Protein AF-0000000082581026 (afdb_homodimer)

Solvent-accessible surface area (backbone atoms only — not comparable to full-atom values): 24447 Å² total; per-residue (Å²): 124,71,74,56,55,57,55,49,46,57,52,42,55,61,56,50,62,62,52,85,56,69,83,61,45,27,9,58,52,32,46,47,77,28,90,77,86,50,56,62,37,69,71,53,58,68,61,42,52,64,42,91,60,69,51,76,48,78,54,96,92,39,74,32,45,33,40,32,48,17,42,58,41,67,46,54,38,47,31,51,48,33,36,65,74,62,69,33,61,68,36,41,50,54,51,30,51,51,49,48,50,47,37,62,74,68,61,66,80,56,62,33,33,32,37,61,57,63,41,69,69,57,30,63,74,58,70,57,57,66,27,50,52,38,39,50,53,40,20,71,73,70,74,34,55,69,47,92,40,51,40,42,79,53,92,55,74,72,64,78,24,39,22,66,69,48,39,42,62,54,44,60,86,24,55,44,70,46,81,89,57,87,42,62,72,29,28,36,34,37,28,43,58,70,34,45,83,39,43,64,64,49,49,50,45,52,46,43,44,77,59,38,31,58,50,47,36,38,42,23,54,16,30,73,46,128,124,70,72,56,55,55,54,51,46,55,51,44,55,59,57,50,61,60,51,85,56,68,85,60,44,26,10,57,52,32,46,47,78,28,90,77,86,50,57,61,35,70,71,53,59,67,62,43,53,64,44,90,61,69,50,74,48,79,54,96,94,38,73,32,45,32,40,29,48,17,43,58,40,66,46,54,39,47,32,51,48,33,36,64,75,62,70,32,59,68,36,41,52,54,53,31,50,52,49,48,49,47,36,62,74,69,60,66,79,55,62,33,32,31,37,62,54,63,42,72,68,55,32,63,73,59,70,55,56,68,28,49,53,37,40,50,53,38,20,70,73,71,72,34,55,67,46,92,42,52,40,43,79,52,92,54,74,72,63,79,24,39,23,67,69,46,38,42,62,56,46,59,86,23,55,45,70,45,79,89,58,87,42,63,72,30,28,35,33,37,28,42,58,69,34,46,83,40,43,66,65,49,50,50,45,53,45,43,43,76,59,38,31,57,50,47,36,39,42,23,54,15,29,74,47,126

Structure (mmCIF, N/CA/C/O backbone):
data_AF-0000000082581026-model_v1
#
loop_
_entity.id
_entity.type
_entity.pdbx_description
1 polymer 'ComF family protein'
#
loop_
_atom_site.group_PDB
_atom_site.id
_atom_site.type_symbol
_atom_site.label_atom_id
_atom_site.label_alt_id
_atom_site.label_comp_id
_atom_site.label_asym_id
_atom_site.label_entity_id
_atom_site.label_seq_id
_atom_site.pdbx_PDB_ins_code
_atom_site.Cartn_x
_atom_site.Cartn_y
_atom_site.Cartn_z
_atom_site.occupancy
_atom_site.B_iso_or_equiv
_atom_site.auth_seq_id
_atom_site.auth_comp_id
_atom_site.auth_asym_id
_atom_site.auth_atom_id
_atom_site.pdbx_PDB_model_num
ATOM 1 N N . MET A 1 1 ? 2.461 -36.188 14.336 1 32.53 1 MET A N 1
ATOM 2 C CA . MET A 1 1 ? 1.005 -36.219 14.445 1 32.53 1 MET A CA 1
ATOM 3 C C . MET A 1 1 ? 0.497 -34.938 15.109 1 32.53 1 MET A C 1
ATOM 5 O O . MET A 1 1 ? -0.624 -34.5 14.844 1 32.53 1 MET A O 1
ATOM 9 N N . GLY A 1 2 ? 1.269 -34.375 16.016 1 41.25 2 GLY A N 1
ATOM 10 C CA . GLY A 1 2 ? 0.969 -33.219 16.828 1 41.25 2 GLY A CA 1
ATOM 11 C C . GLY A 1 2 ? 1.125 -31.906 16.078 1 41.25 2 GLY A C 1
ATOM 12 O O . GLY A 1 2 ? 0.547 -30.891 16.469 1 41.25 2 GLY A O 1
ATOM 13 N N . ASN A 1 3 ? 2.062 -31.828 15.188 1 41.91 3 ASN A N 1
ATOM 14 C CA . ASN A 1 3 ? 2.416 -30.609 14.469 1 41.91 3 ASN A CA 1
ATOM 15 C C . ASN A 1 3 ? 1.382 -30.266 13.406 1 41.91 3 ASN A C 1
ATOM 17 O O . ASN A 1 3 ? 1.463 -29.219 12.766 1 41.91 3 ASN A O 1
ATOM 21 N N . GLY A 1 4 ? 0.491 -31.188 13.031 1 39.97 4 GLY A N 1
ATOM 22 C CA . GLY A 1 4 ? -0.633 -31.031 12.117 1 39.97 4 GLY A CA 1
ATOM 23 C C . GLY A 1 4 ? -1.777 -30.234 12.711 1 39.97 4 GLY A C 1
ATOM 24 O O . GLY A 1 4 ? -2.502 -29.547 11.984 1 39.97 4 GLY A O 1
ATOM 25 N N . ILE A 1 5 ? -2.061 -30.594 13.945 1 40.47 5 ILE A N 1
ATOM 26 C CA . ILE A 1 5 ? -3.215 -30 14.609 1 40.47 5 ILE A CA 1
ATOM 27 C C . ILE A 1 5 ? -2.988 -28.5 14.805 1 40.47 5 ILE A C 1
ATOM 29 O O . ILE A 1 5 ? -3.922 -27.703 14.68 1 40.47 5 ILE A O 1
ATOM 33 N N . VAL A 1 6 ? -1.732 -28.125 15.117 1 40.59 6 VAL A N 1
ATOM 34 C CA . VAL A 1 6 ? -1.442 -26.703 15.344 1 40.59 6 VAL A CA 1
ATOM 35 C C . VAL A 1 6 ? -1.537 -25.938 14.023 1 40.59 6 VAL A C 1
ATOM 37 O O . VAL A 1 6 ? -1.896 -24.766 14.008 1 40.59 6 VAL A O 1
ATOM 40 N N . LYS A 1 7 ? -1.169 -26.453 12.898 1 41.84 7 LYS A N 1
ATOM 41 C CA . LYS A 1 7 ? -1.286 -25.891 11.562 1 41.84 7 LYS A CA 1
ATOM 42 C C . LYS A 1 7 ? -2.75 -25.703 11.172 1 41.84 7 LYS A C 1
ATOM 44 O O . LYS A 1 7 ? -3.105 -24.688 10.547 1 41.84 7 LYS A O 1
ATOM 49 N N . ASN A 1 8 ? -3.658 -26.625 11.461 1 41.75 8 ASN A N 1
ATOM 50 C CA . ASN A 1 8 ? -5.094 -26.547 11.227 1 41.75 8 ASN A CA 1
ATOM 51 C C . ASN A 1 8 ? -5.758 -25.5 12.117 1 41.75 8 ASN A C 1
ATOM 53 O O . ASN A 1 8 ? -6.684 -24.812 11.688 1 41.75 8 ASN A O 1
ATOM 57 N N . LEU A 1 9 ? -5.297 -25.406 13.383 1 40.66 9 LEU A N 1
ATOM 58 C CA . LEU A 1 9 ? -5.898 -24.438 14.297 1 40.66 9 LEU A CA 1
ATOM 59 C C . LEU A 1 9 ? -5.516 -23.016 13.906 1 40.66 9 LEU A C 1
ATOM 61 O O . LEU A 1 9 ? -6.324 -22.094 14.031 1 40.66 9 LEU A O 1
ATOM 65 N N . ILE A 1 10 ? -4.238 -22.781 13.531 1 40.19 10 ILE A N 1
ATOM 66 C CA . ILE A 1 10 ? -3.859 -21.453 13.078 1 40.19 10 ILE A CA 1
ATOM 67 C C . ILE A 1 10 ? -4.551 -21.141 11.75 1 40.19 10 ILE A C 1
ATOM 69 O O . ILE A 1 10 ? -4.992 -20.016 11.523 1 40.19 10 ILE A O 1
ATOM 73 N N . PHE A 1 11 ? -4.707 -22.078 10.781 1 40.62 11 PHE A N 1
ATOM 74 C CA . PHE A 1 11 ? -5.578 -21.922 9.625 1 40.62 11 PHE A CA 1
ATOM 75 C C . PHE A 1 11 ? -7.012 -21.641 10.062 1 40.62 11 PHE A C 1
ATOM 77 O O . PHE A 1 11 ? -7.695 -20.797 9.484 1 40.62 11 PHE A O 1
ATOM 84 N N . LEU A 1 12 ? -7.602 -22.422 10.93 1 37.75 12 LEU A N 1
ATOM 85 C CA . LEU A 1 12 ? -8.945 -22.281 11.469 1 37.75 12 LEU A CA 1
ATOM 86 C C . LEU A 1 12 ? -9.109 -20.953 12.195 1 37.75 12 LEU A C 1
ATOM 88 O O . LEU A 1 12 ? -10.156 -20.312 12.094 1 37.75 12 LEU A O 1
ATOM 92 N N . LYS A 1 13 ? -8.172 -20.656 13.125 1 40.59 13 LYS A N 1
ATOM 93 C CA . LYS A 1 13 ? -8.367 -19.344 13.742 1 40.59 13 LYS A CA 1
ATOM 94 C C . LYS A 1 13 ? -8.375 -18.234 12.695 1 40.59 13 LYS A C 1
ATOM 96 O O . LYS A 1 13 ? -9.109 -17.25 12.828 1 40.59 13 LYS A O 1
ATOM 101 N N . ASP A 1 14 ? -7.621 -18.266 11.641 1 40.16 14 ASP A N 1
ATOM 102 C CA . ASP A 1 14 ? -7.633 -17.344 10.508 1 40.16 14 ASP A CA 1
ATOM 103 C C . ASP A 1 14 ? -8.922 -17.469 9.703 1 40.16 14 ASP A C 1
ATOM 105 O O . ASP A 1 14 ? -9.422 -16.484 9.148 1 40.16 14 ASP A O 1
ATOM 109 N N . CYS A 1 15 ? -9.477 -18.641 9.398 1 38.88 15 CYS A N 1
ATOM 110 C CA . CYS A 1 15 ? -10.859 -18.828 8.945 1 38.88 15 CYS A CA 1
ATOM 111 C C . CYS A 1 15 ? -11.844 -18.219 9.945 1 38.88 15 CYS A C 1
ATOM 113 O O . CYS A 1 15 ? -12.953 -17.859 9.578 1 38.88 15 CYS A O 1
ATOM 115 N N . LEU A 1 16 ? -11.594 -18.453 11.164 1 38.84 16 LEU A N 1
ATOM 116 C CA . LEU A 1 16 ? -12.531 -17.891 12.133 1 38.84 16 LEU A CA 1
ATOM 117 C C . LEU A 1 16 ? -12.594 -16.375 12.008 1 38.84 16 LEU A C 1
ATOM 119 O O . LEU A 1 16 ? -13.414 -15.734 12.664 1 38.84 16 LEU A O 1
ATOM 123 N N . LEU A 1 17 ? -11.531 -15.836 11.586 1 39.06 17 LEU A N 1
ATOM 124 C CA . LEU A 1 17 ? -11.742 -14.398 11.406 1 39.06 17 LEU A CA 1
ATOM 125 C C . LEU A 1 17 ? -12.82 -14.133 10.359 1 39.06 17 LEU A C 1
ATOM 127 O O . LEU A 1 17 ? -12.859 -13.055 9.773 1 39.06 17 LEU A O 1
ATOM 131 N N . GLU A 1 18 ? -13.367 -15.164 9.852 1 38.84 18 GLU A N 1
ATOM 132 C CA . GLU A 1 18 ? -14.648 -14.875 9.219 1 38.84 18 GLU A CA 1
ATOM 133 C C . GLU A 1 18 ? -15.445 -13.859 10.039 1 38.84 18 GLU A C 1
ATOM 135 O O . GLU A 1 18 ? -16.516 -13.406 9.609 1 38.84 18 GLU A O 1
ATOM 140 N N . THR A 1 19 ? -15.367 -14.109 11.391 1 37.59 19 THR A N 1
ATOM 141 C CA . THR A 1 19 ? -16.469 -13.742 12.273 1 37.59 19 THR A CA 1
ATOM 142 C C . THR A 1 19 ? -16.859 -12.281 12.062 1 37.59 19 THR A C 1
ATOM 144 O O . THR A 1 19 ? -18.031 -11.977 11.875 1 37.59 19 THR A O 1
ATOM 147 N N . ILE A 1 20 ? -16.266 -11.398 13.078 1 38.25 20 ILE A N 1
ATOM 148 C CA . ILE A 1 20 ? -17.078 -10.273 13.508 1 38.25 20 ILE A CA 1
ATOM 149 C C . ILE A 1 20 ? -17.219 -9.266 12.367 1 38.25 20 ILE A C 1
ATOM 151 O O . ILE A 1 20 ? -16.75 -8.125 12.477 1 38.25 20 ILE A O 1
ATOM 155 N N . TYR A 1 21 ? -16.547 -9.562 11.281 1 40.16 21 TYR A N 1
ATOM 156 C CA . TYR A 1 21 ? -16.969 -8.586 10.289 1 40.16 21 TYR A CA 1
ATOM 157 C C . TYR A 1 21 ? -18.484 -8.578 10.148 1 40.16 21 TYR A C 1
ATOM 159 O O . TYR A 1 21 ? -19.094 -9.617 9.883 1 40.16 21 TYR A O 1
ATOM 167 N N . SER A 1 22 ? -19.094 -7.996 10.922 1 41.53 22 SER A N 1
ATOM 168 C CA . SER A 1 22 ? -20.5 -7.699 10.68 1 41.53 22 SER A CA 1
ATOM 169 C C . SER A 1 22 ? -20.844 -7.789 9.195 1 41.53 22 SER A C 1
ATOM 171 O O . SER A 1 22 ? -20 -7.492 8.344 1 41.53 22 SER A O 1
ATOM 173 N N . ASN A 1 23 ? -21.406 -8.883 8.516 1 49.25 23 ASN A N 1
ATOM 174 C CA . ASN A 1 23 ? -22.234 -8.898 7.316 1 49.25 23 ASN A CA 1
ATOM 175 C C . ASN A 1 23 ? -22.5 -7.488 6.801 1 49.25 23 ASN A C 1
ATOM 177 O O . ASN A 1 23 ? -23.656 -7.055 6.762 1 49.25 23 ASN A O 1
ATOM 181 N N . ASP A 1 24 ? -21.656 -6.562 7.07 1 58.84 24 ASP A N 1
ATOM 182 C CA . ASP A 1 24 ? -22.188 -5.254 6.699 1 58.84 24 ASP A CA 1
ATOM 183 C C . ASP A 1 24 ? -22.328 -5.125 5.184 1 58.84 24 ASP A C 1
ATOM 185 O O . ASP A 1 24 ? -21.438 -5.539 4.438 1 58.84 24 ASP A O 1
ATOM 189 N N . GLU A 1 25 ? -23.422 -5.328 4.609 1 79.75 25 GLU A N 1
ATOM 190 C CA . GLU A 1 25 ? -24.016 -4.934 3.33 1 79.75 25 GLU A CA 1
ATOM 191 C C . GLU A 1 25 ? -23.359 -3.666 2.791 1 79.75 25 GLU A C 1
ATOM 193 O O . GLU A 1 25 ? -24.031 -2.758 2.314 1 79.75 25 GLU A O 1
ATOM 198 N N . LYS A 1 26 ? -21.953 -3.701 3.006 1 85.75 26 LYS A N 1
ATOM 199 C CA . LYS A 1 26 ? -21.297 -2.504 2.486 1 85.75 26 LYS A CA 1
ATOM 200 C C . LYS A 1 26 ? -20.141 -2.867 1.564 1 85.75 26 LYS A C 1
ATOM 202 O O . LYS A 1 26 ? -19.484 -3.893 1.758 1 85.75 26 LYS A O 1
ATOM 207 N N . CYS A 1 27 ? -19.891 -2.086 0.657 1 90.25 27 CYS A N 1
ATOM 208 C CA . CYS A 1 27 ? -18.766 -2.223 -0.248 1 90.25 27 CYS A CA 1
ATOM 209 C C . CYS A 1 27 ? -17.438 -2.088 0.506 1 90.25 27 CYS A C 1
ATOM 211 O O . CYS A 1 27 ? -17.234 -1.12 1.242 1 90.25 27 CYS A O 1
ATOM 213 N N . ILE A 1 28 ? -16.531 -2.953 0.316 1 88.06 28 ILE A N 1
ATOM 214 C CA . ILE A 1 28 ? -15.312 -2.955 1.102 1 88.06 28 ILE A CA 1
ATOM 215 C C . ILE A 1 28 ? -14.336 -1.927 0.533 1 88.06 28 ILE A C 1
ATOM 217 O O . ILE A 1 28 ? -13.312 -1.617 1.157 1 88.06 28 ILE A O 1
ATOM 221 N N . CYS A 1 29 ? -14.594 -1.383 -0.66 1 88.06 29 CYS A N 1
ATOM 222 C CA . CYS A 1 29 ? -13.734 -0.385 -1.281 1 88.06 29 CYS A CA 1
ATOM 223 C C . CYS A 1 29 ? -14.164 1.025 -0.902 1 88.06 29 CYS A C 1
ATOM 225 O O . CYS A 1 29 ? -13.328 1.875 -0.589 1 88.06 29 CYS A O 1
ATOM 227 N N . CYS A 1 30 ? -15.547 1.148 -0.924 1 85.62 30 CYS A N 1
ATOM 228 C CA . CYS A 1 30 ? -15.984 2.527 -0.74 1 85.62 30 CYS A CA 1
ATOM 229 C C . CYS A 1 30 ? -16.922 2.65 0.462 1 85.62 30 CYS A C 1
ATOM 231 O O . CYS A 1 30 ? -17.281 3.76 0.862 1 85.62 30 CYS A O 1
ATOM 233 N N . GLY A 1 31 ? -17.438 1.572 0.969 1 83.5 31 GLY A N 1
ATOM 234 C CA . GLY A 1 31 ? -18.266 1.597 2.166 1 83.5 31 GLY A CA 1
ATOM 235 C C . GLY A 1 31 ? -19.734 1.791 1.871 1 83.5 31 GLY A C 1
ATOM 236 O O . GLY A 1 31 ? -20.562 1.769 2.783 1 83.5 31 GLY A O 1
ATOM 237 N N . GLU A 1 32 ? -20.016 1.947 0.634 1 83.31 32 GLU A N 1
ATOM 238 C CA . GLU A 1 32 ? -21.406 2.092 0.255 1 83.31 32 GLU A CA 1
ATOM 239 C C . GLU A 1 32 ? -22.188 0.809 0.531 1 83.31 32 GLU A C 1
ATOM 241 O O . GLU A 1 32 ? -21.641 -0.29 0.445 1 83.31 32 GLU A O 1
ATOM 246 N N . GLU A 1 33 ? -23.438 1.015 0.847 1 84.19 33 GLU A N 1
ATOM 247 C CA . GLU A 1 33 ? -24.297 -0.142 1.104 1 84.19 33 GLU A CA 1
ATOM 248 C C . GLU A 1 33 ? -24.5 -0.961 -0.164 1 84.19 33 GLU A C 1
ATOM 250 O O . GLU A 1 33 ? -24.703 -0.401 -1.245 1 84.19 33 GLU A O 1
ATOM 255 N N . ILE A 1 34 ? -24.312 -2.275 0.069 1 85.19 34 ILE A N 1
ATOM 256 C CA . ILE A 1 34 ? -24.531 -3.219 -1.021 1 85.19 34 ILE A CA 1
ATOM 257 C C . ILE A 1 34 ? -25.688 -4.156 -0.663 1 85.19 34 ILE A C 1
ATOM 259 O O . ILE A 1 34 ? -25.797 -4.613 0.478 1 85.19 34 ILE A O 1
ATOM 263 N N . TYR A 1 35 ? -26.688 -4.285 -1.561 1 78 35 TYR A N 1
ATOM 264 C CA . TYR A 1 35 ? -27.844 -5.117 -1.261 1 78 35 TYR A CA 1
ATOM 265 C C . TYR A 1 35 ? -27.859 -6.371 -2.123 1 78 35 TYR A C 1
ATOM 267 O O . TYR A 1 35 ? -28.875 -7.043 -2.246 1 78 35 TYR A O 1
ATOM 275 N N . ASN A 1 36 ? -26.844 -6.762 -2.705 1 75.5 36 ASN A N 1
ATOM 276 C CA . ASN A 1 36 ? -26.906 -7.875 -3.646 1 75.5 36 ASN A CA 1
ATOM 277 C C . ASN A 1 36 ? -26.016 -9.031 -3.209 1 75.5 36 ASN A C 1
ATOM 279 O O . ASN A 1 36 ? -25.703 -9.922 -4.008 1 75.5 36 ASN A O 1
ATOM 283 N N . GLY A 1 37 ? -25.594 -9.031 -1.942 1 77.94 37 GLY A N 1
ATOM 284 C CA . GLY A 1 37 ? -24.812 -10.156 -1.441 1 77.94 37 GLY A CA 1
ATOM 285 C C . GLY A 1 37 ? -23.359 -10.094 -1.848 1 77.94 37 GLY A C 1
ATOM 286 O O . GLY A 1 37 ? -22.578 -11.008 -1.55 1 77.94 37 GLY A O 1
ATOM 287 N N . LYS A 1 38 ? -22.984 -9.047 -2.564 1 86.12 38 LYS A N 1
ATOM 288 C CA . LYS A 1 38 ? -21.594 -8.875 -2.971 1 86.12 38 LYS A CA 1
ATOM 289 C C . LYS A 1 38 ? -20.828 -8.016 -1.966 1 86.12 38 LYS A C 1
ATOM 291 O O . LYS A 1 38 ? -21.422 -7.441 -1.053 1 86.12 38 LYS A O 1
ATOM 296 N N . TYR A 1 39 ? -19.5 -8.031 -2.109 1 91 39 TYR A N 1
ATOM 297 C CA . TYR A 1 39 ? -18.688 -7.27 -1.163 1 91 39 TYR A CA 1
ATOM 298 C C . TYR A 1 39 ? -18.078 -6.039 -1.828 1 91 39 TYR A C 1
ATOM 300 O O . TYR A 1 39 ? -17.422 -5.234 -1.172 1 91 39 TYR A O 1
ATOM 308 N N . ILE A 1 40 ? -18.281 -5.926 -3.117 1 92.25 40 ILE A N 1
ATOM 309 C CA . ILE A 1 40 ? -17.844 -4.746 -3.865 1 92.25 40 ILE A CA 1
ATOM 310 C C . ILE A 1 40 ? -19.016 -4.188 -4.664 1 92.25 40 ILE A C 1
ATOM 312 O O . ILE A 1 40 ? -19.766 -4.938 -5.297 1 92.25 40 ILE A O 1
ATOM 316 N N . CYS A 1 41 ? -19.219 -2.883 -4.539 1 91.19 41 CYS A N 1
ATOM 317 C CA . CYS A 1 41 ? -20.359 -2.277 -5.195 1 91.19 41 CYS A CA 1
ATOM 318 C C . CYS A 1 41 ? -20.125 -2.119 -6.691 1 91.19 41 CYS A C 1
ATOM 320 O O . CYS A 1 41 ? -18.969 -2.189 -7.145 1 91.19 41 CYS A O 1
ATOM 322 N N . SER A 1 42 ? -21.172 -1.847 -7.375 1 92.19 42 SER A N 1
ATOM 323 C CA . SER A 1 42 ? -21.125 -1.739 -8.828 1 92.19 42 SER A CA 1
ATOM 324 C C . SER A 1 42 ? -20.25 -0.56 -9.266 1 92.19 42 SER A C 1
ATOM 326 O O . SER A 1 42 ? -19.547 -0.639 -10.266 1 92.19 42 SER A O 1
ATOM 328 N N . LYS A 1 43 ? -20.344 0.492 -8.57 1 90.06 43 LYS A N 1
ATOM 329 C CA . LYS A 1 43 ? -19.562 1.685 -8.906 1 90.06 43 LYS A CA 1
ATOM 330 C C . LYS A 1 43 ? -18.062 1.41 -8.828 1 90.06 43 LYS A C 1
ATOM 332 O O . LYS A 1 43 ? -17.328 1.73 -9.758 1 90.06 43 LYS A O 1
ATOM 337 N N . CYS A 1 44 ? -17.641 0.819 -7.719 1 92.5 44 CYS A N 1
ATOM 338 C CA . CYS A 1 44 ? -16.234 0.475 -7.559 1 92.5 44 CYS A CA 1
ATOM 339 C C . CYS A 1 44 ? -15.805 -0.551 -8.602 1 92.5 44 CYS A C 1
ATOM 341 O O . CYS A 1 44 ? -14.742 -0.414 -9.211 1 92.5 44 CYS A O 1
ATOM 343 N N . GLU A 1 45 ? -16.609 -1.541 -8.766 1 94.69 45 GLU A N 1
ATOM 344 C CA . GLU A 1 45 ? -16.266 -2.588 -9.719 1 94.69 45 GLU A CA 1
ATOM 345 C C . GLU A 1 45 ? -16.094 -2.018 -11.125 1 94.69 45 GLU A C 1
ATOM 347 O O . GLU A 1 45 ? -15.18 -2.414 -11.852 1 94.69 45 GLU A O 1
ATOM 352 N N . LYS A 1 46 ? -16.891 -1.061 -11.461 1 95.12 46 LYS A N 1
ATOM 353 C CA . LYS A 1 46 ? -16.875 -0.466 -12.797 1 95.12 46 LYS A CA 1
ATOM 354 C C . LYS A 1 46 ? -15.578 0.317 -13.023 1 95.12 46 LYS A C 1
ATOM 356 O O . LYS A 1 46 ? -15.188 0.555 -14.172 1 95.12 46 LYS A O 1
ATOM 361 N N . THR A 1 47 ? -14.906 0.696 -11.969 1 93.31 47 THR A N 1
ATOM 362 C CA . THR A 1 47 ? -13.719 1.53 -12.109 1 93.31 47 THR A CA 1
ATOM 363 C C . THR A 1 47 ? -12.453 0.674 -12.141 1 93.31 47 THR A C 1
ATOM 365 O O . THR A 1 47 ? -11.352 1.192 -12.32 1 93.31 47 THR A O 1
ATOM 368 N N . ILE A 1 48 ? -12.641 -0.604 -11.984 1 95.81 48 ILE A N 1
ATOM 369 C CA . ILE A 1 48 ? -11.5 -1.504 -12.102 1 95.81 48 ILE A CA 1
ATOM 370 C C . ILE A 1 48 ? -11.008 -1.535 -13.547 1 95.81 48 ILE A C 1
ATOM 372 O O . ILE A 1 48 ? -11.812 -1.656 -14.477 1 95.81 48 ILE A O 1
ATOM 376 N N . ARG A 1 49 ? -9.711 -1.391 -13.758 1 95.38 49 ARG A N 1
ATOM 377 C CA . ARG A 1 49 ? -9.117 -1.481 -15.086 1 95.38 49 ARG A CA 1
ATOM 378 C C . ARG A 1 49 ? -8.672 -2.908 -15.398 1 95.38 49 ARG A C 1
ATOM 380 O O . ARG A 1 49 ? -7.48 -3.213 -15.375 1 95.38 49 ARG A O 1
ATOM 387 N N . PHE A 1 50 ? -9.617 -3.727 -15.758 1 96.56 50 PHE A N 1
ATOM 388 C CA . PHE A 1 50 ? -9.359 -5.141 -16.016 1 96.56 50 PHE A CA 1
ATOM 389 C C . PHE A 1 50 ? -8.383 -5.32 -17.156 1 96.56 50 PHE A C 1
ATOM 391 O O . PHE A 1 50 ? -8.398 -4.543 -18.125 1 96.56 50 PHE A O 1
ATOM 398 N N . CYS A 1 51 ? -7.562 -6.344 -16.969 1 93 51 CYS A N 1
ATOM 399 C CA . CYS A 1 51 ? -6.652 -6.734 -18.047 1 93 51 CYS A CA 1
ATOM 400 C C . CYS A 1 51 ? -7.262 -7.836 -18.906 1 93 51 CYS A C 1
ATOM 402 O O . CYS A 1 51 ? -7.598 -8.906 -18.406 1 93 51 CYS A O 1
ATOM 404 N N . ASN A 1 52 ? -7.523 -7.613 -20.078 1 83.12 52 ASN A N 1
ATOM 405 C CA . ASN A 1 52 ? -8.242 -8.57 -20.922 1 83.12 52 ASN A CA 1
ATOM 406 C C . ASN A 1 52 ? -7.285 -9.516 -21.641 1 83.12 52 ASN A C 1
ATOM 408 O O . ASN A 1 52 ? -7.719 -10.461 -22.297 1 83.12 52 ASN A O 1
ATOM 412 N N . TYR A 1 53 ? -6.051 -9.305 -21.516 1 91.94 53 TYR A N 1
ATOM 413 C CA . TYR A 1 53 ? -5.125 -10.125 -22.281 1 91.94 53 TYR A CA 1
ATOM 414 C C . TYR A 1 53 ? -3.992 -10.641 -21.391 1 91.94 53 TYR A C 1
ATOM 416 O O . TYR A 1 53 ? -3.621 -10 -20.406 1 91.94 53 TYR A O 1
ATOM 424 N N . GLY A 1 54 ? -3.59 -11.867 -21.781 1 95.44 54 GLY A N 1
ATOM 425 C CA . GLY A 1 54 ? -2.381 -12.398 -21.172 1 95.44 54 GLY A CA 1
ATOM 426 C C . GLY A 1 54 ? -1.11 -11.852 -21.797 1 95.44 54 GLY A C 1
ATOM 427 O O . GLY A 1 54 ? -1.16 -11.148 -22.812 1 95.44 54 GLY A O 1
ATOM 428 N N . PHE A 1 55 ? 0.011 -12.086 -21.156 1 96.5 55 PHE A N 1
ATOM 429 C CA . PHE A 1 55 ? 1.325 -11.727 -21.672 1 96.5 55 PHE A CA 1
ATOM 430 C C . PHE A 1 55 ? 2.361 -12.781 -21.312 1 96.5 55 PHE A C 1
ATOM 432 O O . PHE A 1 55 ? 2.133 -13.602 -20.406 1 96.5 55 PHE A O 1
ATOM 439 N N . ASP A 1 56 ? 3.434 -12.781 -22.078 1 97 56 ASP A N 1
ATOM 440 C CA . ASP A 1 56 ? 4.473 -13.781 -21.844 1 97 56 ASP A CA 1
ATOM 441 C C . ASP A 1 56 ? 5.738 -13.141 -21.281 1 97 56 ASP A C 1
ATOM 443 O O . ASP A 1 56 ? 6.09 -12.016 -21.656 1 97 56 ASP A O 1
ATOM 447 N N . ILE A 1 57 ? 6.301 -13.828 -20.344 1 97 57 ILE A N 1
ATOM 448 C CA . ILE A 1 57 ? 7.633 -13.453 -19.891 1 97 57 ILE A CA 1
ATOM 449 C C . ILE A 1 57 ? 8.633 -14.547 -20.266 1 97 57 ILE A C 1
ATOM 451 O O . ILE A 1 57 ? 8.391 -15.727 -20.016 1 97 57 ILE A O 1
ATOM 455 N N . GLN A 1 58 ? 9.664 -14.117 -20.906 1 97.06 58 GLN A N 1
ATOM 456 C CA . GLN A 1 58 ? 10.734 -15.039 -21.281 1 97.06 58 GLN A CA 1
ATOM 457 C C . GLN A 1 58 ? 11.93 -14.906 -20.344 1 97.06 58 GLN A C 1
ATOM 459 O O . GLN A 1 58 ? 12.414 -13.805 -20.094 1 97.06 58 GLN A O 1
ATOM 464 N N . LYS A 1 59 ? 12.359 -16 -19.812 1 96.25 59 LYS A N 1
ATOM 465 C CA . LYS A 1 59 ? 13.531 -16.031 -18.938 1 96.25 59 LYS A CA 1
ATOM 466 C C . LYS A 1 59 ? 14.242 -17.375 -19.016 1 96.25 59 LYS A C 1
ATOM 468 O O . LYS A 1 59 ? 13.602 -18.438 -18.922 1 96.25 59 LYS A O 1
ATOM 473 N N . GLU A 1 60 ? 15.578 -17.375 -19.266 1 95.56 60 GLU A N 1
ATOM 474 C CA . GLU A 1 60 ? 16.406 -18.562 -19.328 1 95.56 60 GLU A CA 1
ATOM 475 C C . GLU A 1 60 ? 15.82 -19.609 -20.281 1 95.56 60 GLU A C 1
ATOM 477 O O . GLU A 1 60 ? 15.703 -20.781 -19.922 1 95.56 60 GLU A O 1
ATOM 482 N N . LYS A 1 61 ? 15.258 -19.188 -21.438 1 94.56 61 LYS A N 1
ATOM 483 C CA . LYS A 1 61 ? 14.734 -20 -22.531 1 94.56 61 LYS A CA 1
ATOM 484 C C . LYS A 1 61 ? 13.414 -20.672 -22.156 1 94.56 61 LYS A C 1
ATOM 486 O O . LYS A 1 61 ? 13.023 -21.672 -22.75 1 94.56 61 LYS A O 1
ATOM 491 N N . VAL A 1 62 ? 12.82 -20.234 -21.094 1 96.88 62 VAL A N 1
ATOM 492 C CA . VAL A 1 62 ? 11.5 -20.703 -20.688 1 96.88 62 VAL A CA 1
ATOM 493 C C . VAL A 1 62 ? 10.484 -19.578 -20.859 1 96.88 62 VAL A C 1
ATOM 495 O O . VAL A 1 62 ? 10.766 -18.422 -20.531 1 96.88 62 VAL A O 1
ATOM 498 N N . SER A 1 63 ? 9.336 -19.906 -21.422 1 97.19 63 SER A N 1
ATOM 499 C CA . SER A 1 63 ? 8.242 -18.953 -21.562 1 97.19 63 SER A CA 1
ATOM 500 C C . SER A 1 63 ? 7.188 -19.156 -20.484 1 97.19 63 SER A C 1
ATOM 502 O O . SER A 1 63 ? 6.707 -20.281 -20.281 1 97.19 63 SER A O 1
ATOM 504 N N . PHE A 1 64 ? 6.891 -18.109 -19.828 1 98.19 64 PHE A N 1
ATOM 505 C CA . PHE A 1 64 ? 5.848 -18.125 -18.797 1 98.19 64 PHE A CA 1
ATOM 506 C C . PHE A 1 64 ? 4.617 -17.359 -19.266 1 98.19 64 PHE A C 1
ATOM 508 O O . PHE A 1 64 ? 4.711 -16.188 -19.641 1 98.19 64 PHE A O 1
ATOM 515 N N . LYS A 1 65 ? 3.498 -18.078 -19.297 1 97.94 65 LYS A N 1
ATOM 516 C CA . LYS A 1 65 ? 2.238 -17.406 -19.578 1 97.94 65 LYS A CA 1
ATOM 517 C C . LYS A 1 65 ? 1.716 -16.688 -18.328 1 97.94 65 LYS A C 1
ATOM 519 O O . LYS A 1 65 ? 1.609 -17.297 -17.266 1 97.94 65 LYS A O 1
ATOM 524 N N . CYS A 1 66 ? 1.415 -15.375 -18.5 1 98.38 66 CYS A N 1
ATOM 525 C CA . CYS A 1 66 ? 1.017 -14.57 -17.359 1 98.38 66 CYS A CA 1
ATOM 526 C C . CYS A 1 66 ? -0.347 -13.93 -17.578 1 98.38 66 CYS A C 1
ATOM 528 O O . CYS A 1 66 ? -0.651 -13.484 -18.688 1 98.38 66 CYS A O 1
ATOM 530 N N . TYR A 1 67 ? -1.123 -13.953 -16.562 1 98.25 67 TYR A N 1
ATOM 531 C CA . TYR A 1 67 ? -2.4 -13.25 -16.531 1 98.25 67 TYR A CA 1
ATOM 532 C C . TYR A 1 67 ? -2.518 -12.391 -15.281 1 98.25 67 TYR A C 1
ATOM 534 O O . TYR A 1 67 ? -2.02 -12.766 -14.219 1 98.25 67 TYR A O 1
ATOM 542 N N . SER A 1 68 ? -3.115 -11.25 -15.383 1 98.38 68 SER A N 1
ATOM 543 C CA . SER A 1 68 ? -3.494 -10.391 -14.266 1 98.38 68 SER A CA 1
ATOM 544 C C . SER A 1 68 ? -4.949 -9.953 -14.375 1 98.38 68 SER A C 1
ATOM 546 O O . SER A 1 68 ? -5.434 -9.664 -15.469 1 98.38 68 SER A O 1
ATOM 548 N N . ILE A 1 69 ? -5.602 -9.898 -13.203 1 98 69 ILE A N 1
ATOM 549 C CA . ILE A 1 69 ? -6.992 -9.461 -13.211 1 98 69 ILE A CA 1
ATOM 550 C C . ILE A 1 69 ? -7.078 -8.016 -13.695 1 98 69 ILE A C 1
ATOM 552 O O . ILE A 1 69 ? -7.949 -7.672 -14.492 1 98 69 ILE A O 1
ATOM 556 N N . SER A 1 70 ? -6.172 -7.168 -13.273 1 97.62 70 SER A N 1
ATOM 557 C CA . SER A 1 70 ? -6.289 -5.738 -13.539 1 97.62 70 SER A CA 1
ATOM 558 C C . SER A 1 70 ? -4.938 -5.043 -13.414 1 97.62 70 SER A C 1
ATOM 560 O O . SER A 1 70 ? -3.941 -5.672 -13.055 1 97.62 70 SER A O 1
ATOM 562 N N . TYR A 1 71 ? -4.953 -3.764 -13.844 1 95.06 71 TYR A N 1
ATOM 563 C CA . TYR A 1 71 ? -3.84 -2.898 -13.469 1 95.06 71 TYR A CA 1
ATOM 564 C C . TYR A 1 71 ? -3.887 -2.561 -11.984 1 95.06 71 TYR A C 1
ATOM 566 O O . TYR A 1 71 ? -4.965 -2.494 -11.391 1 95.06 71 TYR A O 1
ATOM 574 N N . TYR A 1 72 ? -2.736 -2.398 -11.445 1 94.12 72 TYR A N 1
ATOM 575 C CA . TYR A 1 72 ? -2.609 -2.074 -10.031 1 94.12 72 TYR A CA 1
ATOM 576 C C . TYR A 1 72 ? -3.023 -0.633 -9.766 1 94.12 72 TYR A C 1
ATOM 578 O O . TYR A 1 72 ? -2.172 0.246 -9.609 1 94.12 72 TYR A O 1
ATOM 586 N N . SER A 1 73 ? -4.328 -0.397 -9.609 1 89.38 73 SER A N 1
ATOM 587 C CA . SER A 1 73 ? -4.887 0.927 -9.367 1 89.38 73 SER A CA 1
ATOM 588 C C . SER A 1 73 ? -6.305 0.833 -8.812 1 89.38 73 SER A C 1
ATOM 590 O O . SER A 1 73 ? -6.965 -0.201 -8.953 1 89.38 73 SER A O 1
ATOM 592 N N . GLY A 1 74 ? -6.711 1.882 -8.141 1 89.12 74 GLY A N 1
ATOM 593 C CA . GLY A 1 74 ? -8.102 2.01 -7.73 1 89.12 74 GLY A CA 1
ATOM 594 C C . GLY A 1 74 ? -8.547 0.906 -6.793 1 89.12 74 GLY A C 1
ATOM 595 O O . GLY A 1 74 ? -7.898 0.64 -5.781 1 89.12 74 GLY A O 1
ATOM 596 N N . PRO A 1 75 ? -9.688 0.312 -7.145 1 92.88 75 PRO A N 1
ATOM 597 C CA . PRO A 1 75 ? -10.289 -0.65 -6.219 1 92.88 75 PRO A CA 1
ATOM 598 C C . PRO A 1 75 ? -9.43 -1.895 -6.02 1 92.88 75 PRO A C 1
ATOM 600 O O . PRO A 1 75 ? -9.352 -2.422 -4.906 1 92.88 75 PRO A O 1
ATOM 603 N N . ILE A 1 76 ? -8.781 -2.344 -7.074 1 95.88 76 ILE A N 1
ATOM 604 C CA . ILE A 1 76 ? -7.988 -3.562 -6.945 1 95.88 76 ILE A CA 1
ATOM 605 C C . ILE A 1 76 ? -6.789 -3.303 -6.039 1 95.88 76 ILE A C 1
ATOM 607 O O . ILE A 1 76 ? -6.453 -4.137 -5.191 1 95.88 76 ILE A O 1
ATOM 611 N N . MET A 1 77 ? -6.156 -2.189 -6.242 1 93.12 77 MET A N 1
ATOM 612 C CA . MET A 1 77 ? -5.082 -1.801 -5.332 1 93.12 77 MET A CA 1
ATOM 613 C C . MET A 1 77 ? -5.578 -1.765 -3.889 1 93.12 77 MET A C 1
ATOM 615 O O . MET A 1 77 ? -4.914 -2.283 -2.988 1 93.12 77 MET A O 1
ATOM 619 N N . ASN A 1 78 ? -6.738 -1.182 -3.707 1 92.38 78 ASN A N 1
ATOM 620 C CA . ASN A 1 78 ? -7.34 -1.109 -2.379 1 92.38 78 ASN A CA 1
ATOM 621 C C . ASN A 1 78 ? -7.559 -2.498 -1.786 1 92.38 78 ASN A C 1
ATOM 623 O O . ASN A 1 78 ? -7.199 -2.748 -0.634 1 92.38 78 ASN A O 1
ATOM 627 N N . LEU A 1 79 ? -8.07 -3.357 -2.559 1 95.88 79 LEU A N 1
ATOM 628 C CA . LEU A 1 79 ? -8.344 -4.723 -2.123 1 95.88 79 LEU A CA 1
ATOM 629 C C . LEU A 1 79 ? -7.051 -5.434 -1.729 1 95.88 79 LEU A C 1
ATOM 631 O O . LEU A 1 79 ? -7 -6.109 -0.699 1 95.88 79 LEU A O 1
ATOM 635 N N . ILE A 1 80 ? -5.996 -5.25 -2.518 1 96.56 80 ILE A N 1
ATOM 636 C CA . ILE A 1 80 ? -4.715 -5.898 -2.254 1 96.56 80 ILE A CA 1
ATOM 637 C C . ILE A 1 80 ? -4.121 -5.363 -0.955 1 96.56 80 ILE A C 1
ATOM 639 O O . ILE A 1 80 ? -3.645 -6.133 -0.117 1 96.56 80 ILE A O 1
ATOM 643 N N . LEU A 1 81 ? -4.172 -4.102 -0.763 1 93.19 81 LEU A N 1
ATOM 644 C CA . LEU A 1 81 ? -3.629 -3.488 0.443 1 93.19 81 LEU A CA 1
ATOM 645 C C . LEU A 1 81 ? -4.383 -3.959 1.681 1 93.19 81 LEU A C 1
ATOM 647 O O . LEU A 1 81 ? -3.775 -4.234 2.719 1 93.19 81 LEU A O 1
ATOM 651 N N . GLN A 1 82 ? -5.695 -4.066 1.597 1 92.75 82 GLN A N 1
ATOM 652 C CA . GLN A 1 82 ? -6.5 -4.555 2.709 1 92.75 82 GLN A CA 1
ATOM 653 C C . GLN A 1 82 ? -6.125 -5.988 3.07 1 92.75 82 GLN A C 1
ATOM 655 O O . GLN A 1 82 ? -6.02 -6.332 4.25 1 92.75 82 GLN A O 1
ATOM 660 N N . LEU A 1 83 ? -5.91 -6.762 2.088 1 94.75 83 LEU A N 1
ATOM 661 C CA . LEU A 1 83 ? -5.566 -8.164 2.311 1 94.75 83 LEU A CA 1
ATOM 662 C C . LEU A 1 83 ? -4.18 -8.289 2.93 1 94.75 83 LEU A C 1
ATOM 664 O O . LEU A 1 83 ? -3.971 -9.094 3.838 1 94.75 83 LEU A O 1
ATOM 668 N N . LYS A 1 84 ? -3.229 -7.438 2.494 1 93.06 84 LYS A N 1
ATOM 669 C CA . LYS A 1 84 ? -1.835 -7.543 2.916 1 93.06 84 LYS A CA 1
ATOM 670 C C . LYS A 1 84 ? -1.631 -6.934 4.301 1 93.06 84 LYS A C 1
ATOM 672 O O . LYS A 1 84 ? -0.846 -7.449 5.102 1 93.06 84 LYS A O 1
ATOM 677 N N . TYR A 1 85 ? -2.385 -5.859 4.559 1 88 85 TYR A N 1
ATOM 678 C CA . TYR A 1 85 ? -1.931 -5.066 5.695 1 88 85 TYR A CA 1
ATOM 679 C C . TYR A 1 85 ? -3.053 -4.875 6.711 1 88 85 TYR A C 1
ATOM 681 O O . TYR A 1 85 ? -2.82 -4.383 7.816 1 88 85 TYR A O 1
ATOM 689 N N . LYS A 1 86 ? -4.297 -5.289 6.371 1 84.94 86 LYS A N 1
ATOM 690 C CA . LYS A 1 86 ? -5.414 -5.09 7.289 1 84.94 86 LYS A CA 1
ATOM 691 C C . LYS A 1 86 ? -6.055 -6.422 7.672 1 84.94 86 LYS A C 1
ATOM 693 O O . LYS A 1 86 ? -7.016 -6.457 8.445 1 84.94 86 LYS A O 1
ATOM 698 N N . GLY A 1 87 ? -5.551 -7.48 7.105 1 87.19 87 GLY A N 1
ATOM 699 C CA . GLY A 1 87 ? -6.102 -8.797 7.398 1 87.19 87 GLY A CA 1
ATOM 700 C C . GLY A 1 87 ? -7.555 -8.938 6.984 1 87.19 87 GLY A C 1
ATOM 701 O O . GLY A 1 87 ? -8.312 -9.672 7.617 1 87.19 87 GLY A O 1
ATOM 702 N N . ASN A 1 88 ? -7.973 -8.164 6.02 1 88.81 88 ASN A N 1
ATOM 703 C CA . ASN A 1 88 ? -9.352 -8.227 5.547 1 88.81 88 ASN A CA 1
ATOM 704 C C . ASN A 1 88 ? -9.539 -9.328 4.516 1 88.81 88 ASN A C 1
ATOM 706 O O . ASN A 1 88 ? -9.336 -9.117 3.32 1 88.81 88 ASN A O 1
ATOM 710 N N . PHE A 1 89 ? -10.047 -10.398 4.941 1 92.31 89 PHE A N 1
ATOM 711 C CA . PHE A 1 89 ? -10.148 -11.57 4.086 1 92.31 89 PHE A CA 1
ATOM 712 C C . PHE A 1 89 ? -11.328 -11.453 3.129 1 92.31 89 PHE A C 1
ATOM 714 O O . PHE A 1 89 ? -11.398 -12.172 2.133 1 92.31 89 PHE A O 1
ATOM 721 N N . LEU A 1 90 ? -12.273 -10.547 3.383 1 91.19 90 LEU A N 1
ATOM 722 C CA . LEU A 1 90 ? -13.32 -10.266 2.41 1 91.19 90 LEU A CA 1
ATOM 723 C C . LEU A 1 90 ? -12.727 -9.695 1.124 1 91.19 90 LEU A C 1
ATOM 725 O O . LEU A 1 90 ? -13.227 -9.969 0.031 1 91.19 90 LEU A O 1
ATOM 729 N N . ALA A 1 91 ? -11.656 -8.906 1.351 1 94.44 91 ALA A N 1
ATOM 730 C CA . ALA A 1 91 ? -10.938 -8.406 0.182 1 94.44 91 ALA A CA 1
ATOM 731 C C . ALA A 1 91 ? -10.359 -9.555 -0.638 1 94.44 91 ALA A C 1
ATOM 733 O O . ALA A 1 91 ? -10.422 -9.547 -1.87 1 94.44 91 ALA A O 1
ATOM 734 N N . GLY A 1 92 ? -9.859 -10.555 0.069 1 96.12 92 GLY A N 1
ATOM 735 C CA . GLY A 1 92 ? -9.352 -11.742 -0.595 1 96.12 92 GLY A CA 1
ATOM 736 C C . GLY A 1 92 ? -10.422 -12.516 -1.339 1 96.12 92 GLY A C 1
ATOM 737 O O . GLY A 1 92 ? -10.172 -13.047 -2.424 1 96.12 92 GLY A O 1
ATOM 738 N N . GLN A 1 93 ? -11.57 -12.562 -0.764 1 95 93 GLN A N 1
ATOM 739 C CA . GLN A 1 93 ? -12.688 -13.234 -1.409 1 95 93 GLN A CA 1
ATOM 740 C C . GLN A 1 93 ? -13.047 -12.57 -2.732 1 95 93 GLN A C 1
ATOM 742 O O . GLN A 1 93 ? -13.25 -13.242 -3.744 1 95 93 GLN A O 1
ATOM 747 N N . VAL A 1 94 ? -13.07 -11.281 -2.713 1 96.06 94 VAL A N 1
ATOM 748 C CA . VAL A 1 94 ? -13.391 -10.539 -3.924 1 96.06 94 VAL A CA 1
ATOM 749 C C . VAL A 1 94 ? -12.328 -10.789 -4.988 1 96.06 94 VAL A C 1
ATOM 751 O O . VAL A 1 94 ? -12.648 -11.102 -6.133 1 96.06 94 VAL A O 1
ATOM 754 N N . ILE A 1 95 ? -11.086 -10.719 -4.598 1 98.12 95 ILE A N 1
ATOM 755 C CA . ILE A 1 95 ? -9.977 -10.922 -5.523 1 98.12 95 ILE A CA 1
ATOM 756 C C . ILE A 1 95 ? -10.047 -12.336 -6.102 1 98.12 95 ILE A C 1
ATOM 758 O O . ILE A 1 95 ? -9.891 -12.523 -7.309 1 98.12 95 ILE A O 1
ATOM 762 N N . SER A 1 96 ? -10.328 -13.312 -5.219 1 98.06 96 SER A N 1
ATOM 763 C CA . SER A 1 96 ? -10.367 -14.703 -5.656 1 98.06 96 SER A CA 1
ATOM 764 C C . SER A 1 96 ? -11.477 -14.93 -6.676 1 98.06 96 SER A C 1
ATOM 766 O O . SER A 1 96 ? -11.32 -15.719 -7.609 1 98.06 96 SER A O 1
ATOM 768 N N . GLU A 1 97 ? -12.562 -14.258 -6.508 1 97.44 97 GLU A N 1
ATOM 769 C CA . GLU A 1 97 ? -13.672 -14.391 -7.453 1 97.44 97 GLU A CA 1
ATOM 770 C C . GLU A 1 97 ? -13.273 -13.891 -8.836 1 97.44 97 GLU A C 1
ATOM 772 O O . GLU A 1 97 ? -13.594 -14.523 -9.844 1 97.44 97 GLU A O 1
ATOM 777 N N . TYR A 1 98 ? -12.586 -12.789 -8.852 1 97.94 98 TYR A N 1
ATOM 778 C CA . TYR A 1 98 ? -12.117 -12.289 -10.133 1 97.94 98 TYR A CA 1
ATOM 779 C C . TYR A 1 98 ? -11.125 -13.258 -10.766 1 97.94 98 TYR A C 1
ATOM 781 O O . TYR A 1 98 ? -11.141 -13.469 -11.977 1 97.94 98 TYR A O 1
ATOM 789 N N . MET A 1 99 ? -10.273 -13.828 -9.953 1 98.5 99 MET A N 1
ATOM 790 C CA . MET A 1 99 ? -9.281 -14.781 -10.461 1 98.5 99 MET A CA 1
ATOM 791 C C . MET A 1 99 ? -9.969 -16.031 -11.016 1 98.5 99 MET A C 1
ATOM 793 O O . MET A 1 99 ? -9.594 -16.516 -12.086 1 98.5 99 MET A O 1
ATOM 797 N N . ILE A 1 100 ? -10.969 -16.516 -10.273 1 98.19 100 ILE A N 1
ATOM 798 C CA . ILE A 1 100 ? -11.703 -17.688 -10.703 1 98.19 100 ILE A CA 1
ATOM 799 C C . ILE A 1 100 ? -12.375 -17.406 -12.047 1 98.19 100 ILE A C 1
ATOM 801 O O . ILE A 1 100 ? -12.289 -18.234 -12.969 1 98.19 100 ILE A O 1
ATOM 805 N N . ASN A 1 101 ? -12.977 -16.234 -12.141 1 97.62 101 ASN A N 1
ATOM 806 C CA . ASN A 1 101 ? -13.648 -15.867 -13.383 1 97.62 101 ASN A CA 1
ATOM 807 C C . ASN A 1 101 ? -12.664 -15.805 -14.547 1 97.62 101 ASN A C 1
ATOM 809 O O . ASN A 1 101 ? -12.984 -16.203 -15.664 1 97.62 101 ASN A O 1
ATOM 813 N N . LEU A 1 102 ? -1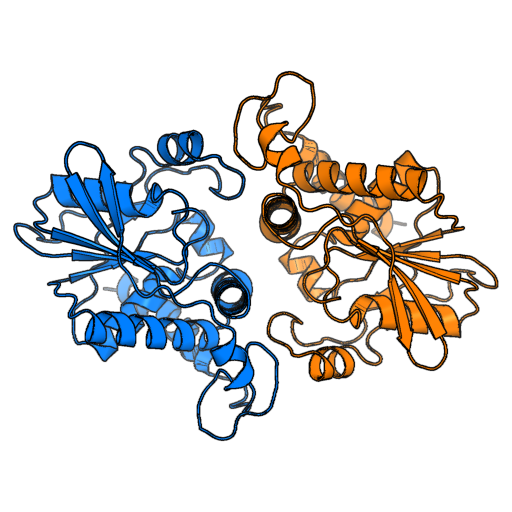1.5 -15.305 -14.305 1 98.12 102 LEU A N 1
ATOM 814 C CA . LEU A 1 102 ? -10.492 -15.219 -15.352 1 98.12 102 LEU A CA 1
ATOM 815 C C . LEU A 1 102 ? -10.031 -16.609 -15.773 1 98.12 102 LEU A C 1
ATOM 817 O O . LEU A 1 102 ? -9.891 -16.891 -16.969 1 98.12 102 LEU A O 1
ATOM 821 N N . ILE A 1 103 ? -9.82 -17.469 -14.812 1 98.06 103 ILE A N 1
ATOM 822 C CA . ILE A 1 103 ? -9.391 -18.844 -15.102 1 98.06 103 ILE A CA 1
ATOM 823 C C . ILE A 1 103 ? -10.422 -19.516 -16 1 98.06 103 ILE A C 1
ATOM 825 O O . ILE A 1 103 ? -10.055 -20.172 -16.984 1 98.06 103 ILE A O 1
ATOM 829 N N . LYS A 1 104 ? -11.664 -19.344 -15.664 1 97.44 104 LYS A N 1
ATOM 830 C CA . LYS A 1 104 ? -12.734 -19.969 -16.438 1 97.44 104 LYS A CA 1
ATOM 831 C C . LYS A 1 104 ? -12.844 -19.344 -17.828 1 97.44 104 LYS A C 1
ATOM 833 O O . LYS A 1 104 ? -12.93 -20.062 -18.828 1 97.44 104 LYS A O 1
ATOM 838 N N . SER A 1 105 ? -12.812 -18.047 -17.891 1 96.81 105 SER A N 1
ATOM 839 C CA . SER A 1 105 ? -12.992 -17.328 -19.156 1 96.81 105 SER A CA 1
ATOM 840 C C . SER A 1 105 ? -11.852 -17.625 -20.125 1 96.81 105 SER A C 1
ATOM 842 O O . SER A 1 105 ? -12.062 -17.734 -21.328 1 96.81 105 SER A O 1
ATOM 844 N N . LYS A 1 106 ? -10.617 -17.75 -19.609 1 97.12 106 LYS A N 1
ATOM 845 C CA . LYS A 1 106 ? -9.445 -17.984 -20.453 1 97.12 106 LYS A CA 1
ATOM 846 C C . LYS A 1 106 ? -9.164 -19.469 -20.609 1 97.12 106 LYS A C 1
ATOM 848 O O . LYS A 1 106 ? -8.227 -19.859 -21.297 1 97.12 106 LYS A O 1
ATOM 853 N N . LYS A 1 107 ? -9.945 -20.297 -19.922 1 96.62 107 LYS A N 1
ATOM 854 C CA . LYS A 1 107 ? -9.805 -21.75 -19.953 1 96.62 107 LYS A CA 1
ATOM 855 C C . LYS A 1 107 ? -8.398 -22.188 -19.578 1 96.62 107 LYS A C 1
ATOM 857 O O . LYS A 1 107 ? -7.773 -22.984 -20.281 1 96.62 107 LYS A O 1
ATOM 862 N N . ILE A 1 108 ? -7.941 -21.547 -18.531 1 97 108 ILE A N 1
ATOM 863 C CA . ILE A 1 108 ? -6.617 -21.906 -18.031 1 97 108 ILE A CA 1
ATOM 864 C C . ILE A 1 108 ? -6.629 -23.328 -17.5 1 97 108 ILE A C 1
ATOM 866 O O . ILE A 1 108 ? -7.41 -23.656 -16.594 1 97 108 ILE A O 1
ATOM 870 N N . LYS A 1 109 ? -5.777 -24.188 -18.031 1 95.94 109 LYS A N 1
ATOM 871 C CA . LYS A 1 109 ? -5.68 -25.578 -17.594 1 95.94 109 LYS A CA 1
ATOM 872 C C . LYS A 1 109 ? -4.402 -25.797 -16.797 1 95.94 109 LYS A C 1
ATOM 874 O O . LYS A 1 109 ? -3.328 -25.344 -17.172 1 95.94 109 LYS A O 1
ATOM 879 N N . CYS A 1 110 ? -4.582 -26.469 -15.664 1 97.81 110 CYS A N 1
ATOM 880 C CA . CYS A 1 110 ? -3.439 -26.828 -14.836 1 97.81 110 CYS A CA 1
ATOM 881 C C . CYS A 1 110 ? -3.766 -28.047 -13.961 1 97.81 110 CYS A C 1
ATOM 883 O O . CYS A 1 110 ? -4.938 -28.359 -13.742 1 97.81 110 CYS A O 1
ATOM 885 N N . ASP A 1 111 ? -2.752 -28.719 -13.617 1 98.5 111 ASP A N 1
ATOM 886 C CA . ASP A 1 111 ? -2.895 -29.891 -12.75 1 98.5 111 ASP A CA 1
ATOM 887 C C . ASP A 1 111 ? -2.834 -29.484 -11.273 1 98.5 111 ASP A C 1
ATOM 889 O O . ASP A 1 111 ? -3.482 -30.109 -10.43 1 98.5 111 ASP A O 1
ATOM 893 N N . TYR A 1 112 ? -2.02 -28.516 -10.969 1 98.75 112 TYR A N 1
ATOM 894 C CA . TYR A 1 112 ? -1.819 -28.062 -9.602 1 98.75 112 TYR A CA 1
ATOM 895 C C . TYR A 1 112 ? -1.787 -26.531 -9.539 1 98.75 112 TYR A C 1
ATOM 897 O O . TYR A 1 112 ? -1.401 -25.875 -10.508 1 98.75 112 TYR A O 1
ATOM 905 N N . ILE A 1 113 ? -2.264 -26.031 -8.414 1 98.81 113 ILE A N 1
ATOM 906 C CA . ILE A 1 113 ? -2.057 -24.625 -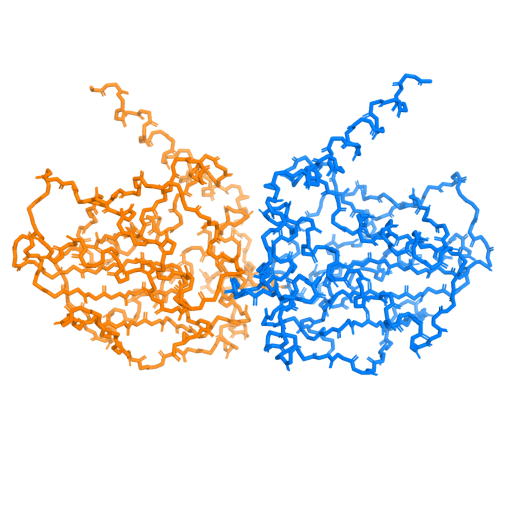8.047 1 98.81 113 ILE A CA 1
ATOM 907 C C . ILE A 1 113 ? -0.97 -24.531 -6.977 1 98.81 113 ILE A C 1
ATOM 909 O O . ILE A 1 113 ? -0.936 -25.344 -6.043 1 98.81 113 ILE A O 1
ATOM 913 N N . THR A 1 114 ? -0.046 -23.719 -7.156 1 98.81 114 THR A N 1
ATOM 914 C CA . THR A 1 114 ? 0.875 -23.359 -6.086 1 98.81 114 THR A CA 1
ATOM 915 C C . THR A 1 114 ? 0.938 -21.844 -5.926 1 98.81 114 THR A C 1
ATOM 917 O O . THR A 1 114 ? 0.185 -21.109 -6.57 1 98.81 114 THR A O 1
ATOM 920 N N . TYR A 1 115 ? 1.68 -21.328 -4.98 1 98.75 115 TYR A N 1
ATOM 921 C CA . TYR A 1 115 ? 1.696 -19.906 -4.645 1 98.75 115 TYR A CA 1
ATOM 922 C C . TYR A 1 115 ? 3.105 -19.453 -4.289 1 98.75 115 TYR A C 1
ATOM 924 O O . TYR A 1 115 ? 3.967 -20.266 -3.957 1 98.75 115 TYR A O 1
ATOM 932 N N . VAL A 1 116 ? 3.32 -18.188 -4.441 1 98.38 116 VAL A N 1
ATOM 933 C CA . VAL A 1 116 ? 4.605 -17.609 -4.055 1 98.38 116 VAL A CA 1
ATOM 934 C C . VAL A 1 116 ? 4.777 -17.703 -2.539 1 98.38 116 VAL A C 1
ATOM 936 O O . VAL A 1 116 ? 3.943 -17.203 -1.781 1 98.38 116 VAL A O 1
ATOM 939 N N . PRO A 1 117 ? 5.84 -18.375 -2.094 1 97.56 117 PRO A N 1
ATOM 940 C CA . PRO A 1 117 ? 6.047 -18.516 -0.65 1 97.56 117 PRO A CA 1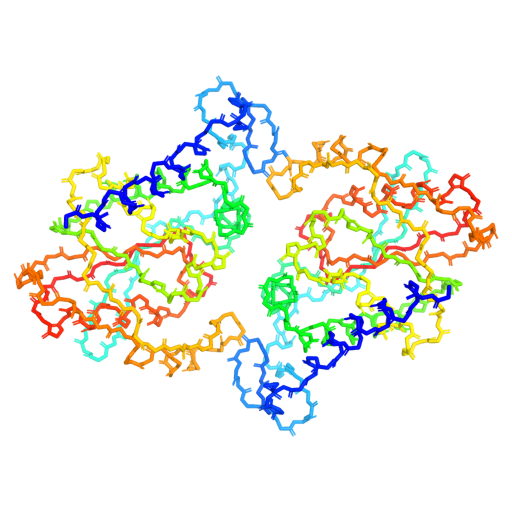
ATOM 941 C C . PRO A 1 117 ? 6.562 -17.234 0.005 1 97.56 117 PRO A C 1
ATOM 943 O O . PRO A 1 117 ? 7.004 -16.312 -0.688 1 97.56 117 PRO A O 1
ATOM 946 N N . MET A 1 118 ? 6.426 -17.188 1.273 1 93.69 118 MET A N 1
ATOM 947 C CA . MET A 1 118 ? 6.926 -16.094 2.09 1 93.69 118 MET A CA 1
ATOM 948 C C . MET A 1 118 ? 8.016 -16.562 3.041 1 93.69 118 MET A C 1
ATOM 950 O O . MET A 1 118 ? 8.039 -17.734 3.422 1 93.69 118 MET A O 1
ATOM 954 N N . THR A 1 119 ? 8.82 -15.648 3.43 1 92.81 119 THR A N 1
ATOM 955 C CA . THR A 1 119 ? 9.773 -15.977 4.484 1 92.81 119 THR A CA 1
ATOM 956 C C . THR A 1 119 ? 9.062 -16.125 5.828 1 92.81 119 THR A C 1
ATOM 958 O O . THR A 1 119 ? 7.961 -15.594 6.012 1 92.81 119 THR A O 1
ATOM 961 N N . LYS A 1 120 ? 9.734 -16.766 6.734 1 89.62 120 LYS A N 1
ATOM 962 C CA . LYS A 1 120 ? 9.18 -16.906 8.078 1 89.62 120 LYS A CA 1
ATOM 963 C C . LYS A 1 120 ? 8.969 -15.555 8.734 1 89.62 120 LYS A C 1
ATOM 965 O O . LYS A 1 120 ? 7.961 -15.336 9.414 1 89.62 120 LYS A O 1
ATOM 970 N N . LYS A 1 121 ? 9.867 -14.695 8.508 1 88.5 121 LYS A N 1
ATOM 971 C CA . LYS A 1 121 ? 9.797 -13.359 9.086 1 88.5 121 LYS A CA 1
ATOM 972 C C . LYS A 1 121 ? 8.562 -12.609 8.586 1 88.5 121 LYS A C 1
ATOM 974 O O . LYS A 1 121 ? 7.824 -12.023 9.375 1 88.5 121 LYS A O 1
ATOM 979 N N . ARG A 1 122 ? 8.336 -12.664 7.32 1 89.06 122 ARG A N 1
ATOM 980 C CA . ARG A 1 122 ? 7.184 -11.984 6.727 1 89.06 122 ARG A CA 1
ATOM 981 C C . ARG A 1 122 ? 5.879 -12.641 7.164 1 89.06 122 ARG A C 1
ATOM 983 O O . ARG A 1 122 ? 4.883 -11.953 7.402 1 89.06 122 ARG A O 1
ATOM 990 N N . LEU A 1 123 ? 5.902 -13.938 7.27 1 90.38 123 LEU A N 1
ATOM 991 C CA . LEU A 1 123 ? 4.727 -14.672 7.715 1 90.38 123 LEU A CA 1
ATOM 992 C C . LEU A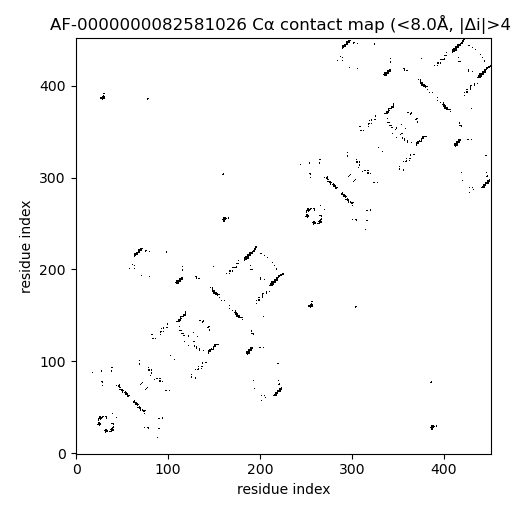 1 123 ? 4.355 -14.289 9.148 1 90.38 123 LEU A C 1
ATOM 994 O O . LEU A 1 123 ? 3.178 -14.109 9.461 1 90.38 123 LEU A O 1
ATOM 998 N N . LYS A 1 124 ? 5.348 -14.109 9.938 1 87.06 124 LYS A N 1
ATOM 999 C CA . LYS A 1 124 ? 5.113 -13.727 11.328 1 87.06 124 LYS A CA 1
ATOM 1000 C C . LYS A 1 124 ? 4.566 -12.305 11.422 1 87.06 124 LYS A C 1
ATOM 1002 O O . LYS A 1 124 ? 3.643 -12.039 12.195 1 87.06 124 LYS A O 1
ATOM 1007 N N . SER A 1 125 ? 5.094 -11.469 10.633 1 84.56 125 SER A N 1
ATOM 1008 C CA . SER A 1 125 ? 4.691 -10.062 10.648 1 84.56 125 SER A CA 1
ATOM 1009 C C . SER A 1 125 ? 3.26 -9.891 10.148 1 84.56 125 SER A C 1
ATOM 1011 O O . SER A 1 125 ? 2.465 -9.18 10.766 1 84.56 125 SER A O 1
ATOM 1013 N N . ARG A 1 126 ? 2.879 -10.609 9.086 1 86.44 126 ARG A N 1
ATOM 1014 C CA . ARG A 1 126 ? 1.558 -10.461 8.492 1 86.44 126 ARG A CA 1
ATOM 1015 C C . ARG A 1 126 ? 0.553 -11.414 9.133 1 86.44 126 ARG A C 1
ATOM 1017 O O . ARG A 1 126 ? -0.652 -11.156 9.117 1 86.44 126 ARG A O 1
ATOM 1024 N N . GLY A 1 127 ? 1.039 -12.586 9.648 1 88.69 127 GLY A N 1
ATOM 1025 C CA . GLY A 1 127 ? 0.191 -13.578 10.281 1 88.69 127 GLY A CA 1
ATOM 1026 C C . GLY A 1 127 ? -0.293 -14.648 9.32 1 88.69 127 GLY A C 1
ATOM 1027 O O . GLY A 1 127 ? -0.736 -15.719 9.742 1 88.69 127 GLY A O 1
ATOM 1028 N N . TYR A 1 128 ? -0.253 -14.336 7.969 1 92.19 128 TYR A N 1
ATOM 1029 C CA . TYR A 1 128 ? -0.683 -15.289 6.953 1 92.19 128 TYR A CA 1
ATOM 1030 C C . TYR A 1 128 ? -0.028 -14.992 5.609 1 92.19 128 TYR A C 1
ATOM 1032 O O . TYR A 1 128 ? 0.572 -13.93 5.43 1 92.19 128 TYR A O 1
ATOM 1040 N N . ASN A 1 129 ? -0.052 -15.945 4.727 1 95.38 129 ASN A N 1
ATOM 1041 C CA . ASN A 1 129 ? 0.369 -15.766 3.34 1 95.38 129 ASN A CA 1
ATOM 1042 C C . ASN A 1 129 ? -0.821 -15.492 2.424 1 95.38 129 ASN A C 1
ATOM 1044 O O . ASN A 1 129 ? -1.614 -16.391 2.141 1 95.38 129 ASN A O 1
ATOM 1048 N N . GLN A 1 130 ? -0.935 -14.273 1.973 1 95.75 130 GLN A N 1
ATOM 1049 C CA . GLN A 1 130 ? -2.082 -13.828 1.19 1 95.75 130 GLN A CA 1
ATOM 1050 C C . GLN A 1 130 ? -2.219 -14.641 -0.096 1 95.75 130 GLN A C 1
ATOM 1052 O O . GLN A 1 130 ? -3.332 -14.883 -0.564 1 95.75 130 GLN A O 1
ATOM 1057 N N . THR A 1 131 ? -1.108 -15.078 -0.655 1 97.75 131 THR A N 1
ATOM 1058 C CA . THR A 1 131 ? -1.166 -15.828 -1.904 1 97.75 131 THR A CA 1
ATOM 1059 C C . THR A 1 131 ? -1.574 -17.281 -1.647 1 97.75 131 THR A C 1
ATOM 1061 O O . THR A 1 131 ? -2.252 -17.891 -2.473 1 97.75 131 THR A O 1
ATOM 1064 N N . MET A 1 132 ? -1.158 -17.797 -0.545 1 97.12 132 MET A N 1
ATOM 1065 C CA . MET A 1 132 ? -1.667 -19.109 -0.138 1 97.12 132 MET A CA 1
ATOM 1066 C C . MET A 1 132 ? -3.178 -19.062 0.06 1 97.12 132 MET A C 1
ATOM 1068 O O . MET A 1 132 ? -3.895 -19.953 -0.403 1 97.12 132 MET A O 1
ATOM 1072 N N . TYR A 1 133 ? -3.615 -18.062 0.741 1 96.38 133 TYR A N 1
ATOM 1073 C CA . TYR A 1 133 ? -5.047 -17.891 0.965 1 96.38 133 TYR A CA 1
ATOM 1074 C C . TYR A 1 133 ? -5.805 -17.844 -0.356 1 96.38 133 TYR A C 1
ATOM 1076 O O . TYR A 1 133 ? -6.797 -18.547 -0.534 1 96.38 133 TYR A O 1
ATOM 1084 N N . LEU A 1 134 ? -5.363 -17.031 -1.29 1 98.25 134 LEU A N 1
ATOM 1085 C CA . LEU A 1 134 ? -5.996 -16.922 -2.602 1 98.25 134 LEU A CA 1
ATOM 1086 C C . LEU A 1 134 ? -6.004 -18.266 -3.312 1 98.25 134 LEU A C 1
ATOM 1088 O O . LEU A 1 134 ? -7.016 -18.656 -3.902 1 98.25 134 LEU A O 1
ATOM 1092 N N . SER A 1 135 ? -4.902 -19 -3.217 1 98.69 135 SER A N 1
ATOM 1093 C CA . SER A 1 135 ? -4.777 -20.281 -3.879 1 98.69 135 SER A CA 1
ATOM 1094 C C . SER A 1 135 ? -5.793 -21.281 -3.334 1 98.69 135 SER A C 1
ATOM 1096 O O . SER A 1 135 ? -6.387 -22.047 -4.094 1 98.69 135 SER A O 1
ATOM 1098 N N . LYS A 1 136 ? -5.973 -21.234 -2.074 1 97.56 136 LYS A N 1
ATOM 1099 C CA . LYS A 1 136 ? -6.926 -22.156 -1.444 1 97.56 136 LYS A CA 1
ATOM 1100 C C . LYS A 1 136 ? -8.352 -21.828 -1.878 1 97.56 136 LYS A C 1
ATOM 1102 O O . LYS A 1 136 ? -9.148 -22.734 -2.121 1 97.56 136 LYS A O 1
ATOM 1107 N N . MET A 1 137 ? -8.625 -20.562 -1.934 1 96.56 137 MET A N 1
ATOM 1108 C CA . MET A 1 137 ? -9.945 -20.156 -2.406 1 96.56 137 MET A CA 1
ATOM 1109 C C . MET A 1 137 ? -10.188 -20.625 -3.838 1 96.56 137 MET A C 1
ATOM 1111 O O . MET A 1 137 ? -11.266 -21.109 -4.164 1 96.56 137 MET A O 1
ATOM 1115 N N . LEU A 1 138 ? -9.164 -20.484 -4.648 1 98.44 138 LEU A N 1
ATOM 1116 C CA . LEU A 1 138 ? -9.258 -20.938 -6.031 1 98.44 138 LEU A CA 1
ATOM 1117 C C . LEU A 1 138 ? -9.461 -22.453 -6.09 1 98.44 138 LEU A C 1
ATOM 1119 O O . LEU A 1 138 ? -10.336 -22.938 -6.82 1 98.44 138 LEU A O 1
ATOM 1123 N N . SER A 1 139 ? -8.656 -23.109 -5.32 1 98.12 139 SER A N 1
ATOM 1124 C CA . SER A 1 139 ? -8.703 -24.562 -5.297 1 98.12 139 SER A CA 1
ATOM 1125 C C . SER A 1 139 ? -10.109 -25.062 -4.965 1 98.12 139 SER A C 1
ATOM 1127 O O . SER A 1 139 ? -10.641 -25.953 -5.648 1 98.12 139 SER A O 1
ATOM 1129 N N . LYS A 1 140 ? -10.68 -24.469 -3.996 1 95.88 140 LYS A N 1
ATOM 1130 C CA . LYS A 1 140 ? -12.008 -24.875 -3.543 1 95.88 140 LYS A CA 1
ATOM 1131 C C . LYS A 1 140 ? -13.055 -24.656 -4.637 1 95.88 140 LYS A C 1
ATOM 1133 O O . LYS A 1 140 ? -13.977 -25.453 -4.785 1 95.88 140 LYS A O 1
ATOM 1138 N N . SER A 1 141 ? -12.883 -23.672 -5.398 1 96.12 141 SER A N 1
ATOM 1139 C CA . SER A 1 141 ? -13.898 -23.281 -6.367 1 96.12 141 SER A CA 1
ATOM 1140 C C . SER A 1 141 ? -13.742 -24.047 -7.672 1 96.12 141 SER A C 1
ATOM 1142 O O . SER A 1 141 ? -14.734 -24.406 -8.312 1 96.12 141 SER A O 1
ATOM 1144 N N . ILE A 1 142 ? -12.516 -24.344 -8.109 1 97 142 ILE A N 1
ATOM 1145 C CA . ILE A 1 142 ? -12.32 -24.891 -9.445 1 97 142 ILE A CA 1
ATOM 1146 C C . ILE A 1 142 ? -11.836 -26.344 -9.336 1 97 142 ILE A C 1
ATOM 1148 O O . ILE A 1 142 ? -11.555 -26.984 -10.352 1 97 142 ILE A O 1
ATOM 1152 N N . ASP A 1 143 ? -11.672 -26.891 -8.203 1 96.25 143 ASP A N 1
ATOM 1153 C CA . ASP A 1 143 ? -11.359 -28.281 -7.898 1 96.25 143 ASP A CA 1
ATOM 1154 C C . ASP A 1 143 ? -9.992 -28.672 -8.445 1 96.25 143 ASP A C 1
ATOM 1156 O O . ASP A 1 143 ? -9.852 -29.688 -9.125 1 96.25 143 ASP A O 1
ATOM 1160 N N . ILE A 1 144 ? -9.07 -27.891 -8.367 1 97.94 144 ILE A N 1
ATOM 1161 C CA . ILE A 1 144 ? -7.66 -28.141 -8.648 1 97.94 144 ILE A CA 1
ATOM 1162 C C . ILE A 1 144 ? -6.852 -28.078 -7.359 1 97.94 144 ILE A C 1
ATOM 1164 O O . ILE A 1 144 ? -6.941 -27.094 -6.613 1 97.94 144 ILE A O 1
ATOM 1168 N N . PRO A 1 145 ? -6.145 -29.094 -7.004 1 98 145 PRO A N 1
ATOM 1169 C CA . PRO A 1 145 ? -5.461 -29.125 -5.711 1 98 145 PRO A CA 1
ATOM 1170 C C . PRO A 1 145 ? -4.34 -28.094 -5.605 1 98 145 PRO A C 1
ATOM 1172 O O . PRO A 1 145 ? -3.641 -27.844 -6.59 1 98 145 PRO A O 1
ATOM 1175 N N . VAL A 1 146 ? -4.164 -27.547 -4.391 1 98.25 146 VAL A N 1
ATOM 1176 C CA . VAL A 1 146 ? -3.029 -26.688 -4.062 1 98.25 146 VAL A CA 1
ATOM 1177 C C . VAL A 1 146 ? -1.895 -27.531 -3.486 1 98.25 146 VAL A C 1
ATOM 1179 O O . VAL A 1 146 ? -2.121 -28.375 -2.617 1 98.25 146 VAL A O 1
ATOM 1182 N N . ILE A 1 147 ? -0.73 -27.297 -4.012 1 97.88 147 ILE A N 1
ATOM 1183 C CA . ILE A 1 147 ? 0.42 -27.984 -3.434 1 97.88 147 ILE A CA 1
ATOM 1184 C C . ILE A 1 147 ? 1.402 -26.953 -2.873 1 97.88 147 ILE A C 1
ATOM 1186 O O . ILE A 1 147 ? 1.757 -26 -3.553 1 97.88 147 ILE A O 1
ATOM 1190 N N . ASN A 1 148 ? 1.78 -27.109 -1.654 1 97.06 148 ASN A N 1
ATOM 1191 C CA . ASN A 1 148 ? 2.756 -26.266 -0.98 1 97.06 148 ASN A CA 1
ATOM 1192 C C . ASN A 1 148 ? 4.184 -26.719 -1.261 1 97.06 148 ASN A C 1
ATOM 1194 O O . ASN A 1 148 ? 4.887 -27.172 -0.354 1 97.06 148 ASN A O 1
ATOM 1198 N N . CYS A 1 149 ? 4.629 -26.5 -2.482 1 98.19 149 CYS A N 1
ATOM 1199 C CA . CYS A 1 149 ? 5.836 -27.188 -2.926 1 98.19 149 CYS A CA 1
ATOM 1200 C C . CYS A 1 149 ? 7.012 -26.234 -3.023 1 98.19 149 CYS A C 1
ATOM 1202 O O . CYS A 1 149 ? 8.109 -26.625 -3.414 1 98.19 149 CYS A O 1
ATOM 1204 N N . LEU A 1 150 ? 6.773 -24.969 -2.738 1 98.44 150 LEU A N 1
ATOM 1205 C CA . LEU A 1 150 ? 7.836 -23.969 -2.814 1 98.44 150 LEU A CA 1
ATOM 1206 C C . LEU A 1 150 ? 8.102 -23.359 -1.443 1 98.44 150 LEU A C 1
ATOM 1208 O O . LEU A 1 150 ? 7.172 -23.094 -0.687 1 98.44 150 LEU A O 1
ATOM 1212 N N . LYS A 1 151 ? 9.375 -23.156 -1.194 1 97.12 151 LYS A N 1
ATOM 1213 C CA . LYS A 1 151 ? 9.812 -22.453 0.007 1 97.12 151 LYS A CA 1
ATOM 1214 C C . LYS A 1 151 ? 10.789 -21.328 -0.34 1 97.12 151 LYS A C 1
ATOM 1216 O O . LYS A 1 151 ? 11.594 -21.469 -1.267 1 97.12 151 LYS A O 1
ATOM 1221 N N . LYS A 1 152 ? 10.633 -20.266 0.377 1 96.5 152 LYS A N 1
ATOM 1222 C CA . LYS A 1 152 ? 11.625 -19.203 0.262 1 96.5 152 LYS A CA 1
ATOM 1223 C C . LYS A 1 152 ? 12.773 -19.422 1.239 1 96.5 152 LYS A C 1
ATOM 1225 O O . LYS A 1 152 ? 12.586 -19.375 2.455 1 96.5 152 LYS A O 1
ATOM 1230 N N . ILE A 1 153 ? 13.984 -19.578 0.777 1 93.25 153 ILE A N 1
ATOM 1231 C CA . ILE A 1 153 ? 15.07 -20.078 1.616 1 93.25 153 ILE A CA 1
ATOM 1232 C C . ILE A 1 153 ? 16.062 -18.953 1.894 1 93.25 153 ILE A C 1
ATOM 1234 O O . ILE A 1 153 ? 16.984 -19.109 2.695 1 93.25 153 ILE A O 1
ATOM 1238 N N . LYS A 1 154 ? 15.984 -17.812 1.173 1 91.19 154 LYS A N 1
ATOM 1239 C CA . LYS A 1 154 ? 16.859 -16.672 1.381 1 91.19 154 LYS A CA 1
ATOM 1240 C C . LYS A 1 154 ? 16.062 -15.453 1.861 1 91.19 154 LYS A C 1
ATOM 1242 O O . LYS A 1 154 ? 14.961 -15.195 1.379 1 91.19 154 LYS A O 1
ATOM 1247 N N . ASP A 1 155 ? 16.672 -14.82 2.82 1 85.19 155 ASP A N 1
ATOM 1248 C CA . ASP A 1 155 ? 16.125 -13.523 3.189 1 85.19 155 ASP A CA 1
ATOM 1249 C C . ASP A 1 155 ? 16.547 -12.438 2.203 1 85.19 155 ASP A C 1
ATOM 1251 O O . ASP A 1 155 ? 17.75 -12.227 1.994 1 85.19 155 ASP A O 1
ATOM 1255 N N . THR A 1 156 ? 15.609 -11.984 1.521 1 85.88 156 THR A N 1
ATOM 1256 C CA . THR A 1 156 ? 15.906 -10.953 0.531 1 85.88 156 THR A CA 1
ATOM 1257 C C . THR A 1 156 ? 15.375 -9.594 0.988 1 85.88 156 THR A C 1
ATOM 1259 O O . THR A 1 156 ? 14.555 -9.523 1.911 1 85.88 156 THR A O 1
ATOM 1262 N N . LYS A 1 157 ? 15.883 -8.586 0.418 1 80.81 157 LYS A N 1
ATOM 1263 C CA . LYS A 1 157 ? 15.32 -7.258 0.623 1 80.81 157 LYS A CA 1
ATOM 1264 C C . LYS A 1 157 ? 13.867 -7.207 0.167 1 80.81 157 LYS A C 1
ATOM 1266 O O . LYS A 1 157 ? 13.461 -7.957 -0.723 1 80.81 157 LYS A O 1
ATOM 1271 N N . ASP A 1 158 ? 13.164 -6.359 0.86 1 83.5 158 ASP A N 1
ATOM 1272 C CA . ASP A 1 158 ? 11.82 -6.098 0.366 1 83.5 158 ASP A CA 1
ATOM 1273 C C . ASP A 1 158 ? 11.852 -5.594 -1.075 1 83.5 158 ASP A C 1
ATOM 1275 O O . ASP A 1 158 ? 12.688 -4.766 -1.43 1 83.5 158 ASP A O 1
ATOM 1279 N N . GLN A 1 159 ? 10.984 -6.16 -1.851 1 85.62 159 GLN A N 1
ATOM 1280 C CA . GLN A 1 159 ? 10.992 -5.828 -3.271 1 85.62 159 GLN A CA 1
ATOM 1281 C C . GLN A 1 159 ? 10.461 -4.418 -3.512 1 85.62 159 GLN A C 1
ATOM 1283 O O . GLN A 1 159 ? 10.703 -3.828 -4.566 1 85.62 159 GLN A O 1
ATOM 1288 N N . ILE A 1 160 ? 9.734 -3.934 -2.531 1 80.19 160 ILE A N 1
ATOM 1289 C CA . ILE A 1 160 ? 9.25 -2.562 -2.662 1 80.19 160 ILE A CA 1
ATOM 1290 C C . ILE A 1 160 ? 10.438 -1.603 -2.73 1 80.19 160 ILE A C 1
ATOM 1292 O O . ILE A 1 160 ? 11.32 -1.633 -1.869 1 80.19 160 ILE A O 1
ATOM 1296 N N . GLY A 1 161 ? 10.57 -0.814 -3.789 1 76.88 161 GLY A N 1
ATOM 1297 C CA . GLY A 1 161 ? 11.641 0.16 -3.938 1 76.88 161 GLY A CA 1
ATOM 1298 C C . GLY A 1 161 ? 12.789 -0.342 -4.789 1 76.88 161 GLY A C 1
ATOM 1299 O O . GLY A 1 161 ? 13.734 0.398 -5.062 1 76.88 161 GLY A O 1
ATOM 1300 N N . LEU A 1 162 ? 12.664 -1.562 -5.277 1 82.44 162 LEU A N 1
ATOM 1301 C CA . LEU A 1 162 ? 13.711 -2.115 -6.129 1 82.44 162 LEU A CA 1
ATOM 1302 C C . LEU A 1 162 ? 13.375 -1.919 -7.602 1 82.44 162 LEU A C 1
ATOM 1304 O O . LEU A 1 162 ? 12.211 -2.021 -7.996 1 82.44 162 LEU A O 1
ATOM 1308 N N . GLY A 1 163 ? 14.391 -1.602 -8.43 1 82.75 163 GLY A N 1
ATOM 1309 C CA . GLY A 1 163 ? 14.234 -1.579 -9.875 1 82.75 163 GLY A CA 1
ATOM 1310 C C . GLY A 1 163 ? 14.172 -2.965 -10.492 1 82.75 163 GLY A C 1
ATOM 1311 O O . GLY A 1 163 ? 14.344 -3.967 -9.797 1 82.75 163 GLY A O 1
ATOM 1312 N N . LYS A 1 164 ? 13.938 -2.951 -11.781 1 85.44 164 LYS A N 1
ATOM 1313 C CA . LYS A 1 164 ? 13.758 -4.219 -12.484 1 85.44 164 LYS A CA 1
ATOM 1314 C C . LYS A 1 164 ? 14.961 -5.133 -12.289 1 85.44 164 LYS A C 1
ATOM 1316 O O . LYS A 1 164 ? 14.812 -6.273 -11.844 1 85.44 164 LYS A O 1
ATOM 1321 N N . GLU A 1 165 ? 16.109 -4.637 -12.648 1 86.81 165 GLU A N 1
ATOM 1322 C CA . GLU A 1 165 ? 17.312 -5.453 -12.578 1 86.81 165 GLU A CA 1
ATOM 1323 C C . GLU A 1 165 ? 17.594 -5.898 -11.141 1 86.81 165 GLU A C 1
ATOM 1325 O O . GLU A 1 165 ? 17.938 -7.059 -10.906 1 86.81 165 GLU A O 1
ATOM 1330 N N . GLU A 1 166 ? 17.375 -5.039 -10.203 1 86.44 166 GLU A N 1
ATOM 1331 C CA . GLU A 1 166 ? 17.625 -5.344 -8.797 1 86.44 166 GLU A CA 1
ATOM 1332 C C . GLU A 1 166 ? 16.641 -6.387 -8.281 1 86.44 166 GLU A C 1
ATOM 1334 O O . GLU A 1 166 ? 16.984 -7.207 -7.426 1 86.44 166 GLU A O 1
ATOM 1339 N N . ARG A 1 167 ? 15.43 -6.312 -8.734 1 90.19 167 ARG A N 1
ATOM 1340 C CA . ARG A 1 167 ? 14.438 -7.297 -8.336 1 90.19 167 ARG A CA 1
ATOM 1341 C C . ARG A 1 167 ? 14.852 -8.703 -8.758 1 90.19 167 ARG A C 1
ATOM 1343 O O . ARG A 1 167 ? 14.734 -9.648 -7.977 1 90.19 167 ARG A O 1
ATOM 1350 N N . TRP A 1 168 ? 15.398 -8.82 -9.953 1 93.69 168 TRP A N 1
ATOM 1351 C CA . TRP A 1 168 ? 15.844 -10.117 -10.461 1 93.69 168 TRP A CA 1
ATOM 1352 C C . TRP A 1 168 ? 17.047 -10.617 -9.68 1 93.69 168 TRP A C 1
ATOM 1354 O O . TRP A 1 168 ? 17.094 -11.789 -9.281 1 93.69 168 TRP A O 1
ATOM 1364 N N . LYS A 1 169 ? 17.922 -9.711 -9.414 1 91.19 169 LYS A N 1
ATOM 1365 C CA . LYS A 1 169 ? 19.125 -10.078 -8.68 1 91.19 169 LYS A CA 1
ATOM 1366 C C . LYS A 1 169 ? 18.797 -10.453 -7.238 1 91.19 169 LYS A C 1
ATOM 1368 O O . LYS A 1 169 ? 19.344 -11.422 -6.707 1 91.19 169 LYS A O 1
ATOM 1373 N N . ASN A 1 170 ? 17.938 -9.766 -6.652 1 89.88 170 ASN A N 1
ATOM 1374 C CA . ASN A 1 170 ? 17.562 -9.938 -5.254 1 89.88 170 ASN A CA 1
ATOM 1375 C C . ASN A 1 170 ? 16.906 -11.297 -5.012 1 89.88 170 ASN A C 1
ATOM 1377 O O . ASN A 1 170 ? 17.156 -11.938 -3.986 1 89.88 170 ASN A O 1
ATOM 1381 N N . ILE A 1 171 ? 16.156 -11.758 -6.012 1 95 171 ILE A N 1
ATOM 1382 C CA . ILE A 1 171 ? 15.32 -12.93 -5.781 1 95 171 ILE A CA 1
ATOM 1383 C C . ILE A 1 171 ? 16.031 -14.18 -6.309 1 95 171 ILE A C 1
ATOM 1385 O O . ILE A 1 171 ? 15.578 -15.305 -6.082 1 95 171 ILE A O 1
ATOM 1389 N N . LYS A 1 172 ? 17.125 -14.016 -7.012 1 92.25 172 LYS A N 1
ATOM 1390 C CA . LYS A 1 172 ? 17.828 -15.133 -7.645 1 92.25 172 LYS A CA 1
ATOM 1391 C C . LYS A 1 172 ? 18.188 -16.219 -6.625 1 92.25 172 LYS A C 1
ATOM 1393 O O . LYS A 1 172 ? 18.812 -15.93 -5.605 1 92.25 172 LYS A O 1
ATOM 1398 N N . GLY A 1 173 ? 17.734 -17.422 -6.895 1 93.25 173 GLY A N 1
ATOM 1399 C CA . GLY A 1 173 ? 18.094 -18.562 -6.07 1 93.25 173 GLY A CA 1
ATOM 1400 C C . GLY A 1 173 ? 17.391 -18.578 -4.727 1 93.25 173 GLY A C 1
ATOM 1401 O O . GLY A 1 173 ? 17.812 -19.25 -3.797 1 93.25 173 GLY A O 1
ATOM 1402 N N . SER A 1 174 ? 16.328 -17.844 -4.617 1 96.31 174 SER A N 1
ATOM 1403 C CA . SER A 1 174 ? 15.711 -17.641 -3.311 1 96.31 174 SER A CA 1
ATOM 1404 C C . SER A 1 174 ? 14.656 -18.719 -3.025 1 96.31 174 SER A C 1
ATOM 1406 O O . SER A 1 174 ? 14.164 -18.812 -1.902 1 96.31 174 SER A O 1
ATOM 1408 N N . PHE A 1 175 ? 14.375 -19.531 -4.039 1 97.88 175 PHE A N 1
ATOM 1409 C CA . PHE A 1 175 ? 13.281 -20.484 -3.863 1 97.88 175 PHE A CA 1
ATOM 1410 C C . PHE A 1 175 ? 13.773 -21.922 -4.027 1 97.88 175 PHE A C 1
ATOM 1412 O O . PHE A 1 175 ? 14.68 -22.188 -4.816 1 97.88 175 PHE A O 1
ATOM 1419 N N . LYS A 1 176 ? 13.195 -22.812 -3.242 1 97.75 176 LYS A N 1
ATOM 1420 C CA . LYS A 1 176 ? 13.523 -24.234 -3.301 1 97.75 176 LYS A CA 1
ATOM 1421 C C . LYS A 1 176 ? 12.266 -25.078 -3.424 1 97.75 176 LYS A C 1
ATOM 1423 O O . LYS A 1 176 ? 11.266 -24.828 -2.744 1 97.75 176 LYS A O 1
ATOM 1428 N N . PHE A 1 177 ? 12.367 -26.031 -4.238 1 98.19 177 PHE A N 1
ATOM 1429 C CA . PHE A 1 177 ? 11.281 -26.984 -4.445 1 98.19 177 PHE A CA 1
ATOM 1430 C C . PHE A 1 177 ? 11.336 -28.109 -3.414 1 98.19 177 PHE A C 1
ATOM 1432 O O . PHE A 1 177 ? 12.414 -28.609 -3.094 1 98.19 177 PHE A O 1
ATOM 1439 N N . SER A 1 178 ? 10.172 -28.438 -2.873 1 96.69 178 SER A N 1
ATOM 1440 C CA . SER A 1 178 ? 10.062 -29.578 -1.975 1 96.69 178 SER A CA 1
ATOM 1441 C C . SER A 1 178 ? 9.914 -30.875 -2.754 1 96.69 178 SER A C 1
ATOM 1443 O O . SER A 1 178 ? 8.867 -31.125 -3.357 1 96.69 178 SER A O 1
ATOM 1445 N N . LYS A 1 179 ? 10.766 -31.844 -2.576 1 93.25 179 LYS A N 1
ATOM 1446 C CA . LYS A 1 179 ? 10.82 -33.062 -3.361 1 93.25 179 LYS A CA 1
ATOM 1447 C C . LYS A 1 179 ? 9.758 -34.062 -2.91 1 93.25 179 LYS A C 1
ATOM 1449 O O . LYS A 1 179 ? 9.602 -35.125 -3.506 1 93.25 179 LYS A O 1
ATOM 1454 N N . LYS A 1 180 ? 9.047 -33.625 -1.923 1 94.56 180 LYS A N 1
ATOM 1455 C CA . LYS A 1 180 ? 7.969 -34.5 -1.478 1 94.56 180 LYS A CA 1
ATOM 1456 C C . LYS A 1 180 ? 6.828 -34.531 -2.49 1 94.56 180 LYS A C 1
ATOM 1458 O O . LYS A 1 180 ? 5.965 -35.406 -2.436 1 94.56 180 LYS A O 1
ATOM 1463 N N . TYR A 1 181 ? 6.844 -33.594 -3.395 1 96.06 181 TYR A N 1
ATOM 1464 C CA . TYR A 1 181 ? 5.809 -33.531 -4.418 1 96.06 181 TYR A CA 1
ATOM 1465 C C . TYR A 1 181 ? 6.336 -34.031 -5.762 1 96.06 181 TYR A C 1
ATOM 1467 O O . TYR A 1 181 ? 7.516 -33.844 -6.074 1 96.06 181 TYR A O 1
ATOM 1475 N N . CYS A 1 182 ? 5.52 -34.656 -6.52 1 96.06 182 CYS A N 1
ATOM 1476 C CA . CYS A 1 182 ? 5.836 -35.031 -7.887 1 96.06 182 CYS A CA 1
ATOM 1477 C C . CYS A 1 182 ? 5.125 -34.156 -8.891 1 96.06 182 CYS A C 1
ATOM 1479 O O . CYS A 1 182 ? 3.898 -34.156 -8.992 1 96.06 182 CYS A O 1
ATOM 1481 N N . ILE A 1 183 ? 5.941 -33.406 -9.648 1 98 183 ILE A N 1
ATOM 1482 C CA . ILE A 1 183 ? 5.324 -32.438 -10.547 1 98 183 ILE A CA 1
ATOM 1483 C C . ILE A 1 183 ? 5.812 -32.656 -11.977 1 98 183 ILE A C 1
ATOM 1485 O O . ILE A 1 183 ? 5.699 -31.781 -12.828 1 98 183 ILE A O 1
ATOM 1489 N N . GLU A 1 184 ? 6.465 -33.844 -12.211 1 97.94 184 GLU A N 1
ATOM 1490 C CA . GLU A 1 184 ? 6.961 -34.156 -13.547 1 97.94 184 GLU A CA 1
ATOM 1491 C C . GLU A 1 184 ? 5.832 -34.125 -14.578 1 97.94 184 GLU A C 1
ATOM 1493 O O . GLU A 1 184 ? 4.793 -34.781 -14.375 1 97.94 184 GLU A O 1
ATOM 1498 N N . ASN A 1 185 ? 5.992 -33.438 -15.656 1 98.19 185 ASN A N 1
ATOM 1499 C CA . ASN A 1 185 ? 5.078 -33.312 -16.781 1 98.19 185 ASN A CA 1
ATOM 1500 C C . ASN A 1 185 ? 3.73 -32.719 -16.359 1 98.19 185 ASN A C 1
ATOM 1502 O O . ASN A 1 185 ? 2.709 -33 -17 1 98.19 185 ASN A O 1
ATOM 1506 N N . LYS A 1 186 ? 3.678 -32.031 -15.219 1 98.56 186 LYS A N 1
ATOM 1507 C CA . LYS A 1 186 ? 2.445 -31.406 -14.742 1 98.56 186 LYS A CA 1
ATOM 1508 C C . LYS A 1 186 ? 2.402 -29.922 -15.117 1 98.56 186 LYS A C 1
ATOM 1510 O O . LYS A 1 186 ? 3.43 -29.25 -15.102 1 98.56 186 LYS A O 1
ATOM 1515 N N . ASN A 1 187 ? 1.211 -29.453 -15.469 1 98.69 187 ASN A N 1
ATOM 1516 C CA . ASN A 1 187 ? 0.957 -28.031 -15.641 1 98.69 187 ASN A CA 1
ATOM 1517 C C . ASN A 1 187 ? 0.632 -27.359 -14.312 1 98.69 187 ASN A C 1
ATOM 1519 O O . ASN A 1 187 ? -0.25 -27.812 -13.578 1 98.69 187 ASN A O 1
ATOM 1523 N N . ILE A 1 188 ? 1.357 -26.297 -14.008 1 98.81 188 ILE A N 1
ATOM 1524 C CA . ILE A 1 188 ? 1.239 -25.688 -12.68 1 98.81 188 ILE A CA 1
ATOM 1525 C C . ILE A 1 188 ? 0.855 -24.219 -12.812 1 98.81 188 ILE A C 1
ATOM 1527 O O . ILE A 1 188 ? 1.393 -23.516 -13.664 1 98.81 188 ILE A O 1
ATOM 1531 N N . LEU A 1 189 ? -0.114 -23.828 -12.039 1 98.88 189 LEU A N 1
ATOM 1532 C CA . LEU A 1 189 ? -0.53 -22.438 -11.914 1 98.88 189 LEU A CA 1
ATOM 1533 C C . LEU A 1 189 ? 0.062 -21.812 -10.664 1 98.88 189 LEU A C 1
ATOM 1535 O O . LEU A 1 189 ? -0.184 -22.281 -9.547 1 98.88 189 LEU A O 1
ATOM 1539 N N . ILE A 1 190 ? 0.891 -20.766 -10.844 1 98.94 190 ILE A N 1
ATOM 1540 C CA . ILE A 1 190 ? 1.477 -20.031 -9.727 1 98.94 190 ILE A CA 1
ATOM 1541 C C . ILE A 1 190 ? 0.64 -18.797 -9.43 1 98.94 190 ILE A C 1
ATOM 1543 O O . ILE A 1 190 ? 0.369 -17.984 -10.328 1 98.94 190 ILE A O 1
ATOM 1547 N N . ILE A 1 191 ? 0.242 -18.609 -8.172 1 98.88 191 ILE A N 1
ATOM 1548 C CA . ILE A 1 191 ? -0.56 -17.469 -7.754 1 98.88 191 ILE A CA 1
ATOM 1549 C C . ILE A 1 191 ? 0.325 -16.453 -7.031 1 98.88 191 ILE A C 1
ATOM 1551 O O . ILE A 1 191 ? 1.131 -16.828 -6.172 1 98.88 191 ILE A O 1
ATOM 1555 N N . ASP A 1 192 ? 0.235 -15.203 -7.375 1 98.31 192 ASP A N 1
ATOM 1556 C CA . ASP A 1 192 ? 0.815 -14.062 -6.672 1 98.31 192 ASP A CA 1
ATOM 1557 C C . ASP A 1 192 ? -0.176 -12.898 -6.598 1 98.31 192 ASP A C 1
ATOM 1559 O O . ASP A 1 192 ? -1.262 -12.969 -7.176 1 98.31 192 ASP A O 1
ATOM 1563 N N . ASP A 1 193 ? 0.14 -11.883 -5.809 1 97.38 193 ASP A N 1
ATOM 1564 C CA . ASP A 1 193 ? -0.809 -10.781 -5.695 1 97.38 193 ASP A CA 1
ATOM 1565 C C . ASP A 1 193 ? -0.536 -9.711 -6.754 1 97.38 193 ASP A C 1
ATOM 1567 O O . ASP A 1 193 ? -1.451 -9.273 -7.453 1 97.38 193 ASP A O 1
ATOM 1571 N N . VAL A 1 194 ? 0.779 -9.336 -6.867 1 96.88 194 VAL A N 1
ATOM 1572 C CA . VAL A 1 194 ? 1.104 -8.281 -7.828 1 96.88 194 VAL A CA 1
ATOM 1573 C C . VAL A 1 194 ? 2.322 -8.695 -8.648 1 96.88 194 VAL A C 1
ATOM 1575 O O . VAL A 1 194 ? 3.293 -9.234 -8.109 1 96.88 194 VAL A O 1
ATOM 1578 N N . ILE A 1 195 ? 2.225 -8.445 -9.969 1 97 195 ILE A N 1
ATOM 1579 C CA . ILE A 1 195 ? 3.383 -8.656 -10.828 1 97 195 ILE A CA 1
ATOM 1580 C C . ILE A 1 195 ? 3.9 -7.312 -11.336 1 97 195 ILE A C 1
ATOM 1582 O O . ILE A 1 195 ? 3.131 -6.5 -11.859 1 97 195 ILE A O 1
ATOM 1586 N N . THR A 1 196 ? 5.102 -7.059 -11.078 1 93.69 196 THR A N 1
ATOM 1587 C CA . THR A 1 196 ? 5.781 -5.879 -11.602 1 93.69 196 THR A CA 1
ATOM 1588 C C . THR A 1 196 ? 6.734 -6.254 -12.727 1 93.69 196 THR A C 1
ATOM 1590 O O . THR A 1 196 ? 6.367 -6.191 -13.906 1 93.69 196 THR A O 1
ATOM 1593 N N . THR A 1 197 ? 7.895 -6.871 -12.445 1 93.12 197 THR A N 1
ATOM 1594 C CA . THR A 1 197 ? 8.836 -7.371 -13.445 1 93.12 197 THR A CA 1
ATOM 1595 C C . THR A 1 197 ? 8.617 -8.859 -13.688 1 93.12 197 THR A C 1
ATOM 1597 O O . THR A 1 197 ? 9.055 -9.398 -14.703 1 93.12 197 THR A O 1
ATOM 1600 N N . GLY A 1 198 ? 8.031 -9.484 -12.797 1 96.56 198 GLY A N 1
ATOM 1601 C CA . GLY A 1 198 ? 7.84 -10.922 -12.836 1 96.56 198 GLY A CA 1
ATOM 1602 C C . GLY A 1 198 ? 8.945 -11.695 -12.141 1 96.56 198 GLY A C 1
ATOM 1603 O O . GLY A 1 198 ? 8.898 -12.922 -12.07 1 96.56 198 GLY A O 1
ATOM 1604 N N . ALA A 1 199 ? 9.805 -11.047 -11.492 1 95.88 199 ALA A N 1
ATOM 1605 C CA . ALA A 1 199 ? 11.008 -11.664 -10.938 1 95.88 199 ALA A CA 1
ATOM 1606 C C . ALA A 1 199 ? 10.656 -12.75 -9.93 1 95.88 199 ALA A C 1
ATOM 1608 O O . ALA A 1 199 ? 11.195 -13.859 -9.984 1 95.88 199 ALA A O 1
ATOM 1609 N N . THR A 1 200 ? 9.695 -12.508 -9.078 1 97 200 THR A N 1
ATOM 1610 C CA . THR A 1 200 ? 9.359 -13.453 -8.023 1 97 200 THR A CA 1
ATOM 1611 C C . THR A 1 200 ? 8.648 -14.672 -8.602 1 97 200 THR A C 1
ATOM 1613 O O . THR A 1 200 ? 9.141 -15.797 -8.492 1 97 200 THR A O 1
ATOM 1616 N N . ALA A 1 201 ? 7.613 -14.43 -9.328 1 98 201 ALA A N 1
ATOM 1617 C CA . ALA A 1 201 ? 6.809 -15.531 -9.852 1 98 201 ALA A CA 1
ATOM 1618 C C . ALA A 1 201 ? 7.602 -16.359 -10.859 1 98 201 ALA A C 1
ATOM 1620 O O . ALA A 1 201 ? 7.52 -17.594 -10.852 1 98 201 ALA A O 1
ATOM 1621 N N . VAL A 1 202 ? 8.391 -15.719 -11.688 1 98.19 202 VAL A N 1
ATOM 1622 C CA . VAL A 1 202 ? 9.18 -16.406 -12.703 1 98.19 202 VAL A CA 1
ATOM 1623 C C . VAL A 1 202 ? 10.273 -17.234 -12.039 1 98.19 202 VAL A C 1
ATOM 1625 O O . VAL A 1 202 ? 10.562 -18.359 -12.461 1 98.19 202 VAL A O 1
ATOM 1628 N N . SER A 1 203 ? 10.875 -16.672 -11.016 1 98.06 203 SER A N 1
ATOM 1629 C CA . SER A 1 203 ? 11.891 -17.422 -10.281 1 98.06 203 SER A CA 1
ATOM 1630 C C . SER A 1 203 ? 11.297 -18.672 -9.648 1 98.06 203 SER A C 1
ATOM 1632 O O . SER A 1 203 ? 11.938 -19.719 -9.617 1 98.06 203 SER A O 1
ATOM 1634 N N . CYS A 1 204 ? 10.125 -18.562 -9.086 1 98.62 204 CYS A N 1
ATOM 1635 C CA . CYS A 1 204 ? 9.414 -19.734 -8.594 1 98.62 204 CYS A CA 1
ATOM 1636 C C . CYS A 1 204 ? 9.195 -20.75 -9.719 1 98.62 204 CYS A C 1
ATOM 1638 O O . CYS A 1 204 ? 9.438 -21.938 -9.547 1 98.62 204 CYS A O 1
ATOM 1640 N N . GLY A 1 205 ? 8.742 -20.25 -10.867 1 98.62 205 GLY A N 1
ATOM 1641 C CA . GLY A 1 205 ? 8.508 -21.094 -12.023 1 98.62 205 GLY A CA 1
ATOM 1642 C C . GLY A 1 205 ? 9.75 -21.812 -12.5 1 98.62 205 GLY A C 1
ATOM 1643 O O . GLY A 1 205 ? 9.703 -23 -12.859 1 98.62 205 GLY A O 1
ATOM 1644 N N . LEU A 1 206 ? 10.859 -21.094 -12.531 1 98.44 206 LEU A N 1
ATOM 1645 C CA . LEU A 1 206 ? 12.125 -21.672 -12.961 1 98.44 206 LEU A CA 1
ATOM 1646 C C . LEU A 1 206 ? 12.523 -22.828 -12.055 1 98.44 206 LEU A C 1
ATOM 1648 O O . LEU A 1 206 ? 13.016 -23.859 -12.523 1 98.44 206 LEU A O 1
ATOM 1652 N N . GLU A 1 207 ? 12.32 -22.625 -10.758 1 98.31 207 GLU A N 1
ATOM 1653 C CA . GLU A 1 207 ? 12.602 -23.688 -9.812 1 98.31 207 GLU A CA 1
ATOM 1654 C C . GLU A 1 207 ? 11.766 -24.922 -10.109 1 98.31 207 GLU A C 1
ATOM 1656 O O . GLU A 1 207 ? 12.266 -26.047 -10.07 1 98.31 207 GLU A O 1
ATOM 1661 N N . LEU A 1 208 ? 10.508 -24.766 -10.453 1 98.56 208 LEU A N 1
ATOM 1662 C CA . LEU A 1 208 ? 9.617 -25.875 -10.766 1 98.56 208 LEU A CA 1
ATOM 1663 C C . LEU A 1 208 ? 10.039 -26.562 -12.055 1 98.56 208 LEU A C 1
ATOM 1665 O O . LEU A 1 208 ? 9.969 -27.797 -12.164 1 98.56 208 LEU A O 1
ATOM 1669 N N . LYS A 1 209 ? 10.477 -25.766 -13 1 98.25 209 LYS A N 1
ATOM 1670 C CA . LYS A 1 209 ? 10.938 -26.328 -14.273 1 98.25 209 LYS A CA 1
ATOM 1671 C C . LYS A 1 209 ? 12.133 -27.25 -14.07 1 98.25 209 LYS A C 1
ATOM 1673 O O . LYS A 1 209 ? 12.266 -28.266 -14.75 1 98.25 209 LYS A O 1
ATOM 1678 N N . LYS A 1 210 ? 12.984 -26.922 -13.172 1 97.12 210 LYS A N 1
ATOM 1679 C CA . LYS A 1 210 ? 14.156 -27.734 -12.859 1 97.12 210 LYS A CA 1
ATOM 1680 C C . LYS A 1 210 ? 13.75 -29.141 -12.438 1 97.12 210 LYS A C 1
ATOM 1682 O O . LYS A 1 210 ? 14.531 -30.078 -12.594 1 97.12 210 LYS A O 1
ATOM 1687 N N . TYR A 1 211 ? 12.562 -29.219 -11.969 1 97.62 211 TYR A N 1
ATOM 1688 C CA . TYR A 1 211 ? 12.148 -30.516 -11.43 1 97.62 211 TYR A CA 1
ATOM 1689 C C . TYR A 1 211 ? 11.078 -31.156 -12.312 1 97.62 211 TYR A C 1
ATOM 1691 O O . TYR A 1 211 ? 10.352 -32.031 -11.867 1 97.62 211 TYR A O 1
ATOM 1699 N N . GLY A 1 212 ? 10.891 -30.594 -13.5 1 97.75 212 GLY A N 1
ATOM 1700 C CA . GLY A 1 212 ? 10.203 -31.344 -14.531 1 97.75 212 GLY A CA 1
ATOM 1701 C C . GLY A 1 212 ? 8.805 -30.828 -14.82 1 97.75 212 GLY A C 1
ATOM 1702 O O . GLY A 1 212 ? 8.062 -31.438 -15.594 1 97.75 212 GLY A O 1
ATOM 1703 N N . ALA A 1 213 ? 8.375 -29.734 -14.195 1 98.44 213 ALA A N 1
ATOM 1704 C CA . ALA A 1 213 ? 7.066 -29.188 -14.531 1 98.44 213 ALA A CA 1
ATOM 1705 C C . ALA A 1 213 ? 6.961 -28.906 -16.031 1 98.44 213 ALA A C 1
ATOM 1707 O O . ALA A 1 213 ? 7.93 -28.469 -16.656 1 98.44 213 ALA A O 1
ATOM 1708 N N . ALA A 1 214 ? 5.852 -29.234 -16.625 1 97.81 214 ALA A N 1
ATOM 1709 C CA . ALA A 1 214 ? 5.641 -28.984 -18.047 1 97.81 214 ALA A CA 1
ATOM 1710 C C . ALA A 1 214 ? 5.355 -27.516 -18.312 1 97.81 214 ALA A C 1
ATOM 1712 O O . ALA A 1 214 ? 6.281 -26.719 -18.484 1 97.81 214 ALA A O 1
ATOM 1713 N N . GLU A 1 215 ? 4.098 -27.062 -18.203 1 97.62 215 GLU A N 1
ATOM 1714 C CA . GLU A 1 215 ? 3.754 -25.656 -18.406 1 97.62 215 GLU A CA 1
ATOM 1715 C C . GLU A 1 215 ? 3.545 -24.922 -17.094 1 97.62 215 GLU A C 1
ATOM 1717 O O . GLU A 1 215 ? 2.975 -25.484 -16.156 1 97.62 215 GLU A O 1
ATOM 1722 N N . ILE A 1 216 ? 4.07 -23.719 -17.047 1 98.44 216 ILE A N 1
ATOM 1723 C CA . ILE A 1 216 ? 3.875 -22.859 -15.891 1 98.44 216 ILE A CA 1
ATOM 1724 C C . ILE A 1 216 ? 3.061 -21.625 -16.297 1 98.44 216 ILE A C 1
ATOM 1726 O O . ILE A 1 216 ? 3.436 -20.906 -17.219 1 98.44 216 ILE A O 1
ATOM 1730 N N . THR A 1 217 ? 1.962 -21.438 -15.688 1 98.69 217 THR A N 1
ATOM 1731 C CA . THR A 1 217 ? 1.153 -20.234 -15.828 1 98.69 217 THR A CA 1
ATOM 1732 C C . THR A 1 217 ? 1.167 -19.422 -14.547 1 98.69 217 THR A C 1
ATOM 1734 O O . THR A 1 217 ? 1.125 -19.969 -13.445 1 98.69 217 THR A O 1
ATOM 1737 N N . ILE A 1 218 ? 1.283 -18.078 -14.688 1 98.81 218 ILE A N 1
ATOM 1738 C CA . ILE A 1 218 ? 1.299 -17.172 -13.547 1 98.81 218 ILE A CA 1
ATOM 1739 C C . ILE A 1 218 ? 0.032 -16.312 -13.555 1 98.81 218 ILE A C 1
ATOM 1741 O O . ILE A 1 218 ? -0.331 -15.734 -14.578 1 98.81 218 ILE A O 1
ATOM 1745 N N . LEU A 1 219 ? -0.684 -16.312 -12.469 1 98.81 219 LEU A N 1
ATOM 1746 C CA . LEU A 1 219 ? -1.888 -15.508 -12.312 1 98.81 219 LEU A CA 1
ATOM 1747 C C . LEU A 1 219 ? -1.763 -14.562 -11.125 1 98.81 219 LEU A C 1
ATOM 1749 O O . LEU A 1 219 ? -1.436 -14.992 -10.016 1 98.81 219 LEU A O 1
ATOM 1753 N N . THR A 1 220 ? -1.946 -13.266 -11.359 1 98.69 220 THR A N 1
ATOM 1754 C CA . THR A 1 220 ? -1.867 -12.273 -10.305 1 98.69 220 THR A CA 1
ATOM 1755 C C . THR A 1 220 ? -3.148 -11.445 -10.242 1 98.69 220 THR A C 1
ATOM 1757 O O . THR A 1 220 ? -3.916 -11.406 -11.203 1 98.69 220 THR A O 1
ATOM 1760 N N . ALA A 1 221 ? -3.387 -10.797 -9.078 1 98.31 221 ALA A N 1
ATOM 1761 C CA . ALA A 1 221 ? -4.516 -9.875 -8.945 1 98.31 221 ALA A CA 1
ATOM 1762 C C . ALA A 1 221 ? -4.297 -8.617 -9.773 1 98.31 221 ALA A C 1
ATOM 1764 O O . ALA A 1 221 ? -5.242 -8.078 -10.352 1 98.31 221 ALA A O 1
ATOM 1765 N N . ALA A 1 222 ? -3.037 -8.203 -9.812 1 97.75 222 ALA A N 1
ATOM 1766 C CA . ALA A 1 222 ? -2.801 -6.957 -10.531 1 97.75 222 ALA A CA 1
ATOM 1767 C C . ALA A 1 222 ? -1.396 -6.922 -11.125 1 97.75 222 ALA A C 1
ATOM 1769 O O . ALA A 1 222 ? -0.49 -7.598 -10.633 1 97.75 222 ALA A O 1
ATOM 1770 N N . LYS A 1 223 ? -1.267 -6.117 -12.203 1 96.56 223 LYS A N 1
ATOM 1771 C CA . LYS A 1 223 ? 0.05 -5.816 -12.758 1 96.56 223 LYS A CA 1
ATOM 1772 C C . LYS A 1 223 ? 0.362 -4.324 -12.656 1 96.56 223 LYS A C 1
ATOM 1774 O O . LYS A 1 223 ? -0.517 -3.486 -12.867 1 96.56 223 LYS A O 1
ATOM 1779 N N . SER A 1 224 ? 1.441 -3.842 -12.078 1 87.06 224 SER A N 1
ATOM 1780 C CA . SER A 1 224 ? 1.866 -2.449 -11.984 1 87.06 224 SER A CA 1
ATOM 1781 C C . SER A 1 224 ? 2.754 -2.062 -13.164 1 87.06 224 SER A C 1
ATOM 1783 O O . SER A 1 224 ? 2.725 -0.917 -13.617 1 87.06 224 SER A O 1
ATOM 1785 N N . ARG A 1 225 ? 3.865 -2.756 -13.492 1 66.81 225 ARG A N 1
ATOM 1786 C CA . ARG A 1 225 ? 4.75 -2.607 -14.641 1 66.81 225 ARG A CA 1
ATOM 1787 C C . ARG A 1 225 ? 4.676 -3.832 -15.547 1 66.81 225 ARG A C 1
ATOM 1789 O O . ARG A 1 225 ? 4.297 -4.918 -15.102 1 66.81 225 ARG A O 1
ATOM 1796 N N . VAL A 1 226 ? 4.098 -4.23 -16.609 1 54.38 226 VAL A N 1
ATOM 1797 C CA . VAL A 1 226 ? 4.387 -5.355 -17.484 1 54.38 226 VAL A CA 1
ATOM 1798 C C . VAL A 1 226 ? 4.754 -4.84 -18.875 1 54.38 226 VAL A C 1
ATOM 1800 O O . VAL A 1 226 ? 4.348 -3.742 -19.266 1 54.38 226 VAL A O 1
ATOM 1803 N N . MET B 1 1 ? 8.539 12.883 35.406 1 33.25 1 MET B N 1
ATOM 1804 C CA . MET B 1 1 ? 9.906 13.133 34.969 1 33.25 1 MET B CA 1
ATOM 1805 C C . MET B 1 1 ? 10.484 11.906 34.25 1 33.25 1 MET B C 1
ATOM 1807 O O . MET B 1 1 ? 11.336 12.039 33.375 1 33.25 1 MET B O 1
ATOM 1811 N N . GLY B 1 2 ? 10.07 10.719 34.656 1 40.75 2 GLY B N 1
ATOM 1812 C CA . GLY B 1 2 ? 10.492 9.414 34.188 1 40.75 2 GLY B CA 1
ATOM 1813 C C . GLY B 1 2 ? 9.883 9.047 32.844 1 40.75 2 GLY B C 1
ATOM 1814 O O . GLY B 1 2 ? 10.438 8.234 32.094 1 40.75 2 GLY B O 1
ATOM 1815 N N . ASN B 1 3 ? 8.688 9.477 32.625 1 42.31 3 ASN B N 1
ATOM 1816 C CA . ASN B 1 3 ? 7.918 9.102 31.438 1 42.31 3 ASN B CA 1
ATOM 1817 C C . ASN B 1 3 ? 8.398 9.844 30.188 1 42.31 3 ASN B C 1
ATOM 1819 O O . ASN B 1 3 ? 7.922 9.586 29.078 1 42.31 3 ASN B O 1
ATOM 1823 N N . GLY B 1 4 ? 9.164 10.891 30.297 1 39.69 4 GLY B N 1
ATOM 1824 C CA . GLY B 1 4 ? 9.812 11.664 29.25 1 39.69 4 GLY B CA 1
ATOM 1825 C C . GLY B 1 4 ? 10.992 10.945 28.625 1 39.69 4 GLY B C 1
ATOM 1826 O O . GLY B 1 4 ? 11.242 11.094 27.422 1 39.69 4 GLY B O 1
ATOM 1827 N N . ILE B 1 5 ? 11.781 10.383 29.484 1 38.09 5 ILE B N 1
ATOM 1828 C CA . ILE B 1 5 ? 13.023 9.727 29.078 1 38.09 5 ILE B CA 1
ATOM 1829 C C . ILE B 1 5 ? 12.711 8.508 28.219 1 38.09 5 ILE B C 1
ATOM 1831 O O . ILE B 1 5 ? 13.367 8.273 27.203 1 38.09 5 ILE B O 1
ATOM 1835 N N . VAL B 1 6 ? 11.602 7.762 28.578 1 40.28 6 VAL B N 1
ATOM 1836 C CA . VAL B 1 6 ? 11.273 6.586 27.781 1 40.28 6 VAL B CA 1
ATOM 1837 C C . VAL B 1 6 ? 10.766 7.02 26.406 1 40.28 6 VAL B C 1
ATOM 1839 O O . VAL B 1 6 ? 10.898 6.285 25.422 1 40.28 6 VAL B O 1
ATOM 1842 N N . LYS B 1 7 ? 10.039 8.039 26.281 1 40.59 7 LYS B N 1
ATOM 1843 C CA . LYS B 1 7 ? 9.555 8.617 25.031 1 40.59 7 LYS B CA 1
ATOM 1844 C C . LYS B 1 7 ? 10.719 9.117 24.172 1 40.59 7 LYS B C 1
ATOM 1846 O O . LYS B 1 7 ? 10.711 8.938 22.953 1 40.59 7 LYS B O 1
ATOM 1851 N N . ASN B 1 8 ? 11.727 9.719 24.703 1 42.78 8 ASN B N 1
ATOM 1852 C CA . ASN B 1 8 ? 12.945 10.164 24.031 1 42.78 8 ASN B CA 1
ATOM 1853 C C . ASN B 1 8 ? 13.805 8.977 23.578 1 42.78 8 ASN B C 1
ATOM 1855 O O . ASN B 1 8 ? 14.469 9.039 22.547 1 42.78 8 ASN B O 1
ATOM 1859 N N . LEU B 1 9 ? 13.867 7.898 24.438 1 41.38 9 LEU B N 1
ATOM 1860 C CA . LEU B 1 9 ? 14.664 6.73 24.078 1 41.38 9 LEU B CA 1
ATOM 1861 C C . LEU B 1 9 ? 13.992 5.934 22.969 1 41.38 9 LEU B C 1
ATOM 1863 O O . LEU B 1 9 ? 14.672 5.391 22.094 1 41.38 9 LEU B O 1
ATOM 1867 N N . ILE B 1 10 ? 12.648 5.812 22.984 1 40.28 10 ILE B N 1
ATOM 1868 C CA . ILE B 1 10 ? 11.961 5.145 21.891 1 40.28 10 ILE B CA 1
ATOM 1869 C C . ILE B 1 10 ? 12.047 6 20.625 1 40.28 10 ILE B C 1
ATOM 1871 O O . ILE B 1 10 ? 12.227 5.477 19.531 1 40.28 10 ILE B O 1
ATOM 1875 N N . PHE B 1 11 ? 11.969 7.344 20.656 1 40.75 11 PHE B N 1
ATOM 1876 C CA . PHE B 1 11 ? 12.305 8.227 19.547 1 40.75 11 PHE B CA 1
ATOM 1877 C C . PHE B 1 11 ? 13.742 8.016 19.109 1 40.75 11 PHE B C 1
ATOM 1879 O O . PHE B 1 11 ? 14.023 7.969 17.906 1 40.75 11 PHE B O 1
ATOM 1886 N N . LEU B 1 12 ? 14.703 8.047 19.953 1 38 12 LEU B N 1
ATOM 1887 C CA . LEU B 1 12 ? 16.125 7.82 19.703 1 38 12 LEU B CA 1
ATOM 1888 C C . LEU B 1 12 ? 16.359 6.434 19.109 1 38 12 LEU B C 1
ATOM 1890 O O . LEU B 1 12 ? 17.188 6.262 18.219 1 38 12 LEU B O 1
ATOM 1894 N N . LYS B 1 13 ? 15.797 5.398 19.797 1 40.56 13 LYS B N 1
ATOM 1895 C CA . LYS B 1 13 ? 16.016 4.102 19.156 1 40.56 13 LYS B CA 1
ATOM 1896 C C . LYS B 1 13 ? 15.445 4.086 17.734 1 40.56 13 LYS B C 1
ATOM 1898 O O . LYS B 1 13 ? 16 3.438 16.844 1 40.56 13 LYS B O 1
ATOM 1903 N N . ASP B 1 14 ? 14.367 4.707 17.422 1 40.22 14 ASP B N 1
ATOM 1904 C CA . ASP B 1 14 ? 13.797 4.863 16.094 1 40.22 14 ASP B CA 1
ATOM 1905 C C . ASP B 1 14 ? 14.672 5.773 15.227 1 40.22 14 ASP B C 1
ATOM 1907 O O . ASP B 1 14 ? 14.742 5.598 14.008 1 40.22 14 ASP B O 1
ATOM 1911 N N . CYS B 1 15 ? 15.211 6.902 15.648 1 39.22 15 CYS B N 1
ATOM 1912 C CA . CYS B 1 15 ? 16.328 7.598 15.016 1 39.22 15 CYS B CA 1
ATOM 1913 C C . CYS B 1 15 ? 17.516 6.664 14.836 1 39.22 15 CYS B C 1
ATOM 1915 O O . CYS B 1 15 ? 18.344 6.879 13.945 1 39.22 15 CYS B O 1
ATOM 1917 N N . LEU B 1 16 ? 17.781 5.898 15.805 1 38.75 16 LEU B N 1
ATOM 1918 C CA . LEU B 1 16 ? 18.906 4.988 15.641 1 38.75 16 LEU B CA 1
ATOM 1919 C C . LEU B 1 16 ? 18.688 4.051 14.461 1 38.75 16 LEU B C 1
ATOM 1921 O O . LEU B 1 16 ? 19.594 3.297 14.086 1 38.75 16 LEU B O 1
ATOM 1925 N N . LEU B 1 17 ? 17.484 3.818 14.195 1 39.12 17 LEU B N 1
ATOM 1926 C CA . LEU B 1 17 ? 17.391 3.027 12.977 1 39.12 17 LEU B CA 1
ATOM 1927 C C . LEU B 1 17 ? 17.953 3.801 11.789 1 39.12 17 LEU B C 1
ATOM 1929 O O . LEU B 1 17 ? 17.672 3.471 10.633 1 39.12 17 LEU B O 1
ATOM 1933 N N . GLU B 1 18 ? 18.422 4.949 12.047 1 38.94 18 GLU B N 1
ATOM 1934 C CA . GLU B 1 18 ? 19.312 5.465 11.008 1 38.94 18 GLU B CA 1
ATOM 1935 C C . GLU B 1 18 ? 20.188 4.359 10.438 1 38.94 18 GLU B C 1
ATOM 1937 O O . GLU B 1 18 ? 20.812 4.531 9.391 1 38.94 18 GLU B O 1
ATOM 1942 N N . THR B 1 19 ? 20.766 3.562 11.414 1 37.66 19 THR B N 1
ATOM 1943 C CA . THR B 1 19 ? 22.047 2.898 11.211 1 37.66 19 THR B CA 1
ATOM 1944 C C . THR B 1 19 ? 22.016 2.031 9.953 1 37.66 19 THR B C 1
ATOM 1946 O O . THR B 1 19 ? 22.938 2.088 9.133 1 37.66 19 THR B O 1
ATOM 1949 N N . ILE B 1 20 ? 21.562 0.691 10.234 1 38.59 20 ILE B N 1
ATOM 1950 C CA . ILE B 1 20 ? 22.219 -0.311 9.398 1 38.59 20 ILE B CA 1
ATOM 1951 C C . ILE B 1 20 ? 21.781 -0.135 7.945 1 38.59 20 ILE B C 1
ATOM 1953 O O . ILE B 1 20 ? 21.172 -1.028 7.363 1 38.59 20 ILE B O 1
ATOM 1957 N N . TYR B 1 21 ? 20.844 0.766 7.754 1 40.53 21 TYR B N 1
ATOM 1958 C CA . TYR B 1 21 ? 20.75 0.917 6.309 1 40.53 21 TYR B CA 1
ATOM 1959 C C . TYR B 1 21 ? 22.109 1.236 5.695 1 40.53 21 TYR B C 1
ATOM 1961 O O . TYR B 1 21 ? 22.75 2.217 6.078 1 40.53 21 TYR B O 1
ATOM 1969 N N . SER B 1 22 ? 22.844 0.379 5.531 1 41.91 22 SER B N 1
ATOM 1970 C CA . SER B 1 22 ? 24.016 0.562 4.688 1 41.91 22 SER B CA 1
ATOM 1971 C C . SER B 1 22 ? 23.844 1.756 3.752 1 41.91 22 SER B C 1
ATOM 1973 O O . SER B 1 22 ? 22.734 2.043 3.303 1 41.91 22 SER B O 1
ATOM 1975 N N . ASN B 1 23 ? 24.328 3.057 3.943 1 49.34 23 ASN B N 1
ATOM 1976 C CA . ASN B 1 23 ? 24.703 4.078 2.973 1 49.34 23 ASN B CA 1
ATOM 1977 C C . ASN B 1 23 ? 24.578 3.564 1.54 1 49.34 23 ASN B C 1
ATOM 1979 O O . ASN B 1 23 ? 25.562 3.492 0.81 1 49.34 23 ASN B O 1
ATOM 1983 N N . ASP B 1 24 ? 23.75 2.6 1.318 1 58.78 24 ASP B N 1
ATOM 1984 C CA . ASP B 1 24 ? 23.922 2.115 -0.047 1 58.78 24 ASP B CA 1
ATOM 1985 C C . ASP B 1 24 ? 23.484 3.166 -1.063 1 58.78 24 ASP B C 1
ATOM 1987 O O . ASP B 1 24 ? 22.453 3.826 -0.876 1 58.78 24 ASP B O 1
ATOM 1991 N N . GLU B 1 25 ? 24.312 3.889 -1.664 1 79.94 25 GLU B N 1
ATOM 1992 C CA . GLU B 1 25 ? 24.328 4.664 -2.902 1 79.94 25 GLU B CA 1
ATOM 1993 C C . GLU B 1 25 ? 23.328 4.105 -3.912 1 79.94 25 GLU B C 1
ATOM 1995 O O . GLU B 1 25 ? 23.641 3.965 -5.094 1 79.94 25 GLU B O 1
ATOM 2000 N N . LYS B 1 26 ? 22.109 3.736 -3.26 1 86.19 26 LYS B N 1
ATOM 2001 C CA . LYS B 1 26 ? 21.141 3.213 -4.207 1 86.19 26 LYS B CA 1
ATOM 2002 C C . LYS B 1 26 ? 19.797 3.943 -4.082 1 86.19 26 LYS B C 1
ATOM 2004 O O . LYS B 1 26 ? 19.422 4.379 -2.994 1 86.19 26 LYS B O 1
ATOM 2009 N N . CYS B 1 27 ? 19.156 4.043 -5.105 1 90.56 27 CYS B N 1
ATOM 2010 C CA . CYS B 1 27 ? 17.812 4.609 -5.145 1 90.56 27 CYS B CA 1
ATOM 2011 C C . CYS B 1 27 ? 16.828 3.764 -4.336 1 90.56 27 CYS B C 1
ATOM 2013 O O . CYS B 1 27 ? 16.75 2.549 -4.535 1 90.56 27 CYS B O 1
ATOM 2015 N N . ILE B 1 28 ? 16.062 4.34 -3.5 1 88.12 28 ILE B N 1
ATOM 2016 C CA . ILE B 1 28 ? 15.203 3.572 -2.605 1 88.12 28 ILE B CA 1
ATOM 2017 C C . ILE B 1 28 ? 13.938 3.146 -3.348 1 88.12 28 ILE B C 1
ATOM 2019 O O . ILE B 1 28 ? 13.164 2.326 -2.85 1 88.12 28 ILE B O 1
ATOM 2023 N N . CYS B 1 29 ? 13.68 3.689 -4.547 1 88.38 29 CYS B N 1
ATOM 2024 C CA . CYS B 1 29 ? 12.508 3.342 -5.34 1 88.38 29 CYS B CA 1
ATOM 2025 C C . CYS B 1 29 ? 12.812 2.193 -6.293 1 88.38 29 CYS B C 1
ATOM 2027 O O . CYS B 1 29 ? 12.008 1.272 -6.438 1 88.38 29 CYS B O 1
ATOM 2029 N N . CYS B 1 30 ? 14.062 2.338 -6.875 1 86.06 30 CYS B N 1
ATOM 2030 C CA . CYS B 1 30 ? 14.305 1.349 -7.922 1 86.06 30 CYS B CA 1
ATOM 2031 C C . CYS B 1 30 ? 15.562 0.542 -7.625 1 86.06 30 CYS B C 1
ATOM 2033 O O . CYS B 1 30 ? 15.859 -0.433 -8.32 1 86.06 30 CYS B O 1
ATOM 2035 N N . GLY B 1 31 ? 16.406 0.979 -6.723 1 83.88 31 GLY B N 1
ATOM 2036 C CA . GLY B 1 31 ? 17.578 0.225 -6.32 1 83.88 31 GLY B CA 1
ATOM 2037 C C . GLY B 1 31 ? 18.797 0.545 -7.148 1 83.88 31 GLY B C 1
ATOM 2038 O O . GLY B 1 31 ? 19.891 0.03 -6.883 1 83.88 31 GLY B O 1
ATOM 2039 N N . GLU B 1 32 ? 18.594 1.394 -8.094 1 83.62 32 GLU B N 1
ATOM 2040 C CA . GLU B 1 32 ? 19.734 1.797 -8.914 1 83.62 32 GLU B CA 1
ATOM 2041 C C . GLU B 1 32 ? 20.766 2.574 -8.094 1 83.62 32 GLU B C 1
ATOM 2043 O O . GLU B 1 32 ? 20.406 3.289 -7.152 1 83.62 32 GLU B O 1
ATOM 2048 N N . GLU B 1 33 ? 21.984 2.387 -8.484 1 84.56 33 GLU B N 1
ATOM 2049 C CA . GLU B 1 33 ? 23.047 3.104 -7.785 1 84.56 33 GLU B CA 1
ATOM 2050 C C . GLU B 1 33 ? 22.953 4.609 -8.016 1 84.56 33 GLU B C 1
ATOM 2052 O O . GLU B 1 33 ? 22.672 5.051 -9.133 1 84.56 33 GLU B O 1
ATOM 2057 N N . ILE B 1 34 ? 23.047 5.289 -6.852 1 85.56 34 ILE B N 1
ATOM 2058 C CA . ILE B 1 34 ? 23.031 6.746 -6.895 1 85.56 34 ILE B CA 1
ATOM 2059 C C . ILE B 1 34 ? 24.359 7.297 -6.387 1 85.56 34 ILE B C 1
ATOM 2061 O O . ILE B 1 34 ? 24.922 6.773 -5.426 1 85.56 34 ILE B O 1
ATOM 2065 N N . TYR B 1 35 ? 25 8.203 -7.168 1 78.56 35 TYR B N 1
ATOM 2066 C CA . TYR B 1 35 ? 26.297 8.727 -6.781 1 78.56 35 TYR B CA 1
ATOM 2067 C C . TYR B 1 35 ? 26.203 10.195 -6.387 1 78.56 35 TYR B C 1
ATOM 2069 O O . TYR B 1 35 ? 27.219 10.891 -6.312 1 78.56 35 TYR B O 1
ATOM 2077 N N . ASN B 1 36 ? 25.125 10.727 -6.094 1 75.88 36 ASN B N 1
ATOM 2078 C CA . ASN B 1 36 ? 25.031 12.164 -5.871 1 75.88 36 ASN B CA 1
ATOM 2079 C C . ASN B 1 36 ? 24.531 12.477 -4.461 1 75.88 36 ASN B C 1
ATOM 2081 O O . ASN B 1 36 ? 24.125 13.602 -4.18 1 75.88 36 ASN B O 1
ATOM 2085 N N . GLY B 1 37 ? 24.594 11.484 -3.561 1 78.12 37 GLY B N 1
ATOM 2086 C CA . GLY B 1 37 ? 24.219 11.742 -2.178 1 78.12 37 GLY B CA 1
ATOM 2087 C C . GLY B 1 37 ? 22.719 11.766 -1.955 1 78.12 37 GLY B C 1
ATOM 2088 O O . GLY B 1 37 ? 22.25 12.047 -0.849 1 78.12 37 GLY B O 1
ATOM 2089 N N . LYS B 1 38 ? 21.969 11.523 -3.016 1 86.25 38 LYS B N 1
ATOM 2090 C CA . LYS B 1 38 ? 20.516 11.477 -2.9 1 86.25 38 LYS B CA 1
ATOM 2091 C C . LYS B 1 38 ? 20.016 10.055 -2.654 1 86.25 38 LYS B C 1
ATOM 2093 O O . LYS B 1 38 ? 20.797 9.102 -2.734 1 86.25 38 LYS B O 1
ATOM 2098 N N . TYR B 1 39 ? 18.75 9.961 -2.258 1 91.19 39 TYR B N 1
ATOM 2099 C CA . TYR B 1 39 ? 18.203 8.641 -1.968 1 91.19 39 TYR B CA 1
ATOM 2100 C C . TYR B 1 39 ? 17.219 8.203 -3.043 1 91.19 39 TYR B C 1
ATOM 2102 O O . TYR B 1 39 ? 16.703 7.086 -2.998 1 91.19 39 TYR B O 1
ATOM 2110 N N . ILE B 1 40 ? 16.938 9.086 -3.969 1 92.44 40 ILE B N 1
ATOM 2111 C CA . ILE B 1 40 ? 16.094 8.773 -5.117 1 92.44 40 ILE B CA 1
ATOM 2112 C C . ILE B 1 40 ? 16.812 9.164 -6.406 1 92.44 40 ILE B C 1
ATOM 2114 O O . ILE B 1 40 ? 17.406 10.242 -6.496 1 92.44 40 ILE B O 1
ATOM 2118 N N . CYS B 1 41 ? 16.828 8.25 -7.344 1 91.44 41 CYS B N 1
ATOM 2119 C CA . CYS B 1 41 ? 17.562 8.508 -8.578 1 91.44 41 CYS B CA 1
ATOM 2120 C C . CYS B 1 41 ? 16.781 9.445 -9.492 1 91.44 41 CYS B C 1
ATOM 2122 O O . CYS B 1 41 ? 15.578 9.641 -9.305 1 91.44 41 CYS B O 1
ATOM 2124 N N . SER B 1 42 ? 17.484 9.93 -10.461 1 92.25 42 SER B N 1
ATOM 2125 C CA . SER B 1 42 ? 16.906 10.906 -11.383 1 92.25 42 SER B CA 1
ATOM 2126 C C . SER B 1 42 ? 15.766 10.297 -12.195 1 92.25 42 SER B C 1
ATOM 2128 O O . SER B 1 42 ? 14.773 10.969 -12.484 1 92.25 42 SER B O 1
ATOM 2130 N N . LYS B 1 43 ? 15.922 9.102 -12.578 1 90.31 43 LYS B N 1
ATOM 2131 C CA . LYS B 1 43 ? 14.898 8.43 -13.375 1 90.31 43 LYS B CA 1
ATOM 2132 C C . LYS B 1 43 ? 13.586 8.312 -12.609 1 90.31 43 LYS B C 1
ATOM 2134 O O . LYS B 1 43 ? 12.523 8.656 -13.133 1 90.31 43 LYS B O 1
ATOM 2139 N N . CYS B 1 44 ? 13.672 7.836 -11.367 1 92.69 44 CYS B N 1
ATOM 2140 C CA . CYS B 1 44 ? 12.484 7.727 -10.531 1 92.69 44 CYS B CA 1
ATOM 2141 C C . CYS B 1 44 ? 11.883 9.102 -10.25 1 92.69 44 CYS B C 1
ATOM 2143 O O . CYS B 1 44 ? 10.664 9.281 -10.336 1 92.69 44 CYS B O 1
ATOM 2145 N N . GLU B 1 45 ? 12.727 10 -9.906 1 94.81 45 GLU B N 1
ATOM 2146 C CA . GLU B 1 45 ? 12.25 11.344 -9.594 1 94.81 45 GLU B CA 1
ATOM 2147 C C . GLU B 1 45 ? 11.5 11.953 -10.773 1 94.81 45 GLU B C 1
ATOM 2149 O O . GLU B 1 45 ? 10.469 12.602 -10.594 1 94.81 45 GLU B O 1
ATOM 2154 N N . LYS B 1 46 ? 11.969 11.688 -11.961 1 95.19 46 LYS B N 1
ATOM 2155 C CA . LYS B 1 46 ? 11.383 12.258 -13.172 1 95.19 46 LYS B CA 1
ATOM 2156 C C . LYS B 1 46 ? 9.992 11.695 -13.43 1 95.19 46 LYS B C 1
ATOM 2158 O O . LYS B 1 46 ? 9.188 12.305 -14.141 1 95.19 46 LYS B O 1
ATOM 2163 N N . THR B 1 47 ? 9.672 10.562 -12.836 1 93.44 47 THR B N 1
ATOM 2164 C CA . THR B 1 47 ? 8.391 9.922 -13.117 1 93.44 47 THR B CA 1
ATOM 2165 C C . THR B 1 47 ? 7.355 10.312 -12.07 1 93.44 47 THR B C 1
ATOM 2167 O O . THR B 1 47 ? 6.191 9.914 -12.164 1 93.44 47 THR B O 1
ATOM 2170 N N . ILE B 1 48 ? 7.773 11.078 -11.109 1 95.81 48 ILE B N 1
ATOM 2171 C CA . ILE B 1 48 ? 6.824 11.586 -10.125 1 95.81 48 ILE B CA 1
ATOM 2172 C C . ILE B 1 48 ? 5.875 12.578 -10.789 1 95.81 48 ILE B C 1
ATOM 2174 O O . ILE B 1 48 ? 6.309 13.461 -11.523 1 95.81 48 ILE B O 1
ATOM 2178 N N . ARG B 1 49 ? 4.582 12.43 -10.57 1 95.38 49 ARG B N 1
ATOM 2179 C CA . ARG B 1 49 ? 3.578 13.359 -11.078 1 95.38 49 ARG B CA 1
ATOM 2180 C C . ARG B 1 49 ? 3.293 14.469 -10.07 1 95.38 49 ARG B C 1
ATOM 2182 O O . ARG B 1 49 ? 2.242 14.477 -9.43 1 95.38 49 ARG B O 1
ATOM 2189 N N . PHE B 1 50 ? 4.176 15.422 -10.008 1 96.62 50 PHE B N 1
ATOM 2190 C CA . PHE B 1 50 ? 4.078 16.5 -9.047 1 96.62 50 PHE B CA 1
ATOM 2191 C C . PHE B 1 50 ? 2.801 17.312 -9.258 1 96.62 50 PHE B C 1
ATOM 2193 O O . PHE B 1 50 ? 2.363 17.5 -10.398 1 96.62 50 PHE B O 1
ATOM 2200 N N . CYS B 1 51 ? 2.27 17.719 -8.117 1 93 51 CYS B N 1
ATOM 2201 C CA . CYS B 1 51 ? 1.115 18.609 -8.156 1 93 51 CYS B CA 1
ATOM 2202 C C . CYS B 1 51 ? 1.55 20.078 -8.094 1 93 51 CYS B C 1
ATOM 2204 O O . CYS B 1 51 ? 2.223 20.484 -7.145 1 93 51 CYS B O 1
ATOM 2206 N N . ASN B 1 52 ? 1.322 20.812 -9.031 1 83.12 52 ASN B N 1
ATOM 2207 C CA . ASN B 1 52 ? 1.837 22.172 -9.102 1 83.12 52 ASN B CA 1
ATOM 2208 C C . ASN B 1 52 ? 0.858 23.172 -8.5 1 83.12 52 ASN B C 1
ATOM 2210 O O . ASN B 1 52 ? 1.176 24.359 -8.367 1 83.12 52 ASN B O 1
ATOM 2214 N N . TYR B 1 53 ? -0.266 22.734 -8.125 1 91.94 53 TYR B N 1
ATOM 2215 C CA . TYR B 1 53 ? -1.258 23.703 -7.656 1 91.94 53 TYR B CA 1
ATOM 2216 C C . TYR B 1 53 ? -1.908 23.234 -6.359 1 91.94 53 TYR B C 1
ATOM 2218 O O . TYR B 1 53 ? -2.014 22.031 -6.117 1 91.94 53 TYR B O 1
ATOM 2226 N N . GLY B 1 54 ? -2.211 24.266 -5.562 1 95.31 54 GLY B N 1
ATOM 2227 C CA . GLY B 1 54 ? -3.027 24 -4.391 1 95.31 54 GLY B CA 1
ATOM 2228 C C . GLY B 1 54 ? -4.504 23.875 -4.707 1 95.31 54 GLY B C 1
ATOM 2229 O O . GLY B 1 54 ? -4.93 24.141 -5.832 1 95.31 54 GLY B O 1
ATOM 2230 N N . PHE B 1 55 ? -5.266 23.375 -3.775 1 96.56 55 PHE B N 1
ATOM 2231 C CA . PHE B 1 55 ? -6.719 23.297 -3.881 1 96.56 55 PHE B CA 1
ATOM 2232 C C . PHE B 1 55 ? -7.379 23.562 -2.535 1 96.56 55 PHE B C 1
ATOM 2234 O O . PHE B 1 55 ? -6.723 23.5 -1.492 1 96.56 55 PHE B O 1
ATOM 2241 N N . ASP B 1 56 ? -8.641 23.953 -2.625 1 96.94 56 ASP B N 1
ATOM 2242 C CA . ASP B 1 56 ? -9.352 24.281 -1.396 1 96.94 56 ASP B CA 1
ATOM 2243 C C . ASP B 1 56 ? -10.43 23.234 -1.092 1 96.94 56 ASP B C 1
ATOM 2245 O O . ASP B 1 56 ? -11.062 22.719 -2.006 1 96.94 56 ASP B O 1
ATOM 2249 N N . ILE B 1 57 ? -10.508 22.938 0.161 1 97 57 ILE B N 1
ATOM 2250 C CA . ILE B 1 57 ? -11.633 22.141 0.632 1 97 57 ILE B CA 1
ATOM 2251 C C . ILE B 1 57 ? -12.516 22.984 1.551 1 97 57 ILE B C 1
ATOM 2253 O O . ILE B 1 57 ? -12.016 23.625 2.473 1 97 57 ILE B O 1
ATOM 2257 N N . GLN B 1 58 ? -13.766 22.984 1.218 1 97.06 58 GLN B N 1
ATOM 2258 C CA . GLN B 1 58 ? -14.734 23.719 2.037 1 97.06 58 GLN B CA 1
ATOM 2259 C C . GLN B 1 58 ? -15.539 22.75 2.912 1 97.06 58 GLN B C 1
ATOM 2261 O O . GLN B 1 58 ? -16.078 21.75 2.422 1 97.06 58 GLN B O 1
ATOM 2266 N N . LYS B 1 59 ? -15.562 23.031 4.184 1 96.25 59 LYS B N 1
ATOM 2267 C CA . LYS B 1 59 ? -16.344 22.234 5.121 1 96.25 59 LYS B CA 1
ATOM 2268 C C . LYS B 1 59 ? -16.812 23.062 6.305 1 96.25 59 LYS B C 1
ATOM 2270 O O . LYS B 1 59 ? -16.016 23.797 6.906 1 96.25 59 LYS B O 1
ATOM 2275 N N . GLU B 1 60 ? -18.141 23.031 6.617 1 95.5 60 GLU B N 1
ATOM 2276 C CA . GLU B 1 60 ? -18.734 23.75 7.742 1 95.5 60 GLU B CA 1
ATOM 2277 C C . GLU B 1 60 ? -18.359 25.219 7.727 1 95.5 60 GLU B C 1
ATOM 2279 O O . GLU B 1 60 ? -17.953 25.766 8.75 1 95.5 60 GLU B O 1
ATOM 2284 N N . LYS B 1 61 ? -18.312 25.875 6.539 1 94.56 61 LYS B N 1
ATOM 2285 C CA . LYS B 1 61 ? -18.094 27.297 6.301 1 94.56 61 LYS B CA 1
ATOM 2286 C C . LYS B 1 61 ? -16.625 27.672 6.551 1 94.56 61 LYS B C 1
ATOM 2288 O O . LYS B 1 61 ? -16.312 28.844 6.801 1 94.56 61 LYS B O 1
ATOM 2293 N N . VAL B 1 62 ? -15.781 26.719 6.66 1 96.88 62 VAL B N 1
ATOM 2294 C CA . VAL B 1 62 ? -14.344 26.938 6.777 1 96.88 62 VAL B CA 1
ATOM 2295 C C . VAL B 1 62 ? -13.641 26.484 5.504 1 96.88 62 VAL B C 1
ATOM 2297 O O . VAL B 1 62 ? -13.969 25.422 4.953 1 96.88 62 VAL B O 1
ATOM 2300 N N . SER B 1 63 ? -12.727 27.297 5.012 1 97.19 63 SER B N 1
ATOM 2301 C CA . SER B 1 63 ? -11.922 26.938 3.852 1 97.19 63 SER B CA 1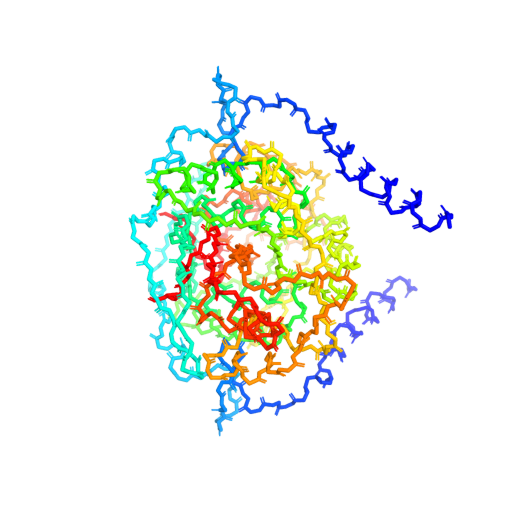
ATOM 2302 C C . SER B 1 63 ? -10.531 26.453 4.27 1 97.19 63 SER B C 1
ATOM 2304 O O . SER B 1 63 ? -9.844 27.125 5.039 1 97.19 63 SER B O 1
ATOM 2306 N N . PHE B 1 64 ? -10.195 25.328 3.787 1 98.19 64 PHE B N 1
ATOM 2307 C CA . PHE B 1 64 ? -8.875 24.766 4.043 1 98.19 64 PHE B CA 1
ATOM 2308 C C . PHE B 1 64 ? -8.023 24.781 2.779 1 98.19 64 PHE B C 1
ATOM 2310 O O . PHE B 1 64 ? -8.422 24.25 1.746 1 98.19 64 PHE B O 1
ATOM 2317 N N . LYS B 1 65 ? -6.887 25.484 2.895 1 97.94 65 LYS B N 1
ATOM 2318 C CA . LYS B 1 65 ? -5.926 25.422 1.796 1 97.94 65 LYS B CA 1
ATOM 2319 C C . LYS B 1 65 ? -5.125 24.125 1.833 1 97.94 65 LYS B C 1
ATOM 2321 O O . LYS B 1 65 ? -4.551 23.766 2.867 1 97.94 65 LYS B O 1
ATOM 2326 N N . CYS B 1 66 ? -5.121 23.422 0.677 1 98.38 66 CYS B N 1
ATOM 2327 C CA . CYS B 1 66 ? -4.477 22.125 0.634 1 98.38 66 CYS B CA 1
ATOM 2328 C C . CYS B 1 66 ? -3.398 22.078 -0.443 1 98.38 66 CYS B C 1
ATOM 2330 O O . CYS B 1 66 ? -3.576 22.625 -1.527 1 98.38 66 CYS B O 1
ATOM 2332 N N . TYR B 1 67 ? -2.322 21.484 -0.098 1 98.25 67 TYR B N 1
ATOM 2333 C CA . TYR B 1 67 ? -1.242 21.188 -1.034 1 98.25 67 TYR B CA 1
ATOM 2334 C C . TYR B 1 67 ? -0.83 19.719 -0.958 1 98.25 67 TYR B C 1
ATOM 2336 O O . TYR B 1 67 ? -0.853 19.125 0.118 1 98.25 67 TYR B O 1
ATOM 2344 N N . SER B 1 68 ? -0.499 19.125 -2.064 1 98.38 68 SER B N 1
ATOM 2345 C CA . SER B 1 68 ? 0.106 17.797 -2.158 1 98.38 68 SER B CA 1
ATOM 2346 C C . SER B 1 68 ? 1.341 17.828 -3.053 1 98.38 68 SER B C 1
ATOM 2348 O O . SER B 1 68 ? 1.357 18.5 -4.082 1 98.38 68 SER B O 1
ATOM 2350 N N . ILE B 1 69 ? 2.342 17.047 -2.635 1 97.94 69 ILE B N 1
ATOM 2351 C CA . ILE B 1 69 ? 3.555 16.969 -3.439 1 97.94 69 ILE B CA 1
ATOM 2352 C C . ILE B 1 69 ? 3.236 16.375 -4.805 1 97.94 69 ILE B C 1
ATOM 2354 O O . ILE B 1 69 ? 3.711 16.859 -5.832 1 97.94 69 ILE B O 1
ATOM 2358 N N . SER B 1 70 ? 2.408 15.367 -4.848 1 97.56 70 SER B N 1
ATOM 2359 C CA . SER B 1 70 ? 2.199 14.617 -6.082 1 97.56 70 SER B CA 1
ATOM 2360 C C . SER B 1 70 ? 0.887 13.844 -6.043 1 97.56 70 SER B C 1
ATOM 2362 O O . SER B 1 70 ? 0.193 13.844 -5.023 1 97.56 70 SER B O 1
ATOM 2364 N N . TYR B 1 71 ? 0.538 13.305 -7.238 1 95.06 71 TYR B N 1
ATOM 2365 C CA . TYR B 1 71 ? -0.498 12.273 -7.254 1 95.06 71 TYR B CA 1
ATOM 2366 C C . TYR B 1 71 ? 0.013 10.977 -6.641 1 95.06 71 TYR B C 1
ATOM 2368 O O . TYR B 1 71 ? 1.204 10.672 -6.727 1 95.06 71 TYR B O 1
ATOM 2376 N N . TYR B 1 72 ? -0.874 10.297 -6.039 1 94.12 72 TYR B N 1
ATOM 2377 C CA . TYR B 1 72 ? -0.547 9.031 -5.391 1 94.12 72 TYR B CA 1
ATOM 2378 C C . TYR B 1 72 ? -0.301 7.938 -6.418 1 94.12 72 TYR B C 1
ATOM 2380 O O . TYR B 1 72 ? -1.172 7.098 -6.66 1 94.12 72 TYR B O 1
ATOM 2388 N N . SER B 1 73 ? 0.917 7.875 -6.965 1 89.38 73 SER B N 1
ATOM 2389 C CA . SER B 1 73 ? 1.309 6.898 -7.977 1 89.38 73 SER B CA 1
ATOM 2390 C C . SER B 1 73 ? 2.826 6.785 -8.078 1 89.38 73 SER B C 1
ATOM 2392 O O . SER B 1 73 ? 3.551 7.688 -7.648 1 89.38 73 SER B O 1
ATOM 2394 N N . GLY B 1 74 ? 3.266 5.66 -8.578 1 89.19 74 GLY B N 1
ATOM 2395 C CA . GLY B 1 74 ? 4.672 5.504 -8.914 1 89.19 74 GLY B CA 1
ATOM 2396 C C . GLY B 1 74 ? 5.59 5.633 -7.711 1 89.19 74 GLY B C 1
ATOM 2397 O O . GLY B 1 74 ? 5.383 4.969 -6.691 1 89.19 74 GLY B O 1
ATOM 2398 N N . PRO B 1 75 ? 6.613 6.473 -7.875 1 93.06 75 PRO B N 1
ATOM 2399 C CA . PRO B 1 75 ? 7.645 6.539 -6.84 1 93.06 75 PRO B CA 1
ATOM 2400 C C . PRO B 1 75 ? 7.117 7.086 -5.516 1 93.06 75 PRO B C 1
ATOM 2402 O O . PRO B 1 75 ? 7.516 6.617 -4.445 1 93.06 75 PRO B O 1
ATOM 2405 N N . ILE B 1 76 ? 6.223 8.055 -5.594 1 95.94 76 ILE B N 1
ATOM 2406 C CA . ILE B 1 76 ? 5.73 8.648 -4.355 1 95.94 76 ILE B CA 1
ATOM 2407 C C . ILE B 1 76 ? 4.902 7.617 -3.586 1 95.94 76 ILE B C 1
ATOM 2409 O O . ILE B 1 76 ? 5.016 7.508 -2.363 1 95.94 76 ILE B O 1
ATOM 2413 N N . MET B 1 77 ? 4.07 6.914 -4.293 1 93.19 77 MET B N 1
ATOM 2414 C CA . MET B 1 77 ? 3.334 5.82 -3.662 1 93.19 77 MET B CA 1
ATOM 2415 C C . MET B 1 77 ? 4.293 4.828 -3.006 1 93.19 77 MET B C 1
ATOM 2417 O O . MET B 1 77 ? 4.078 4.422 -1.862 1 93.19 77 MET B O 1
ATOM 2421 N N . ASN B 1 78 ? 5.328 4.492 -3.729 1 92.44 78 ASN B N 1
ATOM 2422 C CA . ASN B 1 78 ? 6.336 3.574 -3.205 1 92.44 78 ASN B CA 1
ATOM 2423 C C . ASN B 1 78 ? 6.969 4.109 -1.923 1 92.44 78 ASN B C 1
ATOM 2425 O O . ASN B 1 78 ? 7.082 3.385 -0.934 1 92.44 78 ASN B O 1
ATOM 2429 N N . LEU B 1 79 ? 7.309 5.332 -1.934 1 96 79 LEU B N 1
ATOM 2430 C CA . LEU B 1 79 ? 7.93 5.973 -0.78 1 96 79 LEU B CA 1
ATOM 2431 C C . LEU B 1 79 ? 6.988 5.957 0.421 1 96 79 LEU B C 1
ATOM 2433 O O . LEU B 1 79 ? 7.41 5.656 1.54 1 96 79 LEU B O 1
ATOM 2437 N N . ILE B 1 80 ? 5.707 6.238 0.182 1 96.56 80 ILE B N 1
ATOM 2438 C CA . ILE B 1 80 ? 4.723 6.273 1.256 1 96.56 80 ILE B CA 1
ATOM 2439 C C . ILE B 1 80 ? 4.543 4.875 1.842 1 96.56 80 ILE B C 1
ATOM 2441 O O . ILE B 1 80 ? 4.52 4.707 3.062 1 96.56 80 ILE B O 1
ATOM 2445 N N . LEU B 1 81 ? 4.461 3.904 1.027 1 93.25 81 LEU B N 1
ATOM 2446 C CA . LEU B 1 81 ? 4.289 2.529 1.484 1 93.25 81 LEU B CA 1
ATOM 2447 C C . LEU B 1 81 ? 5.492 2.07 2.297 1 93.25 81 LEU B C 1
ATOM 2449 O O . LEU B 1 81 ? 5.34 1.404 3.324 1 93.25 81 LEU B O 1
ATOM 2453 N N . GLN B 1 82 ? 6.699 2.41 1.857 1 92.75 82 GLN B N 1
ATOM 2454 C CA . GLN B 1 82 ? 7.91 2.062 2.592 1 92.75 82 GLN B CA 1
ATOM 2455 C C . GLN B 1 82 ? 7.914 2.697 3.98 1 92.75 82 GLN B C 1
ATOM 2457 O O . GLN B 1 82 ? 8.281 2.051 4.961 1 92.75 82 GLN B O 1
ATOM 2462 N N . LEU B 1 83 ? 7.5 3.896 4.043 1 94.75 83 LEU B N 1
ATOM 2463 C CA . LEU B 1 83 ? 7.477 4.613 5.312 1 94.75 83 LEU B CA 1
ATOM 2464 C C . LEU B 1 83 ? 6.43 4.023 6.25 1 94.75 83 LEU B C 1
ATOM 2466 O O . LEU B 1 83 ? 6.684 3.869 7.449 1 94.75 83 LEU B O 1
ATOM 2470 N N . LYS B 1 84 ? 5.262 3.617 5.703 1 93 84 LYS B N 1
ATOM 2471 C CA . LYS B 1 84 ? 4.141 3.158 6.52 1 93 84 LYS B CA 1
ATOM 2472 C C . LYS B 1 84 ? 4.34 1.713 6.965 1 93 84 LYS B C 1
ATOM 2474 O O . LYS B 1 84 ? 3.977 1.35 8.086 1 93 84 LYS B O 1
ATOM 2479 N N . TYR B 1 85 ? 4.961 0.928 6.078 1 87.88 85 TYR B N 1
ATOM 2480 C CA . TYR B 1 85 ? 4.816 -0.501 6.332 1 87.88 85 TYR B CA 1
ATOM 2481 C C . TYR B 1 85 ? 6.176 -1.185 6.398 1 87.88 85 TYR B C 1
ATOM 2483 O O . TYR B 1 85 ? 6.273 -2.354 6.777 1 87.88 85 TYR B O 1
ATOM 2491 N N . LYS B 1 86 ? 7.273 -0.465 6.059 1 84.94 86 LYS B N 1
ATOM 2492 C CA . LYS B 1 86 ? 8.594 -1.081 6.066 1 84.94 86 LYS B CA 1
ATOM 2493 C C . LYS B 1 86 ? 9.531 -0.363 7.039 1 84.94 86 LYS B C 1
ATOM 2495 O O . LYS B 1 86 ? 10.695 -0.736 7.176 1 84.94 86 LYS B O 1
ATOM 2500 N N . GLY B 1 87 ? 9.031 0.674 7.652 1 87.25 87 GLY B N 1
ATOM 2501 C CA . GLY B 1 87 ? 9.852 1.428 8.586 1 87.25 87 GLY B CA 1
ATOM 2502 C C . GLY B 1 87 ? 11.07 2.057 7.938 1 87.25 87 GLY B C 1
ATOM 2503 O O . GLY B 1 87 ? 12.109 2.215 8.578 1 87.25 87 GLY B O 1
ATOM 2504 N N . ASN B 1 88 ? 10.984 2.309 6.656 1 88.88 88 ASN B N 1
ATOM 2505 C CA . ASN B 1 88 ? 12.102 2.914 5.938 1 88.88 88 ASN B CA 1
ATOM 2506 C C . ASN B 1 88 ? 12.086 4.434 6.066 1 88.88 88 ASN B C 1
ATOM 2508 O O . ASN B 1 88 ? 11.438 5.121 5.273 1 88.88 88 ASN B O 1
ATOM 2512 N N . PHE B 1 89 ? 12.883 4.918 6.922 1 92.38 89 PHE B N 1
ATOM 2513 C CA . PHE B 1 89 ? 12.859 6.34 7.238 1 92.38 89 PHE B CA 1
ATOM 2514 C C . PHE B 1 89 ? 13.594 7.145 6.168 1 92.38 89 PHE B C 1
ATOM 2516 O O . PHE B 1 89 ? 13.43 8.359 6.082 1 92.38 89 PHE B O 1
ATOM 2523 N N . LEU B 1 90 ? 14.414 6.512 5.328 1 91.19 90 LEU B N 1
ATOM 2524 C CA . LEU B 1 90 ? 15 7.195 4.18 1 91.19 90 LEU B CA 1
ATOM 2525 C C . LEU B 1 90 ? 13.914 7.652 3.209 1 91.19 90 LEU B C 1
ATOM 2527 O O . LEU B 1 90 ? 14.031 8.711 2.586 1 91.19 90 LEU B O 1
ATOM 2531 N N . ALA B 1 91 ? 12.875 6.789 3.143 1 94.5 91 ALA B N 1
ATOM 2532 C CA . ALA B 1 91 ? 11.719 7.188 2.342 1 94.5 91 ALA B CA 1
ATOM 2533 C C . ALA B 1 91 ? 11.086 8.461 2.893 1 94.5 91 ALA B C 1
ATOM 2535 O O . ALA B 1 91 ? 10.711 9.352 2.131 1 94.5 91 ALA B O 1
ATOM 2536 N N . GLY B 1 92 ? 11.031 8.531 4.211 1 96.12 92 GLY B N 1
ATOM 2537 C CA . GLY B 1 92 ? 10.516 9.727 4.859 1 96.12 92 GLY B CA 1
ATOM 2538 C C . GLY B 1 92 ? 11.367 10.953 4.605 1 96.12 92 GLY B C 1
ATOM 2539 O O . GLY B 1 92 ? 10.836 12.055 4.434 1 96.12 92 GLY B O 1
ATOM 2540 N N . GLN B 1 93 ? 12.641 10.75 4.574 1 95 93 GLN B N 1
ATOM 2541 C CA . GLN B 1 93 ? 13.555 11.852 4.293 1 95 93 GLN B CA 1
ATOM 2542 C C . GLN B 1 93 ? 13.312 12.422 2.896 1 95 93 GLN B C 1
ATOM 2544 O O . GLN B 1 93 ? 13.25 13.641 2.719 1 95 93 GLN B O 1
ATOM 2549 N N . VAL B 1 94 ? 13.133 11.547 1.966 1 96.06 94 VAL B N 1
ATOM 2550 C CA . VAL B 1 94 ? 12.891 11.984 0.594 1 96.06 94 VAL B CA 1
ATOM 2551 C C . VAL B 1 94 ? 11.57 12.742 0.52 1 96.06 94 VAL B C 1
ATOM 2553 O O . VAL B 1 94 ? 11.508 13.844 -0.042 1 96.06 94 VAL B O 1
ATOM 2556 N N . ILE B 1 95 ? 10.547 12.219 1.14 1 98.12 95 ILE B N 1
ATOM 2557 C CA . ILE B 1 95 ? 9.234 12.852 1.131 1 98.12 95 ILE B CA 1
ATOM 2558 C C . ILE B 1 95 ? 9.32 14.227 1.787 1 98.12 95 ILE B C 1
ATOM 2560 O O . ILE B 1 95 ? 8.781 15.203 1.263 1 98.12 95 ILE B O 1
ATOM 2564 N N . SER B 1 96 ? 10.039 14.281 2.92 1 98.06 96 SER B N 1
ATOM 2565 C CA . SER B 1 96 ? 10.141 15.539 3.656 1 98.06 96 SER B CA 1
ATOM 2566 C C . SER B 1 96 ? 10.852 16.609 2.828 1 98.06 96 SER B C 1
ATOM 2568 O O . SER B 1 96 ? 10.5 17.797 2.9 1 98.06 96 SER B O 1
ATOM 2570 N N . GLU B 1 97 ? 11.805 16.203 2.051 1 97.44 97 GLU B N 1
ATOM 2571 C CA . GLU B 1 97 ? 12.516 17.156 1.202 1 97.44 97 GLU B CA 1
ATOM 2572 C C . GLU B 1 97 ? 11.586 17.766 0.16 1 97.44 97 GLU B C 1
ATOM 2574 O O . GLU B 1 97 ? 11.633 18.969 -0.089 1 97.44 97 GLU B O 1
ATOM 2579 N N . TYR B 1 98 ? 10.773 16.922 -0.4 1 97.94 98 TYR B N 1
ATOM 2580 C CA . TYR B 1 98 ? 9.805 17.438 -1.361 1 97.94 98 TYR B CA 1
ATOM 2581 C C . TYR B 1 98 ? 8.82 18.391 -0.685 1 97.94 98 TYR B C 1
ATOM 2583 O O . TYR B 1 98 ? 8.438 19.406 -1.258 1 97.94 98 TYR B O 1
ATOM 2591 N N . MET B 1 99 ? 8.406 18.047 0.506 1 98.5 99 MET B N 1
ATOM 2592 C CA . MET B 1 99 ? 7.473 18.891 1.246 1 98.5 99 MET B CA 1
ATOM 2593 C C . MET B 1 99 ? 8.102 20.25 1.575 1 98.5 99 MET B C 1
ATOM 2595 O O . MET B 1 99 ? 7.457 21.281 1.426 1 98.5 99 MET B O 1
ATOM 2599 N N . ILE B 1 100 ? 9.359 20.188 2.023 1 98.19 100 ILE B N 1
ATOM 2600 C CA . ILE B 1 100 ? 10.078 21.406 2.363 1 98.19 100 ILE B CA 1
ATOM 2601 C C . ILE B 1 100 ? 10.18 22.312 1.132 1 98.19 100 ILE B C 1
ATOM 2603 O O . ILE B 1 100 ? 9.906 23.516 1.207 1 98.19 100 ILE B O 1
ATOM 2607 N N . ASN B 1 101 ? 10.516 21.688 0.013 1 97.62 101 ASN B N 1
ATOM 2608 C CA . ASN B 1 101 ? 10.641 22.438 -1.226 1 97.62 101 ASN B CA 1
ATOM 2609 C C . ASN B 1 101 ? 9.312 23.094 -1.618 1 97.62 101 ASN B C 1
ATOM 2611 O O . ASN B 1 101 ? 9.289 24.219 -2.102 1 97.62 101 ASN B O 1
ATOM 2615 N N . LEU B 1 102 ? 8.25 22.391 -1.421 1 98.12 102 LEU B N 1
ATOM 2616 C CA . LEU B 1 102 ? 6.941 22.938 -1.75 1 98.12 102 LEU B CA 1
ATOM 2617 C C . LEU B 1 102 ? 6.59 24.109 -0.831 1 98.12 102 LEU B C 1
ATOM 2619 O O . LEU B 1 102 ? 6.078 25.125 -1.288 1 98.12 102 LEU B O 1
ATOM 2623 N N . ILE B 1 103 ? 6.871 23.938 0.438 1 98.12 103 ILE B N 1
ATOM 2624 C CA . ILE B 1 103 ? 6.594 25 1.409 1 98.12 103 ILE B CA 1
ATOM 2625 C C . ILE B 1 103 ? 7.332 26.266 1.011 1 98.12 103 ILE B C 1
ATOM 2627 O O . ILE B 1 103 ? 6.754 27.359 1.024 1 98.12 103 ILE B O 1
ATOM 2631 N N . LYS B 1 104 ? 8.562 26.109 0.648 1 97.5 104 LYS B N 1
ATOM 2632 C CA . LYS B 1 104 ? 9.383 27.25 0.263 1 97.5 104 LYS B CA 1
A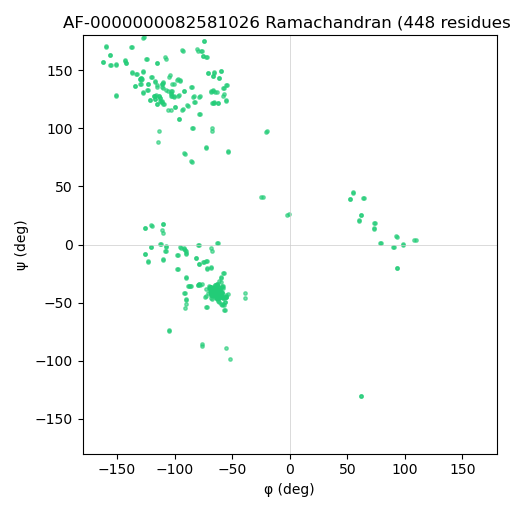TOM 2633 C C . LYS B 1 104 ? 8.891 27.875 -1.044 1 97.5 104 LYS B C 1
ATOM 2635 O O . LYS B 1 104 ? 8.742 29.094 -1.144 1 97.5 104 LYS B O 1
ATOM 2640 N N . SER B 1 105 ? 8.633 27.031 -2.021 1 96.81 105 SER B N 1
ATOM 2641 C CA . SER B 1 105 ? 8.234 27.5 -3.346 1 96.81 105 SER B CA 1
ATOM 2642 C C . SER B 1 105 ? 6.887 28.219 -3.301 1 96.81 105 SER B C 1
ATOM 2644 O O . SER B 1 105 ? 6.676 29.203 -4.016 1 96.81 105 SER B O 1
ATOM 2646 N N . LYS B 1 106 ? 5.953 27.734 -2.475 1 97.19 106 LYS B N 1
ATOM 2647 C CA . LYS B 1 106 ? 4.613 28.312 -2.389 1 97.19 106 LYS B CA 1
ATOM 2648 C C . LYS B 1 106 ? 4.543 29.375 -1.296 1 97.19 106 LYS B C 1
ATOM 2650 O O . LYS B 1 106 ? 3.494 29.984 -1.091 1 97.19 106 LYS B O 1
ATOM 2655 N N . LYS B 1 107 ? 5.633 29.562 -0.57 1 96.69 107 LYS B N 1
ATOM 2656 C CA . LYS B 1 107 ? 5.727 30.531 0.515 1 96.69 107 LYS B CA 1
ATOM 2657 C C . LYS B 1 107 ? 4.629 30.312 1.549 1 96.69 107 LYS B C 1
ATOM 2659 O O . LYS B 1 107 ? 3.939 31.266 1.939 1 96.69 107 LYS B O 1
ATOM 2664 N N . ILE B 1 108 ? 4.48 29.047 1.873 1 97.06 108 ILE B N 1
ATOM 2665 C CA . ILE B 1 108 ? 3.488 28.719 2.887 1 97.06 108 ILE B CA 1
ATOM 2666 C C . ILE B 1 108 ? 3.92 29.266 4.238 1 97.06 108 ILE B C 1
ATOM 2668 O O . ILE B 1 108 ? 5.004 28.953 4.73 1 97.06 108 ILE B O 1
ATOM 2672 N N . LYS B 1 109 ? 3.08 30.109 4.82 1 95.94 109 LYS B N 1
ATOM 2673 C CA . LYS B 1 109 ? 3.367 30.703 6.125 1 95.94 109 LYS B CA 1
ATOM 2674 C C . LYS B 1 109 ? 2.51 30.078 7.219 1 95.94 109 LYS B C 1
ATOM 2676 O O . LYS B 1 109 ? 1.31 29.859 7.031 1 95.94 109 LYS B O 1
ATOM 2681 N N . CYS B 1 110 ? 3.17 29.719 8.305 1 97.81 110 CYS B N 1
ATOM 2682 C CA . CYS B 1 110 ? 2.465 29.188 9.461 1 97.81 110 CYS B CA 1
ATOM 2683 C C . CYS B 1 110 ? 3.264 29.406 10.734 1 97.81 110 CYS B C 1
ATOM 2685 O O . CYS B 1 110 ? 4.473 29.641 10.688 1 97.81 110 CYS B O 1
ATOM 2687 N N . ASP B 1 111 ? 2.551 29.453 11.797 1 98.5 111 ASP B N 1
ATOM 2688 C CA . ASP B 1 111 ? 3.17 29.641 13.109 1 98.5 111 ASP B CA 1
ATOM 2689 C C . ASP B 1 111 ? 3.568 28.297 13.711 1 98.5 111 ASP B C 1
ATOM 2691 O O . ASP B 1 111 ? 4.562 28.203 14.438 1 98.5 111 ASP B O 1
ATOM 2695 N N . TYR B 1 112 ? 2.775 27.281 13.477 1 98.75 112 TYR B N 1
ATOM 2696 C CA . TYR B 1 112 ? 2.998 25.953 14.016 1 98.75 112 TYR B CA 1
ATOM 2697 C C . TYR B 1 112 ? 2.75 24.875 12.953 1 98.75 112 TYR B C 1
ATOM 2699 O O . TYR B 1 112 ? 1.952 25.078 12.039 1 98.75 112 TYR B O 1
ATOM 2707 N N . ILE B 1 113 ? 3.51 23.812 13.094 1 98.81 113 ILE B N 1
ATOM 2708 C CA . ILE B 1 113 ? 3.229 22.578 12.367 1 98.81 113 ILE B CA 1
ATOM 2709 C C . ILE B 1 113 ? 2.584 21.562 13.312 1 98.81 113 ILE B C 1
ATOM 2711 O O . ILE B 1 113 ? 3.008 21.422 14.461 1 98.81 113 ILE B O 1
ATOM 2715 N N . THR B 1 114 ? 1.532 21 12.938 1 98.81 114 THR B N 1
ATOM 2716 C CA . THR B 1 114 ? 0.997 19.828 13.617 1 98.81 114 THR B CA 1
ATOM 2717 C C . THR B 1 114 ? 0.757 18.688 12.633 1 98.81 114 THR B C 1
ATOM 2719 O O . THR B 1 114 ? 1.116 18.797 11.461 1 98.81 114 THR B O 1
ATOM 2722 N N . TYR B 1 115 ? 0.314 17.562 13.094 1 98.75 115 TYR B N 1
ATOM 2723 C CA . TYR B 1 115 ? 0.194 16.359 12.266 1 98.75 115 TYR B CA 1
ATOM 2724 C C . TYR B 1 115 ? -1.056 15.57 12.625 1 98.75 115 TYR B C 1
ATOM 2726 O O . TYR B 1 115 ? -1.605 15.734 13.719 1 98.75 115 TYR B O 1
ATOM 2734 N N . VAL B 1 116 ? -1.504 14.797 11.688 1 98.38 116 VAL B N 1
ATOM 2735 C CA . VAL B 1 116 ? -2.643 13.922 11.945 1 98.38 116 VAL B CA 1
ATOM 2736 C C . VAL B 1 116 ? -2.256 12.859 12.977 1 98.38 116 VAL B C 1
ATOM 2738 O O . VAL B 1 116 ? -1.299 12.109 12.773 1 98.38 116 VAL B O 1
ATOM 2741 N N . PRO B 1 117 ? -2.979 12.82 14.094 1 97.56 117 PRO B N 1
ATOM 2742 C CA . PRO B 1 117 ? -2.643 11.844 15.133 1 97.56 117 PRO B CA 1
ATOM 2743 C C . PRO B 1 117 ? -3.088 10.43 14.766 1 97.56 117 PRO B C 1
ATOM 2745 O O . PRO B 1 117 ? -3.887 10.242 13.844 1 97.56 117 PRO B O 1
ATOM 2748 N N . MET B 1 118 ? -2.527 9.484 15.43 1 93.56 118 MET B N 1
ATOM 2749 C CA . MET B 1 118 ? -2.877 8.078 15.289 1 93.56 118 MET B CA 1
ATOM 2750 C C . MET B 1 118 ? -3.475 7.531 16.578 1 93.56 118 MET B C 1
ATOM 2752 O O . MET B 1 118 ? -3.18 8.039 17.672 1 93.56 118 MET B O 1
ATOM 2756 N N . THR B 1 119 ? -4.223 6.504 16.422 1 92.75 119 THR B N 1
ATOM 2757 C CA . THR B 1 119 ? -4.684 5.805 17.625 1 92.75 119 THR B CA 1
ATOM 2758 C C . THR B 1 119 ? -3.537 5.039 18.266 1 92.75 119 THR B C 1
ATOM 2760 O O . THR B 1 119 ? -2.537 4.73 17.625 1 92.75 119 THR B O 1
ATOM 2763 N N . LYS B 1 120 ? -3.74 4.711 19.516 1 89.69 120 LYS B N 1
ATOM 2764 C CA . LYS B 1 120 ? -2.738 3.922 20.219 1 89.69 120 LYS B CA 1
ATOM 2765 C C . LYS B 1 120 ? -2.523 2.57 19.547 1 89.69 120 LYS B C 1
ATOM 2767 O O . LYS B 1 120 ? -1.39 2.096 19.438 1 89.69 120 LYS B O 1
ATOM 2772 N N . LYS B 1 121 ? -3.574 2.01 19.109 1 88.44 121 LYS B N 1
ATOM 2773 C CA . LYS B 1 121 ? -3.518 0.707 18.453 1 88.44 121 LYS B CA 1
ATOM 2774 C C . LYS B 1 121 ? -2.674 0.768 17.172 1 88.44 121 LYS B C 1
ATOM 2776 O O . LYS B 1 121 ? -1.811 -0.083 16.953 1 88.44 121 LYS B O 1
ATOM 2781 N N . ARG B 1 122 ? -2.883 1.75 16.391 1 89.06 122 ARG B N 1
ATOM 2782 C CA . ARG B 1 122 ? -2.135 1.91 15.148 1 89.06 122 ARG B CA 1
ATOM 2783 C C . ARG B 1 122 ? -0.672 2.242 15.43 1 89.06 122 ARG B C 1
ATOM 2785 O O . ARG B 1 122 ? 0.223 1.769 14.727 1 89.06 122 ARG B O 1
ATOM 2792 N N . LEU B 1 123 ? -0.46 3.037 16.438 1 90.38 123 LEU B N 1
ATOM 2793 C CA . LEU B 1 123 ? 0.899 3.395 16.828 1 90.38 123 LEU B CA 1
ATOM 2794 C C . LEU B 1 123 ? 1.68 2.16 17.266 1 90.38 123 LEU B C 1
ATOM 2796 O O . LEU B 1 123 ? 2.85 2.002 16.906 1 90.38 123 LEU B O 1
ATOM 2800 N N . LYS B 1 124 ? 1.006 1.309 17.953 1 87.12 124 LYS B N 1
ATOM 2801 C CA . LYS B 1 124 ? 1.645 0.08 18.422 1 87.12 124 LYS B CA 1
ATOM 2802 C C . LYS B 1 124 ? 1.961 -0.849 17.25 1 87.12 124 LYS B C 1
ATOM 2804 O O . LYS B 1 124 ? 3.041 -1.439 17.188 1 87.12 124 LYS B O 1
ATOM 2809 N N . SER B 1 125 ? 1.062 -0.93 16.375 1 84.62 125 SER B N 1
ATOM 2810 C CA . SER B 1 125 ? 1.218 -1.813 15.219 1 84.62 125 SER B CA 1
ATOM 2811 C C . SER B 1 125 ? 2.342 -1.338 14.305 1 84.62 125 SER B C 1
ATOM 2813 O O . SER B 1 125 ? 3.178 -2.135 13.875 1 84.62 125 SER B O 1
ATOM 2815 N N . ARG B 1 126 ? 2.43 -0.026 14.062 1 86.62 126 ARG B N 1
ATOM 2816 C CA . ARG B 1 126 ? 3.416 0.519 13.133 1 86.62 126 ARG B CA 1
ATOM 2817 C C . ARG B 1 126 ? 4.719 0.854 13.859 1 86.62 126 ARG B C 1
ATOM 2819 O O . ARG B 1 126 ? 5.785 0.89 13.234 1 86.62 126 ARG B O 1
ATOM 2826 N N . GLY B 1 127 ? 4.645 1.188 15.172 1 88.81 127 GLY B N 1
ATOM 2827 C CA . GLY B 1 127 ? 5.809 1.535 15.977 1 88.81 127 GLY B CA 1
ATOM 2828 C C . GLY B 1 127 ? 6.082 3.027 16.016 1 88.81 127 GLY B C 1
ATOM 2829 O O . GLY B 1 127 ? 6.805 3.508 16.891 1 88.81 127 GLY B O 1
ATOM 2830 N N . TYR B 1 128 ? 5.523 3.793 15.008 1 92.25 128 TYR B N 1
ATOM 2831 C CA . TYR B 1 128 ? 5.711 5.238 14.953 1 92.25 128 TYR B CA 1
ATOM 2832 C C . TYR B 1 128 ? 4.586 5.906 14.164 1 92.25 128 TYR B C 1
ATOM 2834 O O . TYR B 1 128 ? 3.809 5.23 13.484 1 92.25 128 TYR B O 1
ATOM 2842 N N . ASN B 1 129 ? 4.453 7.184 14.336 1 95.31 129 ASN B N 1
ATOM 2843 C CA . ASN B 1 129 ? 3.555 8.008 13.531 1 95.31 129 ASN B CA 1
ATOM 2844 C C . ASN B 1 129 ? 4.289 8.672 12.375 1 95.31 129 ASN B C 1
ATOM 2846 O O . ASN B 1 129 ? 5.07 9.602 12.578 1 95.31 129 ASN B O 1
ATOM 2850 N N . GLN B 1 130 ? 4.035 8.211 11.18 1 95.75 130 GLN B N 1
ATOM 2851 C CA . GLN B 1 130 ? 4.754 8.664 9.992 1 95.75 130 GLN B CA 1
ATOM 2852 C C . GLN B 1 130 ? 4.555 10.156 9.766 1 95.75 130 GLN B C 1
ATOM 2854 O O . GLN B 1 130 ? 5.457 10.844 9.273 1 95.75 130 GLN B O 1
ATOM 2859 N N . THR B 1 131 ? 3.412 10.68 10.148 1 97.69 131 THR B N 1
ATOM 2860 C CA . THR B 1 131 ? 3.146 12.094 9.93 1 97.69 131 THR B CA 1
ATOM 2861 C C . THR B 1 131 ? 3.844 12.945 10.992 1 97.69 131 THR B C 1
ATOM 2863 O O . THR B 1 131 ? 4.277 14.062 10.711 1 97.69 131 THR B O 1
ATOM 2866 N N . MET B 1 132 ? 3.939 12.438 12.164 1 97.12 132 MET B N 1
ATOM 2867 C CA . MET B 1 132 ? 4.762 13.102 13.18 1 97.12 132 MET B CA 1
ATOM 2868 C C . MET B 1 132 ? 6.219 13.164 12.734 1 97.12 132 MET B C 1
ATOM 2870 O O . MET B 1 132 ? 6.859 14.211 12.859 1 97.12 132 MET B O 1
ATOM 2874 N N . TYR B 1 133 ? 6.699 12.07 12.258 1 96.38 133 TYR B N 1
ATOM 2875 C CA . TYR B 1 133 ? 8.07 12.008 11.758 1 96.38 133 TYR B CA 1
ATOM 2876 C C . TYR B 1 133 ? 8.297 13.055 10.672 1 96.38 133 TYR B C 1
ATOM 2878 O O . TYR B 1 133 ? 9.266 13.82 10.734 1 96.38 133 TYR B O 1
ATOM 2886 N N . LEU B 1 134 ? 7.434 13.125 9.688 1 98.19 134 LEU B N 1
ATOM 2887 C CA . LEU B 1 134 ? 7.539 14.102 8.609 1 98.19 134 LEU B CA 1
ATOM 2888 C C . LEU B 1 134 ? 7.516 15.523 9.164 1 98.19 134 LEU B C 1
ATOM 2890 O O . LEU B 1 134 ? 8.305 16.375 8.734 1 98.19 134 LEU B O 1
ATOM 2894 N N . SER B 1 135 ? 6.648 15.758 10.133 1 98.62 135 SER B N 1
ATOM 2895 C CA . SER B 1 135 ? 6.508 17.094 10.727 1 98.62 135 SER B CA 1
ATOM 2896 C C . SER B 1 135 ? 7.793 17.516 11.422 1 98.62 135 SER B C 1
ATOM 2898 O O . SER B 1 135 ? 8.203 18.688 11.312 1 98.62 135 SER B O 1
ATOM 2900 N N . LYS B 1 136 ? 8.391 16.609 12.062 1 97.62 136 LYS B N 1
ATOM 2901 C CA . LYS B 1 136 ? 9.641 16.906 12.758 1 97.62 136 LYS B CA 1
ATOM 2902 C C . LYS B 1 136 ? 10.758 17.25 11.773 1 97.62 136 LYS B C 1
ATOM 2904 O O . LYS B 1 136 ? 11.547 18.156 12.008 1 97.62 136 LYS B O 1
ATOM 2909 N N . MET B 1 137 ? 10.781 16.484 10.719 1 96.62 137 MET B N 1
ATOM 2910 C CA . MET B 1 137 ? 11.766 16.766 9.68 1 96.62 137 MET B CA 1
ATOM 2911 C C . MET B 1 137 ? 11.555 18.156 9.094 1 96.62 137 MET B C 1
ATOM 2913 O O . MET B 1 137 ? 12.516 18.891 8.867 1 96.62 137 MET B O 1
ATOM 2917 N N . LEU B 1 138 ? 10.305 18.484 8.867 1 98.44 138 LEU B N 1
ATOM 2918 C CA . LEU B 1 138 ? 9.977 19.797 8.344 1 98.44 138 LEU B CA 1
ATOM 2919 C C . LEU B 1 138 ? 10.383 20.891 9.336 1 98.44 138 LEU B C 1
ATOM 2921 O O . LEU B 1 138 ? 11 21.891 8.945 1 98.44 138 LEU B O 1
ATOM 2925 N N . SER B 1 139 ? 10.023 20.641 10.555 1 98.12 139 SER B N 1
ATOM 2926 C CA . SER B 1 139 ? 10.312 21.609 11.609 1 98.12 139 SER B CA 1
ATOM 2927 C C . SER B 1 139 ? 11.797 21.938 11.68 1 98.12 139 SER B C 1
ATOM 2929 O O . SER B 1 139 ? 12.188 23.109 11.719 1 98.12 139 SER B O 1
ATOM 2931 N N . LYS B 1 140 ? 12.578 20.922 11.625 1 95.94 140 LYS B N 1
ATOM 2932 C CA . LYS B 1 140 ? 14.023 21.078 11.711 1 95.94 140 LYS B CA 1
ATOM 2933 C C . LYS B 1 140 ? 14.57 21.891 10.539 1 95.94 140 LYS B C 1
ATOM 2935 O O . LYS B 1 140 ? 15.492 22.688 10.703 1 95.94 140 LYS B O 1
ATOM 2940 N N . SER B 1 141 ? 13.977 21.75 9.438 1 96.12 141 SER B N 1
ATOM 2941 C CA . SER B 1 141 ? 14.508 22.359 8.219 1 96.12 141 SER B CA 1
ATOM 2942 C C . SER B 1 141 ? 14.031 23.797 8.062 1 96.12 141 SER B C 1
ATOM 2944 O O . SER B 1 141 ? 14.781 24.656 7.602 1 96.12 141 SER B O 1
ATOM 2946 N N . ILE B 1 142 ? 12.797 24.109 8.453 1 97 142 ILE B N 1
ATOM 2947 C CA . ILE B 1 142 ? 12.242 25.422 8.133 1 97 142 ILE B CA 1
ATOM 2948 C C . ILE B 1 142 ? 12.062 26.234 9.414 1 97 142 ILE B C 1
ATOM 2950 O O . ILE B 1 142 ? 11.547 27.359 9.383 1 97 142 ILE B O 1
ATOM 2954 N N . ASP B 1 143 ? 12.398 25.734 10.539 1 96.31 143 ASP B N 1
ATOM 2955 C CA . ASP B 1 143 ? 12.445 26.406 11.836 1 96.31 143 ASP B CA 1
ATOM 2956 C C . ASP B 1 143 ? 11.047 26.844 12.273 1 96.31 143 ASP B C 1
ATOM 2958 O O . ASP B 1 143 ? 10.852 28 12.664 1 96.31 143 ASP B O 1
ATOM 2962 N N . ILE B 1 144 ? 10.094 26.109 12.07 1 98 144 ILE B N 1
ATOM 2963 C CA . ILE B 1 144 ? 8.742 26.266 12.586 1 98 144 ILE B CA 1
ATOM 2964 C C . ILE B 1 144 ? 8.438 25.141 13.586 1 98 144 ILE B C 1
ATOM 2966 O O . ILE B 1 144 ? 8.625 23.969 13.281 1 98 144 ILE B O 1
ATOM 2970 N N . PRO B 1 145 ? 8.07 25.453 14.789 1 98.06 145 PRO B N 1
ATOM 2971 C CA . PRO B 1 145 ? 7.902 24.438 15.82 1 98.06 145 PRO B CA 1
ATOM 2972 C C . PRO B 1 145 ? 6.738 23.484 15.523 1 98.06 145 PRO B C 1
ATOM 2974 O O . PRO B 1 145 ? 5.707 23.922 15 1 98.06 145 PRO B O 1
ATOM 2977 N N . VAL B 1 146 ? 6.914 22.219 15.906 1 98.31 146 VAL B N 1
ATOM 2978 C CA . VAL B 1 146 ? 5.852 21.219 15.875 1 98.31 146 VAL B CA 1
ATOM 2979 C C . VAL B 1 146 ? 5.137 21.188 17.219 1 98.31 146 VAL B C 1
ATOM 2981 O O . VAL B 1 146 ? 5.785 21.156 18.266 1 98.31 146 VAL B O 1
ATOM 2984 N N . ILE B 1 147 ? 3.838 21.219 17.156 1 97.94 147 ILE B N 1
ATOM 2985 C CA . ILE B 1 147 ? 3.088 21.078 18.391 1 97.94 147 ILE B CA 1
ATOM 2986 C C . ILE B 1 147 ? 2.215 19.828 18.328 1 97.94 147 ILE B C 1
ATOM 2988 O O . ILE B 1 147 ? 1.499 19.609 17.344 1 97.94 147 ILE B O 1
ATOM 2992 N N . ASN B 1 148 ? 2.307 18.984 19.297 1 97.12 148 ASN B N 1
ATOM 2993 C CA . ASN B 1 148 ? 1.508 17.766 19.406 1 97.12 148 ASN B CA 1
ATOM 2994 C C . ASN B 1 148 ? 0.163 18.047 20.078 1 97.12 148 ASN B C 1
ATOM 2996 O O . ASN B 1 148 ? -0.097 17.562 21.188 1 97.12 148 ASN B O 1
ATOM 3000 N N . CYS B 1 149 ? -0.705 18.719 19.344 1 98.19 149 CYS B N 1
ATOM 3001 C CA . CYS B 1 149 ? -1.862 19.312 20.016 1 98.19 149 CYS B CA 1
ATOM 3002 C C . CYS B 1 149 ? -3.137 18.547 19.672 1 98.19 149 CYS B C 1
ATOM 3004 O O . CYS B 1 149 ? -4.227 18.922 20.109 1 98.19 149 CYS B O 1
ATOM 3006 N N . LEU B 1 150 ? -3.02 17.531 18.828 1 98.44 150 LEU B N 1
ATOM 3007 C CA . LEU B 1 150 ? -4.184 16.75 18.438 1 98.44 150 LEU B CA 1
ATOM 3008 C C . LEU B 1 150 ? -4.051 15.312 18.891 1 98.44 150 LEU B C 1
ATOM 3010 O O . LEU B 1 150 ? -2.969 14.727 18.828 1 98.44 150 LEU B O 1
ATOM 3014 N N . LYS B 1 151 ? -5.164 14.805 19.344 1 97.12 151 LYS B N 1
ATOM 3015 C CA . LYS B 1 151 ? -5.266 13.391 19.703 1 97.12 151 LYS B CA 1
ATOM 3016 C C . LYS B 1 151 ? -6.461 12.734 19.016 1 97.12 151 LYS B C 1
ATOM 3018 O O . LYS B 1 151 ? -7.508 13.359 18.844 1 97.12 151 LYS B O 1
ATOM 3023 N N . LYS B 1 152 ? -6.234 11.516 18.625 1 96.44 152 LYS B N 1
ATOM 3024 C CA . LYS B 1 152 ? -7.359 10.734 18.125 1 96.44 152 LYS B CA 1
ATOM 3025 C C . LYS B 1 152 ? -8.047 9.984 19.266 1 96.44 152 LYS B C 1
ATOM 3027 O O . LYS B 1 152 ? -7.445 9.109 19.906 1 96.44 152 LYS B O 1
ATOM 3032 N N . ILE B 1 153 ? -9.305 10.219 19.516 1 93.06 153 ILE B N 1
ATOM 3033 C CA . ILE B 1 153 ? -9.938 9.766 20.75 1 93.06 153 ILE B CA 1
ATOM 3034 C C . ILE B 1 153 ? -10.93 8.656 20.453 1 93.06 153 ILE B C 1
ATOM 3036 O O . ILE B 1 153 ? -11.484 8.031 21.359 1 93.06 153 ILE B O 1
ATOM 3040 N N . LYS B 1 154 ? -11.289 8.438 19.188 1 91 154 LYS B N 1
ATOM 3041 C CA . LYS B 1 154 ? -12.203 7.375 18.766 1 91 154 LYS B CA 1
ATOM 3042 C C . LYS B 1 154 ? -11.5 6.344 17.891 1 91 154 LYS B C 1
ATOM 3044 O O . LYS B 1 154 ? -10.688 6.707 17.031 1 91 154 LYS B O 1
ATOM 3049 N N . ASP B 1 155 ? -11.805 5.121 18.219 1 84.81 155 ASP B N 1
ATOM 3050 C CA . ASP B 1 155 ? -11.367 4.074 17.297 1 84.81 155 ASP B CA 1
ATOM 3051 C C . ASP B 1 155 ? -12.281 4 16.078 1 84.81 155 ASP B C 1
ATOM 3053 O O . ASP B 1 155 ? -13.492 3.805 16.203 1 84.81 155 ASP B O 1
ATOM 3057 N N . THR B 1 156 ? -11.727 4.355 15.008 1 85.19 156 THR B N 1
ATOM 3058 C CA . THR B 1 156 ? -12.5 4.34 13.773 1 85.19 156 THR B CA 1
ATOM 3059 C C . THR B 1 156 ? -12.062 3.186 12.875 1 85.19 156 THR B C 1
ATOM 3061 O O . THR B 1 156 ? -11 2.596 13.086 1 85.19 156 THR B O 1
ATOM 3064 N N . LYS B 1 157 ? -12.906 2.842 11.992 1 80.12 157 LYS B N 1
ATOM 3065 C CA . LYS B 1 157 ? -12.516 1.893 10.953 1 80.12 157 LYS B CA 1
ATOM 3066 C C . LYS B 1 157 ? -11.344 2.424 10.133 1 80.12 157 LYS B C 1
ATOM 3068 O O . LYS B 1 157 ? -11.164 3.639 10.008 1 80.12 157 LYS B O 1
ATOM 3073 N N . ASP B 1 158 ? -10.594 1.473 9.68 1 83 158 ASP B N 1
ATOM 3074 C CA . ASP B 1 158 ? -9.562 1.878 8.727 1 83 158 ASP B CA 1
ATOM 3075 C C . ASP B 1 158 ? -10.18 2.58 7.516 1 83 158 ASP B C 1
ATOM 3077 O O . ASP B 1 158 ? -11.211 2.148 7 1 83 158 ASP B O 1
ATOM 3081 N N . GLN B 1 159 ? -9.562 3.662 7.172 1 85.38 159 GLN B N 1
ATOM 3082 C CA . GLN B 1 159 ? -10.125 4.469 6.09 1 85.38 159 GLN B CA 1
ATOM 3083 C C . GLN B 1 159 ? -9.945 3.779 4.738 1 85.38 159 GLN B C 1
ATOM 3085 O O . GLN B 1 159 ? -10.633 4.109 3.771 1 85.38 159 GLN B O 1
ATOM 3090 N N . ILE B 1 160 ? -9 2.867 4.699 1 79.56 160 ILE B N 1
ATOM 3091 C CA . ILE B 1 160 ? -8.82 2.119 3.461 1 79.56 160 ILE B CA 1
ATOM 3092 C C . ILE B 1 160 ? -10.086 1.328 3.143 1 79.56 160 ILE B C 1
ATOM 3094 O O . ILE B 1 160 ? -10.586 0.579 3.986 1 79.56 160 ILE B O 1
ATOM 3098 N N . GLY B 1 161 ? -10.711 1.549 1.987 1 76.44 161 GLY B N 1
ATOM 3099 C CA . GLY B 1 161 ? -11.906 0.828 1.57 1 76.44 161 GLY B CA 1
ATOM 3100 C C . GLY B 1 161 ? -13.188 1.594 1.833 1 76.44 161 GLY B C 1
ATOM 3101 O O . GLY B 1 161 ? -14.273 1.137 1.472 1 76.44 161 GLY B O 1
ATOM 3102 N N . LEU B 1 162 ? -13.055 2.779 2.391 1 81.81 162 LEU B N 1
ATOM 3103 C CA . LEU B 1 162 ? -14.234 3.598 2.656 1 81.81 162 LEU B CA 1
ATOM 3104 C C . LEU B 1 162 ? -14.469 4.59 1.523 1 81.81 162 LEU B C 1
ATOM 3106 O O . LEU B 1 162 ? -13.523 5.129 0.955 1 81.81 162 LEU B O 1
ATOM 3110 N N . GLY B 1 163 ? -15.742 4.809 1.158 1 82 163 GLY B N 1
ATOM 3111 C CA . GLY B 1 163 ? -16.109 5.867 0.231 1 82 163 GLY B CA 1
ATOM 3112 C C . GLY B 1 163 ? -16.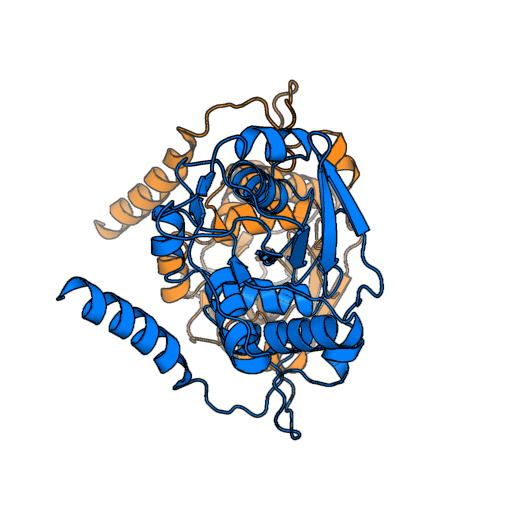047 7.254 0.848 1 82 163 GLY B C 1
ATOM 3113 O O . GLY B 1 163 ? -15.812 7.391 2.051 1 82 163 GLY B O 1
ATOM 3114 N N . LYS B 1 164 ? -16.281 8.211 -0.005 1 85.19 164 LYS B N 1
ATOM 3115 C CA . LYS B 1 164 ? -16.141 9.602 0.432 1 85.19 164 LYS B CA 1
ATOM 3116 C C . LYS B 1 164 ? -17.047 9.883 1.632 1 85.19 164 LYS B C 1
ATOM 3118 O O . LYS B 1 164 ? -16.578 10.344 2.672 1 85.19 164 LYS B O 1
ATOM 3123 N N . GLU B 1 165 ? -18.312 9.641 1.454 1 86.38 165 GLU B N 1
ATOM 3124 C CA . GLU B 1 165 ? -19.266 9.938 2.514 1 86.38 165 GLU B CA 1
ATOM 3125 C C . GLU B 1 165 ? -18.953 9.148 3.781 1 86.38 165 GLU B C 1
ATOM 3127 O O . GLU B 1 165 ? -19.016 9.695 4.887 1 86.38 165 GLU B O 1
ATOM 3132 N N . GLU B 1 166 ? -18.562 7.93 3.646 1 85.69 166 GLU B N 1
ATOM 3133 C CA . GLU B 1 166 ? -18.25 7.074 4.785 1 85.69 166 GLU B CA 1
ATOM 3134 C C . GLU B 1 166 ? -17 7.551 5.508 1 85.69 166 GLU B C 1
ATOM 3136 O O . GLU B 1 166 ? -16.891 7.426 6.73 1 85.69 166 GLU B O 1
ATOM 3141 N N . ARG B 1 167 ? -16.047 8.031 4.758 1 89.88 167 ARG B N 1
ATOM 3142 C CA . ARG B 1 167 ? -14.836 8.555 5.367 1 89.88 167 ARG B CA 1
ATOM 3143 C C . ARG B 1 167 ? -15.148 9.734 6.285 1 89.88 167 ARG B C 1
ATOM 3145 O O . ARG B 1 167 ? -14.617 9.82 7.395 1 89.88 167 ARG B O 1
ATOM 3152 N N . TRP B 1 168 ? -16.047 10.602 5.852 1 93.5 168 TRP B N 1
ATOM 3153 C CA . TRP B 1 168 ? -16.438 11.758 6.648 1 93.5 168 TRP B CA 1
ATOM 3154 C C . TRP B 1 168 ? -17.188 11.336 7.898 1 93.5 168 TRP B C 1
ATOM 3156 O O . TRP B 1 168 ? -16.922 11.812 9 1 93.5 168 TRP B O 1
ATOM 3166 N N . LYS B 1 169 ? -18.062 10.391 7.695 1 90.69 169 LYS B N 1
ATOM 3167 C CA . LYS B 1 169 ? -18.859 9.906 8.812 1 90.69 169 LYS B CA 1
ATOM 3168 C C . LYS B 1 169 ? -17.984 9.164 9.828 1 90.69 169 LYS B C 1
ATOM 3170 O O . LYS B 1 169 ? -18.156 9.336 11.039 1 90.69 169 LYS B O 1
ATOM 3175 N N . ASN B 1 170 ? -17.094 8.422 9.375 1 89.5 170 ASN B N 1
ATOM 3176 C CA . ASN B 1 170 ? -16.234 7.578 10.203 1 89.5 170 ASN B CA 1
ATOM 3177 C C . ASN B 1 170 ? -15.336 8.414 11.102 1 89.5 170 ASN B C 1
ATOM 3179 O O . ASN B 1 170 ? -15.094 8.055 12.258 1 89.5 170 ASN B O 1
ATOM 3183 N N . ILE B 1 171 ? -14.914 9.562 10.57 1 94.88 171 ILE B N 1
ATOM 3184 C CA . ILE B 1 171 ? -13.883 10.32 11.273 1 94.88 171 ILE B CA 1
ATOM 3185 C C . ILE B 1 171 ? -14.523 11.414 12.117 1 94.88 171 ILE B C 1
ATOM 3187 O O . ILE B 1 171 ? -13.852 12.07 12.914 1 94.88 171 ILE B O 1
ATOM 3191 N N . LYS B 1 172 ? -15.812 11.648 11.977 1 92 172 LYS B N 1
ATOM 3192 C CA . LYS B 1 172 ? -16.5 12.742 12.656 1 92 172 LYS B CA 1
ATOM 3193 C C . LYS B 1 172 ? -16.297 12.664 14.172 1 92 172 LYS B C 1
ATOM 3195 O O . LYS B 1 172 ? -16.562 11.625 14.781 1 92 172 LYS B O 1
ATOM 3200 N N . GLY B 1 173 ? -15.797 13.734 14.734 1 93.06 173 GLY B N 1
ATOM 3201 C CA . GLY B 1 173 ? -15.656 13.844 16.172 1 93.06 173 GLY B CA 1
ATOM 3202 C C . GLY B 1 173 ? -14.523 12.992 16.734 1 93.06 173 GLY B C 1
ATOM 3203 O O . GLY B 1 173 ? -14.492 12.703 17.922 1 93.06 173 GLY B O 1
ATOM 3204 N N . SER B 1 174 ? -13.625 12.594 15.906 1 96.19 174 SER B N 1
ATOM 3205 C CA . SER B 1 174 ? -12.625 11.617 16.312 1 96.19 174 SER B CA 1
ATOM 3206 C C . SER B 1 174 ? -11.391 12.297 16.891 1 96.19 174 SER B C 1
ATOM 3208 O O . SER B 1 174 ? -10.516 11.633 17.453 1 96.19 174 SER B O 1
ATOM 3210 N N . PHE B 1 175 ? -11.344 13.633 16.781 1 97.88 175 PHE B N 1
ATOM 3211 C CA . PHE B 1 175 ? -10.125 14.32 17.188 1 97.88 175 PHE B CA 1
ATOM 3212 C C . PHE B 1 175 ? -10.406 15.312 18.312 1 97.88 175 PHE B C 1
ATOM 3214 O O . PHE B 1 175 ? -11.484 15.922 18.344 1 97.88 175 PHE B O 1
ATOM 3221 N N . LYS B 1 176 ? -9.461 15.445 19.219 1 97.75 176 LYS B N 1
ATOM 3222 C CA . LYS B 1 176 ? -9.555 16.375 20.328 1 97.75 176 LYS B CA 1
ATOM 3223 C C . LYS B 1 176 ? -8.305 17.234 20.438 1 97.75 176 LYS B C 1
ATOM 3225 O O . LYS B 1 176 ? -7.184 16.734 20.312 1 97.75 176 LYS B O 1
ATOM 3230 N N . PHE B 1 177 ? -8.531 18.453 20.688 1 98.19 177 PHE B N 1
ATOM 3231 C CA . PHE B 1 177 ? -7.453 19.406 20.875 1 98.19 177 PHE B CA 1
ATOM 3232 C C . PHE B 1 177 ? -6.961 19.406 22.312 1 98.19 177 PHE B C 1
ATOM 3234 O O . PHE B 1 177 ? -7.766 19.328 23.25 1 98.19 177 PHE B O 1
ATOM 3241 N N . SER B 1 178 ? -5.641 19.406 22.469 1 96.75 178 SER B N 1
ATOM 3242 C CA . SER B 1 178 ? -5.043 19.547 23.797 1 96.75 178 SER B CA 1
ATOM 3243 C C . SER B 1 178 ? -4.969 21 24.234 1 96.75 178 SER B C 1
ATOM 3245 O O . SER B 1 178 ? -4.18 21.781 23.688 1 96.75 178 SER B O 1
ATOM 3247 N N . LYS B 1 179 ? -5.535 21.359 25.328 1 93.38 179 LYS B N 1
ATOM 3248 C CA . LYS B 1 179 ? -5.664 22.75 25.781 1 93.38 179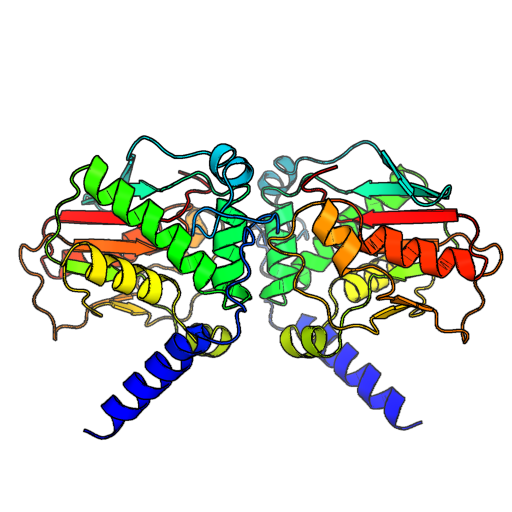 LYS B CA 1
ATOM 3249 C C . LYS B 1 179 ? -4.359 23.25 26.391 1 93.38 179 LYS B C 1
ATOM 3251 O O . LYS B 1 179 ? -4.254 24.422 26.766 1 93.38 179 LYS B O 1
ATOM 3256 N N . LYS B 1 180 ? -3.434 22.344 26.391 1 94.69 180 LYS B N 1
ATOM 3257 C CA . LYS B 1 180 ? -2.141 22.781 26.922 1 94.69 180 LYS B CA 1
ATOM 3258 C C . LYS B 1 180 ? -1.441 23.719 25.938 1 94.69 180 LYS B C 1
ATOM 3260 O O . LYS B 1 180 ? -0.484 24.406 26.312 1 94.69 180 LYS B O 1
ATOM 3265 N N . TYR B 1 181 ? -1.924 23.75 24.75 1 96.19 181 TYR B N 1
ATOM 3266 C CA . TYR B 1 181 ? -1.341 24.625 23.719 1 96.19 181 TYR B CA 1
ATOM 3267 C C . TYR B 1 181 ? -2.225 25.844 23.469 1 96.19 181 TYR B C 1
ATOM 3269 O O . TYR B 1 181 ? -3.451 25.75 23.578 1 96.19 181 TYR B O 1
ATOM 3277 N N . CYS B 1 182 ? -1.634 26.953 23.219 1 96.12 182 CYS B N 1
ATOM 3278 C CA . CYS B 1 182 ? -2.346 28.156 22.797 1 96.12 182 CYS B CA 1
ATOM 3279 C C . CYS B 1 182 ? -2.184 28.391 21.312 1 96.12 182 CYS B C 1
ATOM 3281 O O . CYS B 1 182 ? -1.083 28.688 20.844 1 96.12 182 CYS B O 1
ATOM 3283 N N . ILE B 1 183 ? -3.328 28.312 20.594 1 98 183 ILE B N 1
ATOM 3284 C CA . ILE B 1 183 ? -3.221 28.422 19.141 1 98 183 ILE B CA 1
ATOM 3285 C C . ILE B 1 183 ? -4.137 29.531 18.641 1 98 183 ILE B C 1
ATOM 3287 O O . ILE B 1 183 ? -4.473 29.578 17.453 1 98 183 ILE B O 1
ATOM 3291 N N . GLU B 1 184 ? -4.629 30.391 19.578 1 97.94 184 GLU B N 1
ATOM 3292 C CA . GLU B 1 184 ? -5.504 31.484 19.203 1 97.94 184 GLU B CA 1
ATOM 3293 C C . GLU B 1 184 ? -4.828 32.406 18.188 1 97.94 184 GLU B C 1
ATOM 3295 O O . GLU B 1 184 ? -3.699 32.844 18.391 1 97.94 184 GLU B O 1
ATOM 3300 N N . ASN B 1 185 ? -5.465 32.688 17.078 1 98.19 185 ASN B N 1
ATOM 3301 C CA . ASN B 1 185 ? -5.039 33.562 15.992 1 98.19 185 ASN B CA 1
ATOM 3302 C C . ASN B 1 185 ? -3.742 33.094 15.352 1 98.19 185 ASN B C 1
ATOM 3304 O O . ASN B 1 185 ? -2.982 33.875 14.805 1 98.19 185 ASN B O 1
ATOM 3308 N N . LYS B 1 186 ? -3.4 31.797 15.508 1 98.56 186 LYS B N 1
ATOM 3309 C CA . LYS B 1 186 ? -2.197 31.234 14.898 1 98.56 186 LYS B CA 1
ATOM 3310 C C . LYS B 1 186 ? -2.523 30.516 13.594 1 98.56 186 LYS B C 1
ATOM 3312 O O . LYS B 1 186 ? -3.572 29.875 13.477 1 98.56 186 LYS B O 1
ATOM 3317 N N . ASN B 1 187 ? -1.635 30.672 12.625 1 98.69 187 ASN B N 1
ATOM 3318 C CA . ASN B 1 187 ? -1.69 29.875 11.406 1 98.69 187 ASN B CA 1
ATOM 3319 C C . ASN B 1 187 ? -1.029 28.516 11.586 1 98.69 187 ASN B C 1
ATOM 3321 O O . ASN B 1 187 ? 0.112 28.422 12.039 1 98.69 187 ASN B O 1
ATOM 3325 N N . ILE B 1 188 ? -1.755 27.469 11.242 1 98.81 188 ILE B N 1
ATOM 3326 C CA . ILE B 1 188 ? -1.274 26.125 11.555 1 98.81 188 ILE B CA 1
ATOM 3327 C C . ILE B 1 188 ? -1.2 25.297 10.273 1 98.81 188 ILE B C 1
ATOM 3329 O O . ILE B 1 188 ? -2.109 25.344 9.438 1 98.81 188 ILE B O 1
ATOM 3333 N N . LEU B 1 189 ? -0.102 24.625 10.102 1 98.88 189 LEU B N 1
ATOM 3334 C CA . LEU B 1 189 ? 0.106 23.672 9.023 1 98.88 189 LEU B CA 1
ATOM 3335 C C . LEU B 1 189 ? -0.102 22.25 9.516 1 98.88 189 LEU B C 1
ATOM 3337 O O . LEU B 1 189 ? 0.586 21.797 10.43 1 98.88 189 LEU B O 1
ATOM 3341 N N . ILE B 1 190 ? -1.094 21.547 8.93 1 98.94 190 ILE B N 1
ATOM 3342 C CA . ILE B 1 190 ? -1.359 20.156 9.266 1 98.94 190 ILE B CA 1
ATOM 3343 C C . ILE B 1 190 ? -0.681 19.234 8.242 1 98.94 190 ILE B C 1
ATOM 3345 O O . ILE B 1 190 ? -0.873 19.406 7.039 1 98.94 190 ILE B O 1
ATOM 3349 N N . ILE B 1 191 ? 0.101 18.281 8.727 1 98.88 191 ILE B N 1
ATOM 3350 C CA . ILE B 1 191 ? 0.805 17.344 7.863 1 98.88 191 ILE B CA 1
ATOM 3351 C C . ILE B 1 191 ? 0.079 15.992 7.863 1 98.88 191 ILE B C 1
ATOM 3353 O O . ILE B 1 191 ? -0.307 15.492 8.922 1 98.88 191 ILE B O 1
ATOM 3357 N N . ASP B 1 192 ? -0.149 15.422 6.711 1 98.31 192 ASP B N 1
ATOM 3358 C CA . ASP B 1 192 ? -0.618 14.055 6.504 1 98.31 192 ASP B CA 1
ATOM 3359 C C . ASP B 1 192 ? 0.137 13.383 5.355 1 98.31 192 ASP B C 1
ATOM 3361 O O . ASP B 1 192 ? 0.951 14.016 4.688 1 98.31 192 ASP B O 1
ATOM 3365 N N . ASP B 1 193 ? -0.038 12.078 5.191 1 97.38 193 ASP B N 1
ATOM 3366 C CA . ASP B 1 193 ? 0.7 11.414 4.125 1 97.38 193 ASP B CA 1
ATOM 3367 C C . ASP B 1 193 ? -0.092 11.422 2.818 1 97.38 193 ASP B C 1
ATOM 3369 O O . ASP B 1 193 ? 0.442 11.781 1.766 1 97.38 193 ASP B O 1
ATOM 3373 N N . VAL B 1 194 ? -1.404 11.047 2.938 1 96.81 194 VAL B N 1
ATOM 3374 C CA . VAL B 1 194 ? -2.209 10.984 1.723 1 96.81 194 VAL B CA 1
ATOM 3375 C C . VAL B 1 194 ? -3.555 11.664 1.961 1 96.81 194 VAL B C 1
ATOM 3377 O O . VAL B 1 194 ? -4.176 11.477 3.012 1 96.81 194 VAL B O 1
ATOM 3380 N N . ILE B 1 195 ? -3.967 12.469 0.969 1 96.94 195 ILE B N 1
ATOM 3381 C CA . ILE B 1 195 ? -5.305 13.055 1.016 1 96.94 195 ILE B CA 1
ATOM 3382 C C . ILE B 1 195 ? -6.172 12.438 -0.081 1 96.94 195 ILE B C 1
ATOM 3384 O O . ILE B 1 195 ? -5.773 12.406 -1.248 1 96.94 195 ILE B O 1
ATOM 3388 N N . THR B 1 196 ? -7.227 11.875 0.302 1 93.56 196 THR B N 1
ATOM 3389 C CA . THR B 1 196 ? -8.219 11.352 -0.629 1 93.56 196 THR B CA 1
ATOM 3390 C C . THR B 1 196 ? -9.438 12.266 -0.691 1 93.56 196 THR B C 1
ATOM 3392 O O . THR B 1 196 ? -9.523 13.133 -1.562 1 93.56 196 THR B O 1
ATOM 3395 N N . THR B 1 197 ? -10.305 12.297 0.335 1 92.94 197 THR B N 1
ATOM 3396 C CA . THR B 1 197 ? -11.445 13.203 0.436 1 92.94 197 THR B CA 1
ATOM 3397 C C . THR B 1 197 ? -11.102 14.414 1.296 1 92.94 197 THR B C 1
ATOM 3399 O O . THR B 1 197 ? -11.773 15.445 1.232 1 92.94 197 THR B O 1
ATOM 3402 N N . GLY B 1 198 ? -10.148 14.273 2.072 1 96.44 198 GLY B N 1
ATOM 3403 C CA . GLY B 1 198 ? -9.758 15.305 3.023 1 96.44 198 GLY B CA 1
ATOM 3404 C C . GLY B 1 198 ? -10.406 15.133 4.383 1 96.44 198 GLY B C 1
ATOM 3405 O O . GLY B 1 198 ? -10.148 15.914 5.301 1 96.44 198 GLY B O 1
ATOM 3406 N N . ALA B 1 199 ? -11.086 14.094 4.605 1 95.81 199 ALA B N 1
ATOM 3407 C CA . ALA B 1 199 ? -11.898 13.914 5.801 1 95.81 199 ALA B CA 1
ATOM 3408 C C . ALA B 1 199 ? -11.047 13.969 7.062 1 95.81 199 ALA B C 1
ATOM 3410 O O . ALA B 1 199 ? -11.391 14.664 8.023 1 95.81 199 ALA B O 1
ATOM 3411 N N . THR B 1 200 ? -9.906 13.336 7.051 1 96.94 200 THR B N 1
ATOM 3412 C CA . THR B 1 200 ? -9.07 13.258 8.242 1 96.94 200 THR B CA 1
ATOM 3413 C C . THR B 1 200 ? -8.422 14.609 8.539 1 96.94 200 THR B C 1
ATOM 3415 O O . THR B 1 200 ? -8.664 15.203 9.594 1 96.94 200 THR B O 1
ATOM 3418 N N . ALA B 1 201 ? -7.77 15.133 7.57 1 97.94 201 ALA B N 1
ATOM 3419 C CA . ALA B 1 201 ? -7.039 16.375 7.781 1 97.94 201 ALA B CA 1
ATOM 3420 C C . ALA B 1 201 ? -7.988 17.531 8.07 1 97.94 201 ALA B C 1
ATOM 3422 O O . ALA B 1 201 ? -7.723 18.375 8.938 1 97.94 201 ALA B O 1
ATOM 3423 N N . VAL B 1 202 ? -9.109 17.594 7.391 1 98.19 202 VAL B N 1
ATOM 3424 C CA . VAL B 1 202 ? -10.086 18.656 7.566 1 98.19 202 VAL B CA 1
ATOM 3425 C C . VAL B 1 202 ? -10.734 18.547 8.945 1 98.19 202 VAL B C 1
ATOM 3427 O O . VAL B 1 202 ? -10.961 19.562 9.609 1 98.19 202 VAL B O 1
ATOM 3430 N N . SER B 1 203 ? -11.016 17.328 9.352 1 98.06 203 SER B N 1
ATOM 3431 C CA . SER B 1 203 ? -11.578 17.141 10.68 1 98.06 203 SER B CA 1
ATOM 3432 C C . SER B 1 203 ? -10.602 17.609 11.758 1 98.06 203 SER B C 1
ATOM 3434 O O . SER B 1 203 ? -11.016 18.188 12.766 1 98.06 203 SER B O 1
ATOM 3436 N N . CYS B 1 204 ? -9.344 17.328 11.609 1 98.62 204 CYS B N 1
ATOM 3437 C CA . CYS B 1 204 ? -8.336 17.875 12.5 1 98.62 204 CYS B CA 1
ATOM 3438 C C . CYS B 1 204 ? -8.367 19.391 12.492 1 98.62 204 CYS B C 1
ATOM 3440 O O . CYS B 1 204 ? -8.344 20.031 13.547 1 98.62 204 CYS B O 1
ATOM 3442 N N . GLY B 1 205 ? -8.43 19.969 11.297 1 98.62 205 GLY B N 1
ATOM 3443 C CA . GLY B 1 205 ? -8.477 21.406 11.148 1 98.62 205 GLY B CA 1
ATOM 3444 C C . GLY B 1 205 ? -9.68 22.031 11.82 1 98.62 205 GLY B C 1
ATOM 3445 O O . GLY B 1 205 ? -9.57 23.094 12.445 1 98.62 205 GLY B O 1
ATOM 3446 N N . LEU B 1 206 ? -10.82 21.391 11.656 1 98.44 206 LEU B N 1
ATOM 3447 C CA . LEU B 1 206 ? -12.047 21.891 12.273 1 98.44 206 LEU B CA 1
ATOM 3448 C C . LEU B 1 206 ? -11.914 21.938 13.789 1 98.44 206 LEU B C 1
ATOM 3450 O O . LEU B 1 206 ? -12.375 22.891 14.43 1 98.44 206 LEU B O 1
ATOM 3454 N N . GLU B 1 207 ? -11.312 20.891 14.336 1 98.31 207 GLU B N 1
ATOM 3455 C CA . GLU B 1 207 ? -11.07 20.875 15.773 1 98.31 207 GLU B CA 1
ATOM 3456 C C . GLU B 1 207 ? -10.203 22.062 16.203 1 98.31 207 GLU B C 1
ATOM 3458 O O . GLU B 1 207 ? -10.477 22.703 17.219 1 98.31 207 GLU B O 1
ATOM 3463 N N . LEU B 1 208 ? -9.195 22.391 15.438 1 98.56 208 LEU B N 1
ATOM 3464 C CA . LEU B 1 208 ? -8.297 23.516 15.75 1 98.56 208 LEU B CA 1
ATOM 3465 C C . LEU B 1 208 ? -9.039 24.844 15.633 1 98.56 208 LEU B C 1
ATOM 3467 O O . LEU B 1 208 ? -8.805 25.75 16.438 1 98.56 208 LEU B O 1
ATOM 3471 N N . LYS B 1 209 ? -9.891 24.922 14.656 1 98.25 209 LYS B N 1
ATOM 3472 C CA . LYS B 1 209 ? -10.68 26.141 14.469 1 98.25 209 LYS B CA 1
ATOM 3473 C C . LYS B 1 209 ? -11.562 26.422 15.68 1 98.25 209 LYS B C 1
ATOM 3475 O O . LYS B 1 209 ? -11.758 27.562 16.062 1 98.25 209 LYS B O 1
ATOM 3480 N N . LYS B 1 210 ? -12.086 25.406 16.25 1 97.12 210 LYS B N 1
ATOM 3481 C CA . LYS B 1 210 ? -12.922 25.531 17.438 1 97.12 210 LYS B CA 1
ATOM 3482 C C . LYS B 1 210 ? -12.18 26.234 18.578 1 97.12 210 LYS B C 1
ATOM 3484 O O . LYS B 1 210 ? -12.797 26.844 19.453 1 97.12 210 LYS B O 1
ATOM 3489 N N . TYR B 1 211 ? -10.906 26.141 18.516 1 97.62 211 TYR B N 1
ATOM 3490 C CA . TYR B 1 211 ? -10.125 26.672 19.625 1 97.62 211 TYR B CA 1
ATOM 3491 C C . TYR B 1 211 ? -9.352 27.922 19.203 1 97.62 211 TYR B C 1
ATOM 3493 O O . TYR B 1 211 ? -8.383 28.312 19.859 1 97.62 211 TYR B O 1
ATOM 3501 N N . GLY B 1 212 ? -9.672 28.422 18.016 1 97.69 212 GLY B N 1
ATOM 3502 C CA . GLY B 1 212 ? -9.281 29.797 17.703 1 97.69 212 GLY B CA 1
ATOM 3503 C C . GLY B 1 212 ? -8.18 29.891 16.672 1 97.69 212 GLY B C 1
ATOM 3504 O O . GLY B 1 212 ? -7.668 30.984 16.391 1 97.69 212 GLY B O 1
ATOM 3505 N N . ALA B 1 213 ? -7.746 28.766 16.109 1 98.44 213 ALA B N 1
ATOM 3506 C CA . ALA B 1 213 ? -6.742 28.844 15.047 1 98.44 213 ALA B CA 1
ATOM 3507 C C . ALA B 1 213 ? -7.211 29.766 13.922 1 98.44 213 ALA B C 1
ATOM 3509 O O . ALA B 1 213 ? -8.398 29.781 13.578 1 98.44 213 ALA B O 1
ATOM 3510 N N . ALA B 1 214 ? -6.34 30.594 13.414 1 97.81 214 ALA B N 1
ATOM 3511 C CA . ALA B 1 214 ? -6.68 31.5 12.312 1 97.81 214 ALA B CA 1
ATOM 3512 C C . ALA B 1 214 ? -6.742 30.734 10.984 1 97.81 214 ALA B C 1
ATOM 3514 O O . ALA B 1 214 ? -7.77 30.141 10.648 1 97.81 214 ALA B O 1
ATOM 3515 N N . GLU B 1 215 ? -5.625 30.578 10.273 1 97.62 215 GLU B N 1
ATOM 3516 C CA . GLU B 1 215 ? -5.605 29.844 9.008 1 97.62 215 GLU B CA 1
ATOM 3517 C C . GLU B 1 215 ? -5.062 28.438 9.195 1 97.62 215 GLU B C 1
ATOM 3519 O O . GLU B 1 215 ? -4.117 28.219 9.953 1 97.62 215 GLU B O 1
ATOM 3524 N N . ILE B 1 216 ? -5.734 27.531 8.523 1 98.38 216 ILE B N 1
ATOM 3525 C CA . ILE B 1 216 ? -5.285 26.141 8.516 1 98.38 216 ILE B CA 1
ATOM 3526 C C . ILE B 1 216 ? -4.867 25.734 7.102 1 98.38 216 ILE B C 1
ATOM 3528 O O . ILE B 1 216 ? -5.656 25.859 6.16 1 98.38 216 ILE B O 1
ATOM 3532 N N . THR B 1 217 ? -3.676 25.344 6.945 1 98.69 217 THR B N 1
ATOM 3533 C CA . THR B 1 217 ? -3.17 24.766 5.699 1 98.69 217 THR B CA 1
ATOM 3534 C C . THR B 1 217 ? -2.861 23.281 5.871 1 98.69 217 THR B C 1
ATOM 3536 O O . THR B 1 217 ? -2.354 22.859 6.914 1 98.69 217 THR B O 1
ATOM 3539 N N . ILE B 1 218 ? -3.227 22.469 4.848 1 98.81 218 ILE B N 1
ATOM 3540 C CA . ILE B 1 218 ? -2.988 21.031 4.867 1 98.81 218 ILE B CA 1
ATOM 3541 C C . ILE B 1 218 ? -1.956 20.672 3.801 1 98.81 218 ILE B C 1
ATOM 3543 O O . ILE B 1 218 ? -2.074 21.078 2.646 1 98.81 218 ILE B O 1
ATOM 3547 N N . LEU B 1 219 ? -0.912 20 4.195 1 98.75 219 LEU B N 1
ATOM 3548 C CA . LEU B 1 219 ? 0.123 19.547 3.275 1 98.75 219 LEU B CA 1
ATOM 3549 C C . LEU B 1 219 ? 0.274 18.031 3.338 1 98.75 219 LEU B C 1
ATOM 3551 O O . LEU B 1 219 ? 0.427 17.469 4.422 1 98.75 219 LEU B O 1
ATOM 3555 N N . THR B 1 220 ? 0.151 17.375 2.188 1 98.69 220 THR B N 1
ATOM 3556 C CA . THR B 1 220 ? 0.289 15.922 2.119 1 98.69 220 THR B CA 1
ATOM 3557 C C . THR B 1 220 ? 1.363 15.523 1.109 1 98.69 220 THR B C 1
ATOM 3559 O O . THR B 1 220 ? 1.73 16.328 0.244 1 98.69 220 THR B O 1
ATOM 3562 N N . ALA B 1 221 ? 1.884 14.289 1.243 1 98.31 221 ALA B N 1
ATOM 3563 C CA . ALA B 1 221 ? 2.826 13.758 0.264 1 98.31 221 ALA B CA 1
ATOM 3564 C C . ALA B 1 221 ? 2.137 13.484 -1.069 1 98.31 221 ALA B C 1
ATOM 3566 O O . ALA B 1 221 ? 2.721 13.703 -2.135 1 98.31 221 ALA B O 1
ATOM 3567 N N . ALA B 1 222 ? 0.905 13.031 -0.952 1 97.75 222 ALA B N 1
ATOM 3568 C CA . ALA B 1 222 ? 0.238 12.688 -2.203 1 97.75 222 ALA B CA 1
ATOM 3569 C C . ALA B 1 222 ? -1.272 12.875 -2.09 1 97.75 222 ALA B C 1
ATOM 3571 O O . ALA B 1 222 ? -1.829 12.828 -0.991 1 97.75 222 ALA B O 1
ATOM 3572 N N . LYS B 1 223 ? -1.905 13.094 -3.27 1 96.5 223 LYS B N 1
ATOM 3573 C CA . LYS B 1 223 ? -3.363 13.078 -3.357 1 96.5 223 LYS B CA 1
ATOM 3574 C C . LYS B 1 223 ? -3.852 11.961 -4.273 1 96.5 223 LYS B C 1
ATOM 3576 O O . LYS B 1 223 ? -3.244 11.695 -5.312 1 96.5 223 LYS B O 1
ATOM 3581 N N . SER B 1 224 ? -4.719 11.055 -3.898 1 87.19 224 SER B N 1
ATOM 3582 C CA . SER B 1 224 ? -5.297 9.992 -4.711 1 87.19 224 SER B CA 1
ATOM 3583 C C . SER B 1 224 ? -6.586 10.445 -5.391 1 87.19 224 SER B C 1
ATOM 3585 O O . SER B 1 224 ? -6.902 10 -6.492 1 87.19 224 SER B O 1
ATOM 3587 N N . ARG B 1 225 ? -7.574 11.016 -4.688 1 67.81 225 ARG B N 1
ATOM 3588 C CA . ARG B 1 225 ? -8.805 11.633 -5.176 1 67.81 225 ARG B CA 1
ATOM 3589 C C . ARG B 1 225 ? -8.828 13.125 -4.887 1 67.81 225 ARG B C 1
ATOM 3591 O O . ARG B 1 225 ? -8.055 13.609 -4.051 1 67.81 225 ARG B O 1
ATOM 3598 N N . VAL B 1 226 ? -8.508 14.227 -5.316 1 54.94 226 VAL B N 1
ATOM 3599 C CA . VAL B 1 226 ? -8.898 15.586 -4.961 1 54.94 226 VAL B CA 1
ATOM 3600 C C . VAL B 1 226 ? -9.609 16.234 -6.141 1 54.94 226 VAL B C 1
ATOM 3602 O O . VAL B 1 226 ? -9.422 15.836 -7.293 1 54.94 226 VAL B O 1
#

Nearest PDB structures (foldseek):
  1gph-assembly1_1  TM=7.079E-01  e=2.927E-05  Bacillus subtilis
  1ao0-assembly1_A  TM=7.141E-01  e=7.597E-05  Bacillus subtilis
  3lrt-assembly1_B  TM=7.443E-01  e=1.529E-04  Thermoplasma volcanium
  1ecf-assembly1_B  TM=6.461E-01  e=9.193E-05  Escherichia coli
  4p83-assembly1_A  TM=6.519E-01  e=2.710E-04  synthetic construct

Sequence (452 aa):
MGNGIVKNLIFLKDCLLETIYSNDEKCICCGEEIYNGKYICSKCEKTIRFCNYGFDIQKEKVSFKCYSISYYSGPIMNLILQLKYKGNFLAGQVISEYMINLIKSKKIKCDYITYVPMTKKRLKSRGYNQTMYLSKMLSKSIDIPVINCLKKIKDTKDQIGLGKEERWKNIKGSFKFSKKYCIENKNILIIDDVITTGATAVSCGLELKKYGAAEITILTAAKSRVMGNGIVKNLIFLKDCLLETIYSNDEKCICCGEEIYNGKYICSKCEKTIRFCNYGFDIQKEKVSFKCYSISYYSGPIMNLILQLKYKGNFLAGQVISEYMINLIKSKKIKCDYITYVPMTKKRLKSRGYNQTMYLSKMLSKSIDIPVINCLKKIKDTKDQIGLGKEERWKNIKGSFKFSKKYCIENKNILIIDDVITTGATAVSCGLELKKYGAAEITILTAAKSRV

Radius of gyration: 23.4 Å; Cα contacts (8 Å, |Δi|>4): 837; chains: 2; bounding box: 54×70×58 Å

Secondary structure (DSSP, 8-state):
--HHHHHHHHHHHHHGGGTTS----B-TTT--B--SS-SS-HHHHHT--B--S-EEEEETTEEEEEEEEEESSHHHHHHHHHHHHS--HHHHHHHHHHHHHHHHHHT---SEEEE----HHHHHHHSS-HHHHHHHHHHHHHT--B---EEE-S----STT--HHHHHHHHTT-EEE-TTS--TT--EEEEEEEESSSHHHHHHHHHHHHTT---EEEEEEEES--/--HHHHHHHHHHHHHGGGSSS----B-TTT--B--SS-SS-HHHHHT--B--S-EEEEETTEEEEEEEEEESSHHHHHHHHHHHHS--HHHHHHHHHHHHHHHHHHT---SEEEE----HHHHHHHSS-HHHHHHHHHHHHHT--B---EEE-S----STT--HHHHHHHHTT-EEE-TTS--TT--EEEEEEEESSSHHHHHHHHHHHHTT---EEEEEEEES--

Foldseek 3Di:
DVVVVVVVVLVVVLVVVVPDPPPQCAAPQPGHHHDPSANHDPVQVVPFAADPDWDWDDDPNDIAIEHAGGACDGRLVVLLCCVQPVSPCSSLVVLLVSLLVVCVVVVPDFQEEEEQEDDPVSCVVRVHDSQVSSRVSNCVVVVHYYDHFKDFQDDFDDCVPDDLVRLLVRCAPRMATHPVDQQAQTEYEYEDAEAENCNRVVNVVVNVVVRHHDHYYYYYHHYHHD/DVVVVVVVVLVVVLVVVVPDPPPQCAAPQPGHHHDPSANHDPVQVVPFAADPDWDWDDDPNDIAIEHAGGACDGRLVVLLCCVQPVSPCSSLVVLLVSLLVVCVVVVPDFQEEEEQEDDPVSCVVRVHDSQVSSRVSNCVVPVHYYDHFKDFQDDFDDCVPDDLVRLLVRRAPRMATHPVDQQAQTEYEYEDAEAENCNRVVNVVVNVVVRHHNHYYYYYHHYHHD

InterPro domains:
  IPR000836 Phosphoribosyltransferase domain [cd06223] (95-221)
  IPR029057 Phosphoribosyltransferase-like [G3DSA:3.40.50.2020] (95-225)
  IPR029057 Phosphoribosyltransferase-like [SSF53271] (58-221)
  IPR051910 ComF/GntX DNA utilization and transformation protein [PTHR47505] (24-225)

Organism: NCBI:txid2716538

pLDDT: mean 88.05, std 17.35, range [32.53, 98.94]